Protein AF-A0A8K0J4I1-F1 (afdb_monomer_lite)

Radius of gyration: 27.42 Å; chains: 1; bounding box: 71×47×90 Å

Sequence (416 aa):
MRFLDAQWHQIGTKASLGRTLSRITGIPEAVLAAPQTDHLSRLPLARRISWMAARQTTRVEDRAYALLGILDIHMPMLYGEGDMAFRRLQEELMRKYNDLSVFAWNGGPRDAEYMPVLATSPSDFARHAAHDDDGDDGDDDGPLGDRLRTSFTLTNQGVFFPRARIYCQNGDEHHRHHYLLMLNYRDASFNGITPGHWSIALQKIGPSLFVRLNLTPSRRRSFRSRPVLDPLYETVCILDRLPDLLTRRLPLWERHAVRLRWKPWPKAGRQYWNIRAAEPRDNWDLIGGQFLVEMASDRYMHVVFVPGNYRSNPRFDYFVLVMQVGGAAAGHARDSSRLSVRIVPSHLWPGVNDTPFQFASKEALALSSLGEAPAADPGPERISLVGYDMCVSVRLVVQNNGVPYHFVFLDWKEPV

Foldseek 3Di:
DFDADPVRHTPGDLVVCLVVLCVVQVQHSCNSPDPDDPVLVPAAPLSLLQSLQPDDDPAQLVSLVVSCVSLVHDDDDDGPPHLVNNVVSLLRSLVVDQALCQQLFAQDDQPDFFAFSGDSGSNRSHADPDDPPPPDPPPPVVPVCVSVQWGWDADPFAIKTQKFWKWKWAFDPVGGIWIWGFRVHQDNRRCELEGRTRTWTWDQQFQLEITTGRCHPVNSVRGHPIDIDHIDIDTHGYGRDDDPVNSVCSVVQVLLKEAEDEDADPDPDKKDKDFPDKPVNRQDPPSRNIGRDDLPDKDKMKTWIAIIDCPQPVPQGIKIKIKIAQDDDPPDGTDRLWMFIFIGGPVQDPDPPPDPDDPPDPLSPGDDRDDDDDPDDPPFDWDDDVQKIKTWDWDFDQPPVRGTYIYIYIYIDGDD

Organism: NCBI:txid83212

Secondary structure (DSSP, 8-state):
-EEE-TT--EEEETTTTHHHHHHHH---HHHHH--STHHHHHS-HHHHHHTTTT---SSSTHHHHTTHHHHT------TT-TTHHHHHHHHHHHHH---GGGG------TT-SEE-SS-SSGGGGPPPSS-------------HHHHHS---EE-SSEEEEEEEEEEEEE--SSS-EEEEEE-----TTS--SSTT--EEEEEEEETTEEEEEP--HHHHHHHTTSPBPPPEEEEEEEES---HHHHHHHHHHTTS-EEEEE----SSSS-EEEEEEEESGGGEETTTTEE---TTS-EEEEEEEEEE-TTS-TT---EEEEEEES---TTS---TT-EEEEEEEGGG---SSS-S----STTS-------S--SS--PPEEEEETTEEEEEEEEEEEETTTEEEEEEEEEEE---

Structure (mmCIF, N/CA/C/O backbone):
data_AF-A0A8K0J4I1-F1
#
_entry.id   AF-A0A8K0J4I1-F1
#
loop_
_atom_site.group_PDB
_atom_site.id
_atom_site.type_symbol
_atom_site.label_atom_id
_atom_site.label_alt_id
_atom_site.label_comp_id
_atom_site.label_asym_id
_atom_site.label_entity_id
_atom_site.label_seq_id
_atom_site.pdbx_PDB_ins_code
_atom_site.Cartn_x
_atom_site.Cartn_y
_atom_site.Cartn_z
_atom_site.occupancy
_atom_site.B_iso_or_equiv
_atom_site.auth_seq_id
_atom_site.auth_comp_id
_atom_site.auth_asym_id
_atom_site.auth_atom_id
_atom_site.pdbx_PDB_model_num
ATOM 1 N N . MET A 1 1 ? -24.149 -10.209 32.036 1.00 78.38 1 MET A N 1
ATOM 2 C CA . MET A 1 1 ? -23.628 -8.844 32.282 1.00 78.38 1 MET A CA 1
ATOM 3 C C . MET A 1 1 ? -24.790 -7.904 32.580 1.00 78.38 1 MET A C 1
ATOM 5 O O . MET A 1 1 ? -25.775 -7.933 31.841 1.00 78.38 1 MET A O 1
ATOM 9 N N . ARG A 1 2 ? -24.689 -7.122 33.660 1.00 89.50 2 ARG A N 1
ATOM 10 C CA . ARG A 1 2 ? -25.640 -6.065 34.044 1.00 89.50 2 ARG A CA 1
ATOM 11 C C . ARG A 1 2 ? -24.938 -4.713 33.907 1.00 89.50 2 ARG A C 1
ATOM 13 O O . ARG A 1 2 ? -23.749 -4.635 34.201 1.00 89.50 2 ARG A O 1
ATOM 20 N N . PHE A 1 3 ? -25.658 -3.699 33.444 1.00 90.75 3 PHE A N 1
ATOM 21 C CA . PHE A 1 3 ? -25.178 -2.322 33.342 1.00 90.75 3 PHE A CA 1
ATOM 22 C C . PHE A 1 3 ? -25.794 -1.505 34.465 1.00 90.75 3 PHE A C 1
ATOM 24 O O . PHE A 1 3 ? -27.001 -1.603 34.696 1.00 90.75 3 PHE A O 1
ATOM 31 N N . LEU A 1 4 ? -24.959 -0.733 35.151 1.00 94.12 4 LEU A N 1
ATOM 32 C CA . LEU A 1 4 ? -25.332 0.057 36.315 1.00 94.12 4 LEU A CA 1
ATOM 33 C C . LEU A 1 4 ? -24.946 1.525 36.084 1.00 94.12 4 LEU A C 1
ATOM 35 O O . LEU A 1 4 ? -24.000 1.791 35.339 1.00 94.12 4 LEU A O 1
ATOM 39 N N . ASP A 1 5 ? -25.676 2.457 36.692 1.00 93.38 5 ASP A N 1
ATOM 40 C CA . ASP A 1 5 ? -25.322 3.881 36.708 1.00 93.38 5 ASP A CA 1
ATOM 41 C C . ASP A 1 5 ? -24.278 4.205 37.799 1.00 93.38 5 ASP A C 1
ATOM 43 O O . ASP A 1 5 ? -23.778 3.318 38.496 1.00 93.38 5 ASP A O 1
ATOM 47 N N . ALA A 1 6 ? -23.928 5.488 37.950 1.00 93.81 6 ALA A N 1
ATOM 48 C CA . ALA A 1 6 ? -22.952 5.943 38.946 1.00 93.81 6 ALA A CA 1
ATOM 49 C C . ALA A 1 6 ? -23.411 5.724 40.403 1.00 93.81 6 ALA A C 1
ATOM 51 O O . ALA A 1 6 ? -22.589 5.745 41.317 1.00 93.81 6 ALA A O 1
ATOM 52 N N . GLN A 1 7 ? -24.708 5.507 40.620 1.00 96.69 7 GLN A N 1
ATOM 53 C CA . GLN A 1 7 ? -25.322 5.199 41.908 1.00 96.69 7 GLN A CA 1
ATOM 54 C C . GLN A 1 7 ? -25.576 3.690 42.074 1.00 96.69 7 GLN A C 1
ATOM 56 O O . GLN A 1 7 ? -26.231 3.283 43.031 1.00 96.69 7 GLN A O 1
ATOM 61 N N . TRP A 1 8 ? -25.024 2.856 41.183 1.00 93.69 8 TRP A N 1
ATOM 62 C CA . TRP A 1 8 ? -25.177 1.399 41.153 1.00 93.69 8 TRP A CA 1
ATOM 63 C C . TRP A 1 8 ? -26.602 0.903 40.858 1.00 93.69 8 TRP A C 1
ATOM 65 O O . TRP A 1 8 ? -26.883 -0.287 41.031 1.00 93.69 8 TRP A O 1
ATOM 75 N N . HIS A 1 9 ? -27.499 1.756 40.357 1.00 95.44 9 HIS A N 1
ATOM 76 C CA . HIS A 1 9 ? -28.823 1.315 39.925 1.00 95.44 9 HIS A CA 1
ATOM 77 C C . HIS A 1 9 ? -28.754 0.622 38.573 1.00 95.44 9 HIS A C 1
ATOM 79 O O . HIS A 1 9 ? -28.021 1.029 37.671 1.00 95.44 9 HIS A O 1
ATOM 85 N N . GLN A 1 10 ? -29.551 -0.433 38.411 1.00 95.56 10 GLN A N 1
ATOM 86 C CA . GLN A 1 10 ? -29.560 -1.206 37.180 1.00 95.56 10 GLN A CA 1
ATOM 87 C C . GLN A 1 10 ? -30.215 -0.436 36.029 1.00 95.56 10 GLN A C 1
ATOM 89 O O . GLN A 1 10 ? -31.415 -0.184 36.043 1.00 95.56 10 GLN A O 1
ATOM 94 N N . ILE A 1 11 ? -29.430 -0.173 34.984 1.00 94.75 11 ILE A N 1
ATOM 95 C CA . ILE A 1 11 ? -29.885 0.395 33.708 1.00 94.75 11 ILE A CA 1
ATOM 96 C C . ILE A 1 11 ? -30.485 -0.709 32.825 1.00 94.75 11 ILE A C 1
ATOM 98 O O . ILE A 1 11 ? -31.474 -0.507 32.128 1.00 94.75 11 ILE A O 1
ATOM 102 N N . GLY A 1 12 ? -29.884 -1.904 32.842 1.00 93.12 12 GLY A N 1
ATOM 103 C CA . GLY A 1 12 ? -30.350 -3.042 32.052 1.00 93.12 12 GLY A CA 1
ATOM 104 C C . GLY A 1 12 ? -29.349 -4.193 31.983 1.00 93.12 12 GLY A C 1
ATOM 105 O O . GLY A 1 12 ? -28.352 -4.238 32.704 1.00 93.12 12 GLY A O 1
ATOM 106 N N . THR A 1 13 ? -29.611 -5.148 31.097 1.00 90.81 13 THR A N 1
ATOM 107 C CA . THR A 1 13 ? -28.734 -6.291 30.812 1.00 90.81 13 THR A CA 1
ATOM 108 C C . THR A 1 13 ? -28.205 -6.215 29.381 1.00 90.81 13 THR A C 1
ATOM 110 O O . THR A 1 13 ? -28.773 -5.519 28.543 1.00 90.81 13 THR A O 1
ATOM 113 N N . LYS A 1 14 ? -27.138 -6.962 29.067 1.00 86.06 14 LYS A N 1
ATOM 114 C CA . LYS A 1 14 ? -26.636 -7.084 27.680 1.00 86.06 14 LYS A CA 1
ATOM 115 C C . LYS A 1 14 ? -27.734 -7.517 26.702 1.00 86.06 14 LYS A C 1
ATOM 117 O O . LYS A 1 14 ? -27.808 -6.969 25.612 1.00 86.06 14 LYS A O 1
ATOM 122 N N . ALA A 1 15 ? -28.599 -8.440 27.123 1.00 85.69 15 ALA A N 1
ATOM 123 C CA . ALA A 1 15 ? -29.719 -8.911 26.315 1.00 85.69 15 ALA A CA 1
ATOM 124 C C . ALA A 1 15 ? -30.770 -7.812 26.089 1.00 85.69 15 ALA A C 1
ATOM 126 O O . ALA A 1 15 ? -31.200 -7.598 24.962 1.00 85.69 15 ALA A O 1
ATOM 127 N N . SER A 1 16 ? -31.146 -7.067 27.134 1.00 90.38 16 SER A N 1
ATOM 128 C CA . SER A 1 16 ? -32.179 -6.026 27.018 1.00 90.38 16 SER A CA 1
ATOM 129 C C . SER A 1 16 ? -31.701 -4.757 26.305 1.00 90.38 16 SER A C 1
ATOM 131 O O . SER A 1 16 ? -32.521 -3.985 25.824 1.00 90.38 16 SER A O 1
ATOM 133 N N . LEU A 1 17 ? -30.387 -4.514 26.261 1.00 91.81 17 LEU A N 1
ATOM 134 C CA . LEU A 1 17 ? -29.788 -3.311 25.677 1.00 91.81 17 LEU A CA 1
ATOM 135 C C . LEU A 1 17 ? -29.084 -3.568 24.336 1.00 91.81 17 LEU A C 1
ATOM 137 O O . LEU A 1 17 ? -28.383 -2.678 23.864 1.00 91.81 17 LEU A O 1
ATOM 141 N N . GLY A 1 18 ? -29.261 -4.741 23.714 1.00 89.69 18 GLY A N 1
ATOM 142 C CA . GLY A 1 18 ? -28.542 -5.155 22.498 1.00 89.69 18 GLY A CA 1
ATOM 143 C C . GLY A 1 18 ? -28.521 -4.090 21.396 1.00 89.69 18 GLY A C 1
ATOM 144 O O . GLY A 1 18 ? -27.447 -3.636 21.006 1.00 89.69 18 GLY A O 1
ATOM 145 N N . ARG A 1 19 ? -29.695 -3.598 20.983 1.00 89.81 19 ARG A N 1
ATOM 146 C CA . ARG A 1 19 ? -29.831 -2.527 19.979 1.00 89.81 19 ARG A CA 1
ATOM 147 C C . ARG A 1 19 ? -29.140 -1.224 20.372 1.00 89.81 19 ARG A C 1
ATOM 149 O O . ARG A 1 19 ? -28.457 -0.603 19.562 1.00 89.81 19 ARG A O 1
ATOM 156 N N . THR A 1 20 ? -29.294 -0.802 21.625 1.00 91.50 20 THR A N 1
ATOM 157 C CA . THR A 1 20 ? -28.662 0.423 22.137 1.00 91.50 20 THR A CA 1
ATOM 158 C C . THR A 1 20 ? -27.142 0.295 22.145 1.00 91.50 20 THR A C 1
ATOM 160 O O . THR A 1 20 ? -26.449 1.219 21.726 1.00 91.50 20 THR A O 1
ATOM 163 N N . LEU A 1 21 ? -26.626 -0.855 22.580 1.00 89.44 21 LEU A N 1
ATOM 164 C CA . LEU A 1 21 ? -25.198 -1.160 22.576 1.00 89.44 21 LEU A CA 1
ATOM 165 C C . LEU A 1 21 ? -24.649 -1.211 21.151 1.00 89.44 21 LEU A C 1
ATOM 167 O O . LEU A 1 21 ? -23.613 -0.605 20.897 1.00 89.44 21 LEU A O 1
ATOM 171 N N . SER A 1 22 ? -25.357 -1.862 20.227 1.00 88.44 22 SER A N 1
ATOM 172 C CA . SER A 1 22 ? -24.985 -1.922 18.811 1.00 88.44 22 SER A CA 1
ATOM 173 C C . SER A 1 22 ? -24.867 -0.522 18.214 1.00 88.44 22 SER A C 1
ATOM 175 O O . SER A 1 22 ? -23.813 -0.151 17.705 1.00 88.44 22 SER A O 1
ATOM 177 N N . ARG A 1 23 ? -25.883 0.324 18.419 1.00 87.50 23 ARG A N 1
ATOM 178 C CA . ARG A 1 23 ? -25.886 1.715 17.943 1.00 87.50 23 ARG A CA 1
ATOM 179 C C . ARG A 1 23 ? -24.733 2.559 18.498 1.00 87.50 23 ARG A C 1
ATOM 181 O O . ARG A 1 23 ? -24.212 3.408 17.788 1.00 87.50 23 ARG A O 1
ATOM 188 N N . ILE A 1 24 ? -24.361 2.375 19.767 1.00 86.25 24 ILE A N 1
ATOM 189 C CA . ILE A 1 24 ? -23.303 3.173 20.414 1.00 86.25 24 ILE A CA 1
ATOM 190 C C . ILE A 1 24 ? -21.903 2.666 20.042 1.00 86.25 24 ILE A C 1
ATOM 192 O O . ILE A 1 24 ? -20.987 3.464 19.872 1.00 86.25 24 ILE A O 1
ATOM 196 N N . THR A 1 25 ? -21.722 1.347 19.954 1.00 84.62 25 THR A N 1
ATOM 197 C CA . THR A 1 25 ? -20.399 0.714 19.791 1.00 84.62 25 THR A CA 1
ATOM 198 C C . THR A 1 25 ? -20.061 0.357 18.345 1.00 84.62 25 THR A C 1
ATOM 200 O O . THR A 1 25 ? -18.900 0.112 18.032 1.00 84.62 25 THR A O 1
ATOM 203 N N . GLY A 1 26 ? -21.060 0.284 17.463 1.00 82.81 26 GLY A N 1
ATOM 204 C CA . GLY A 1 26 ? -20.916 -0.252 16.109 1.00 82.81 26 GLY A CA 1
ATOM 205 C C . GLY A 1 26 ? -20.754 -1.778 16.051 1.00 82.81 26 GLY A C 1
ATOM 206 O O . GLY A 1 26 ? -20.481 -2.314 14.975 1.00 82.81 26 GLY A O 1
ATOM 207 N N . ILE A 1 27 ? -20.893 -2.484 17.182 1.00 85.94 27 ILE A N 1
ATOM 208 C CA . ILE A 1 27 ? -20.836 -3.950 17.248 1.00 85.94 27 ILE A CA 1
ATOM 209 C C . ILE A 1 27 ? -22.212 -4.513 16.864 1.00 85.94 27 ILE A C 1
ATOM 211 O O . ILE A 1 27 ? -23.172 -4.239 17.582 1.00 85.94 27 ILE A O 1
ATOM 215 N N . PRO A 1 28 ? -22.331 -5.341 15.808 1.00 84.38 28 PRO A N 1
ATOM 216 C CA . PRO A 1 28 ? -23.620 -5.885 15.386 1.00 84.38 28 PRO A CA 1
ATOM 217 C C . PRO A 1 28 ? -24.354 -6.631 16.508 1.00 84.38 28 PRO A C 1
ATOM 219 O O . PRO A 1 28 ? -23.731 -7.341 17.305 1.00 84.38 28 PRO A O 1
ATOM 222 N N . GLU A 1 29 ? -25.688 -6.538 16.538 1.00 84.38 29 GLU A N 1
ATOM 223 C CA . GLU A 1 29 ? -26.510 -7.206 17.560 1.00 84.38 29 GLU A CA 1
ATOM 224 C C . GLU A 1 29 ? -26.264 -8.720 17.590 1.00 84.38 29 GLU A C 1
ATOM 226 O O . GLU A 1 29 ? -26.168 -9.298 18.669 1.00 84.38 29 GLU A O 1
ATOM 231 N N . ALA A 1 30 ? -26.056 -9.344 16.426 1.00 80.81 30 ALA A N 1
ATOM 232 C CA . ALA A 1 30 ? -25.710 -10.759 16.314 1.00 80.81 30 ALA A CA 1
ATOM 233 C C . ALA A 1 30 ? -24.409 -11.109 17.061 1.00 80.81 30 ALA A C 1
ATOM 235 O O . ALA A 1 30 ? -24.354 -12.105 17.778 1.00 80.81 30 ALA A O 1
ATOM 236 N N . VAL A 1 31 ? -23.383 -10.255 16.974 1.00 81.81 31 VAL A N 1
ATOM 237 C CA . VAL A 1 31 ? -22.110 -10.434 17.695 1.00 81.81 31 VAL A CA 1
ATOM 238 C C . VAL A 1 31 ? -22.295 -10.196 19.198 1.00 81.81 31 VAL A C 1
ATOM 240 O O . VAL A 1 31 ? -21.689 -10.877 20.024 1.00 81.81 31 VAL A O 1
ATOM 243 N N . LEU A 1 32 ? -23.164 -9.257 19.587 1.00 83.75 32 LEU A N 1
ATOM 244 C CA . LEU A 1 32 ? -23.503 -9.017 20.993 1.00 83.75 32 LEU A CA 1
ATOM 245 C C . LEU A 1 32 ? -24.329 -10.163 21.601 1.00 83.75 32 LEU A C 1
ATOM 247 O O . LEU A 1 32 ? -24.168 -10.454 22.790 1.00 83.75 32 LEU A O 1
ATOM 251 N N . ALA A 1 33 ? -25.191 -10.805 20.817 1.00 79.94 33 ALA A N 1
ATOM 252 C CA . ALA A 1 33 ? -26.053 -11.901 21.245 1.00 79.94 33 ALA A CA 1
ATOM 253 C C . ALA A 1 33 ? -25.357 -13.275 21.213 1.00 79.94 33 ALA A C 1
ATOM 255 O O . ALA A 1 33 ? -25.765 -14.168 21.955 1.00 79.94 33 ALA A O 1
ATOM 256 N N . ALA A 1 34 ? -24.310 -13.443 20.395 1.00 68.62 34 ALA A N 1
ATOM 257 C CA . ALA A 1 34 ? -23.639 -14.725 20.194 1.00 68.62 34 ALA A CA 1
ATOM 258 C C . ALA A 1 34 ? -23.017 -15.296 21.494 1.00 68.62 34 ALA A C 1
ATOM 260 O O . ALA A 1 34 ? -22.291 -14.582 22.198 1.00 68.62 34 ALA A O 1
ATOM 261 N N . PRO A 1 35 ? -23.256 -16.587 21.808 1.00 57.41 35 PRO A N 1
ATOM 262 C CA . PRO A 1 35 ? -22.738 -17.238 23.013 1.00 57.41 35 PRO A CA 1
ATOM 263 C C . PRO A 1 35 ? -21.280 -17.744 22.922 1.00 57.41 35 PRO A C 1
ATOM 265 O O . PRO A 1 35 ? -20.747 -18.159 23.949 1.00 57.41 35 PRO A O 1
ATOM 268 N N . GLN A 1 36 ? -20.597 -17.690 21.766 1.00 59.38 36 GLN A N 1
ATOM 269 C CA . GLN A 1 36 ? -19.228 -18.222 21.614 1.00 59.38 36 GLN A CA 1
ATOM 270 C C . GLN A 1 36 ? -18.282 -17.408 20.712 1.00 59.38 36 GLN A C 1
ATOM 272 O O . GLN A 1 36 ? -18.680 -16.702 19.787 1.00 59.38 36 GLN A O 1
ATOM 277 N N . THR A 1 37 ? -16.991 -17.593 20.997 1.00 56.78 37 THR A N 1
ATOM 278 C CA . THR A 1 37 ? -15.779 -17.026 20.382 1.00 56.78 37 THR A CA 1
ATOM 279 C C . THR A 1 37 ? -15.566 -17.358 18.900 1.00 56.78 37 THR A C 1
ATOM 281 O O . THR A 1 37 ? -14.865 -16.608 18.223 1.00 56.78 37 THR A O 1
ATOM 284 N N . ASP A 1 38 ? -16.184 -18.419 18.371 1.00 58.66 38 ASP A N 1
ATOM 285 C CA . ASP A 1 38 ? -15.991 -18.860 16.976 1.00 58.66 38 ASP A CA 1
ATOM 286 C C . ASP A 1 38 ? -16.497 -17.858 15.932 1.00 58.66 38 ASP A C 1
ATOM 288 O O . ASP A 1 38 ? -15.990 -17.815 14.814 1.00 58.66 38 ASP A O 1
ATOM 292 N N . HIS A 1 39 ? -17.457 -17.001 16.288 1.00 65.50 39 HIS A N 1
ATOM 293 C CA . HIS A 1 39 ? -17.889 -15.926 15.394 1.00 65.50 39 HIS A CA 1
ATOM 294 C C . HIS A 1 39 ? -16.889 -14.772 15.351 1.00 65.50 39 HIS A C 1
ATOM 296 O O . HIS A 1 39 ? -16.718 -14.151 14.307 1.00 65.50 39 HIS A O 1
ATOM 302 N N . LEU A 1 40 ? -16.203 -14.490 16.464 1.00 76.19 40 LEU A N 1
ATOM 303 C CA . LEU A 1 40 ? -15.228 -13.406 16.520 1.00 76.19 40 LEU A CA 1
ATOM 304 C C . LEU A 1 40 ? -14.030 -13.724 15.636 1.00 76.19 40 LEU A C 1
ATOM 306 O O . LEU A 1 40 ? -13.668 -12.870 14.841 1.00 76.19 40 LEU A O 1
ATOM 310 N N . SER A 1 41 ? -13.470 -14.938 15.716 1.00 75.56 41 SER A N 1
ATOM 311 C CA . SER A 1 41 ? -12.287 -15.353 14.942 1.00 75.56 41 SER A CA 1
ATOM 312 C C . SER A 1 41 ? -12.471 -15.240 13.421 1.00 75.56 41 SER A C 1
ATOM 314 O O . SER A 1 41 ? -11.497 -14.960 12.723 1.00 75.56 41 SER A O 1
ATOM 316 N N . ARG A 1 42 ? -13.707 -15.379 12.922 1.00 75.50 42 ARG A N 1
ATOM 317 C CA . ARG A 1 42 ? -14.068 -15.227 11.501 1.00 75.50 42 ARG A CA 1
ATOM 318 C C . ARG A 1 42 ? -14.139 -13.775 11.036 1.00 75.50 42 ARG A C 1
ATOM 320 O O . ARG A 1 42 ? -13.944 -13.502 9.854 1.00 75.50 42 ARG A O 1
ATOM 327 N N . LEU A 1 43 ? -14.402 -12.841 11.951 1.00 80.88 43 LEU A N 1
ATOM 328 C CA . LEU A 1 43 ? -14.464 -11.423 11.613 1.00 80.88 43 LEU A CA 1
ATOM 329 C C . LEU A 1 43 ? -13.056 -10.883 11.352 1.00 80.88 43 LEU A C 1
ATOM 331 O O . LEU A 1 43 ? -12.164 -11.133 12.172 1.00 80.88 43 LEU A O 1
ATOM 335 N N . PRO A 1 44 ? -12.849 -10.092 10.290 1.00 85.12 44 PRO A N 1
ATOM 336 C CA . PRO A 1 44 ? -11.537 -9.528 10.009 1.00 85.12 44 PRO A CA 1
ATOM 337 C C . PRO A 1 44 ? -11.071 -8.581 11.118 1.00 85.12 44 PRO A C 1
ATOM 339 O O . PRO A 1 44 ? -11.884 -7.936 11.793 1.00 85.12 44 PRO A O 1
ATOM 342 N N . LEU A 1 45 ? -9.756 -8.465 11.289 1.00 89.06 45 LEU A N 1
ATOM 343 C CA . LEU A 1 45 ? -9.162 -7.657 12.354 1.00 89.06 45 LEU A CA 1
ATOM 344 C C . LEU A 1 45 ? -9.572 -6.179 12.278 1.00 89.06 45 LEU A C 1
ATOM 346 O O . LEU A 1 45 ? -9.912 -5.612 13.317 1.00 89.06 45 LEU A O 1
ATOM 350 N N . ALA A 1 46 ? -9.634 -5.567 11.088 1.00 88.88 46 ALA A N 1
ATOM 351 C CA . ALA A 1 46 ? -10.090 -4.173 10.958 1.00 88.88 46 ALA A CA 1
ATOM 352 C C . ALA A 1 46 ? -11.495 -3.946 11.519 1.00 88.88 46 ALA A C 1
ATOM 354 O O . ALA A 1 46 ? -11.708 -2.965 12.232 1.00 88.88 46 ALA A O 1
ATOM 355 N N . ARG A 1 47 ? -12.439 -4.863 11.262 1.00 86.50 47 ARG A N 1
ATOM 356 C CA . ARG A 1 47 ? -13.807 -4.766 11.791 1.00 86.50 47 ARG A CA 1
ATOM 357 C C . ARG A 1 47 ? -13.779 -4.751 13.319 1.00 86.50 47 ARG A C 1
ATOM 359 O O . ARG A 1 47 ? -14.435 -3.913 13.931 1.00 86.50 47 ARG A O 1
ATOM 366 N N . ARG A 1 48 ? -12.953 -5.598 13.941 1.00 89.06 48 ARG A N 1
ATOM 367 C CA . ARG A 1 48 ? -12.810 -5.638 15.406 1.00 89.06 48 ARG A CA 1
ATOM 368 C C . ARG A 1 48 ? -12.146 -4.382 15.974 1.00 89.06 48 ARG A C 1
ATOM 370 O O . ARG A 1 48 ? -12.575 -3.890 17.014 1.00 89.06 48 ARG A O 1
ATOM 377 N N . ILE A 1 49 ? -11.137 -3.841 15.288 1.00 91.56 49 ILE A N 1
ATOM 378 C CA . ILE A 1 49 ? -10.474 -2.584 15.674 1.00 91.56 49 ILE A CA 1
ATOM 379 C C . ILE A 1 49 ? -11.449 -1.400 15.554 1.00 91.56 49 ILE A C 1
ATOM 381 O O . ILE A 1 49 ? -11.476 -0.538 16.433 1.00 91.56 49 ILE A O 1
ATOM 385 N N . SER A 1 50 ? -12.306 -1.390 14.525 1.00 89.06 50 SER A N 1
ATOM 386 C CA . SER A 1 50 ? -13.278 -0.314 14.276 1.00 89.06 50 SER A CA 1
ATOM 387 C C . SER A 1 50 ? -14.262 -0.091 15.431 1.00 89.06 50 SER A C 1
ATOM 389 O O . SER A 1 50 ? -14.698 1.035 15.662 1.00 89.06 50 SER A O 1
ATOM 391 N N . TRP A 1 51 ? -14.556 -1.124 16.228 1.00 89.06 51 TRP A N 1
ATOM 392 C CA . TRP A 1 51 ? -15.431 -1.025 17.405 1.00 89.06 51 TRP A CA 1
ATOM 393 C C . TRP A 1 51 ? -14.859 -0.148 18.524 1.00 89.06 51 TRP A C 1
ATOM 395 O O . TRP A 1 51 ? -15.581 0.287 19.420 1.00 89.06 51 TRP A O 1
ATOM 405 N N . MET A 1 52 ? -13.557 0.135 18.474 1.00 89.88 52 MET A N 1
ATOM 406 C CA . MET A 1 52 ? -12.878 1.047 19.390 1.00 89.88 52 MET A CA 1
ATOM 407 C C . MET A 1 52 ? -12.698 2.452 18.814 1.00 89.88 52 MET A C 1
ATOM 409 O O . MET A 1 52 ? -12.238 3.338 19.532 1.00 89.88 52 MET A O 1
ATOM 413 N N . ALA A 1 53 ? -13.093 2.689 17.560 1.00 87.44 53 ALA A N 1
ATOM 414 C CA . ALA A 1 53 ? -12.776 3.920 16.847 1.00 87.44 53 ALA A CA 1
ATOM 415 C C . ALA A 1 53 ? -13.370 5.185 17.490 1.00 87.44 53 ALA A C 1
ATOM 417 O O . ALA A 1 53 ? -12.734 6.236 17.488 1.00 87.44 53 ALA A O 1
ATOM 418 N N . ALA A 1 54 ? -14.570 5.081 18.070 1.00 87.00 54 ALA A N 1
ATOM 419 C CA . ALA A 1 54 ? -15.249 6.190 18.744 1.00 87.00 54 ALA A CA 1
ATOM 420 C C . ALA A 1 54 ? -14.991 6.241 20.262 1.00 87.00 54 ALA A C 1
ATOM 422 O O . ALA A 1 54 ? -15.478 7.147 20.943 1.00 87.00 54 ALA A O 1
ATOM 423 N N . ARG A 1 55 ? -14.263 5.267 20.828 1.00 88.19 55 ARG A N 1
ATOM 424 C CA . ARG A 1 55 ? -14.111 5.157 22.280 1.00 88.19 55 ARG A CA 1
ATOM 425 C C . ARG A 1 55 ? -13.100 6.172 22.804 1.00 88.19 55 ARG A C 1
ATOM 427 O O . ARG A 1 55 ? -11.961 6.238 22.351 1.00 88.19 55 ARG A O 1
ATOM 434 N N . GLN A 1 56 ? -13.508 6.908 23.832 1.00 89.00 56 GLN A N 1
ATOM 435 C CA . GLN A 1 56 ? -12.625 7.779 24.598 1.00 89.00 56 GLN A CA 1
ATOM 436 C C . GLN A 1 56 ? -12.103 7.038 25.828 1.00 89.00 56 GLN A C 1
ATOM 438 O O . GLN A 1 56 ? -12.835 6.300 26.489 1.00 89.00 56 GLN A O 1
ATOM 443 N N . THR A 1 57 ? -10.824 7.225 26.115 1.00 90.75 57 THR A N 1
ATOM 444 C CA . THR A 1 57 ? -10.121 6.592 27.228 1.00 90.75 57 THR A CA 1
ATOM 445 C C . THR A 1 57 ? -9.389 7.656 28.031 1.00 90.75 57 THR A C 1
ATOM 447 O O . THR A 1 57 ? -8.975 8.677 27.481 1.00 90.75 57 THR A O 1
ATOM 450 N N . THR A 1 58 ? -9.231 7.422 29.334 1.00 91.62 58 THR A N 1
ATOM 451 C CA . THR A 1 58 ? -8.510 8.342 30.224 1.00 91.62 58 THR A CA 1
ATOM 452 C C . THR A 1 58 ? -7.020 8.370 29.900 1.00 91.62 58 THR A C 1
ATOM 454 O O . THR A 1 58 ? -6.410 9.436 29.898 1.00 91.62 58 THR A O 1
ATOM 457 N N . ARG A 1 59 ? -6.434 7.202 29.612 1.00 93.06 59 ARG A N 1
ATOM 458 C CA . ARG A 1 59 ? -5.059 7.071 29.122 1.00 93.06 59 ARG A CA 1
ATOM 459 C C . ARG A 1 59 ? -5.070 6.722 27.643 1.00 93.06 59 ARG A C 1
ATOM 461 O O . ARG A 1 59 ? -5.973 6.030 27.173 1.00 93.06 59 ARG A O 1
ATOM 468 N N . VAL A 1 60 ? -4.082 7.203 26.902 1.00 93.25 60 VAL A N 1
ATOM 469 C CA . VAL A 1 60 ? -4.023 7.015 25.445 1.00 93.25 60 VAL A CA 1
ATOM 470 C C . VAL A 1 60 ? -3.810 5.537 25.105 1.00 93.25 60 VAL A C 1
ATOM 472 O O . VAL A 1 60 ? -4.505 4.990 24.250 1.00 93.25 60 VAL A O 1
ATOM 475 N N . GLU A 1 61 ? -2.937 4.862 25.851 1.00 95.25 61 GLU A N 1
ATOM 476 C CA . GLU A 1 61 ? -2.600 3.446 25.693 1.00 95.25 61 GLU A CA 1
ATOM 477 C C . GLU A 1 61 ? -3.782 2.491 25.949 1.00 95.25 61 GLU A C 1
ATOM 479 O O . GLU A 1 61 ? -3.854 1.414 25.353 1.00 95.25 61 GLU A O 1
ATOM 484 N N . ASP A 1 62 ? -4.778 2.904 26.743 1.00 95.12 62 ASP A N 1
ATOM 485 C CA . ASP A 1 62 ? -5.977 2.096 27.012 1.00 95.12 62 ASP A CA 1
ATOM 486 C C . ASP A 1 62 ? -6.804 1.838 25.741 1.00 95.12 62 ASP A C 1
ATOM 488 O O . ASP A 1 62 ? -7.571 0.872 25.686 1.00 95.12 62 ASP A O 1
ATOM 492 N N . ARG A 1 63 ? -6.634 2.657 24.689 1.00 93.44 63 ARG A N 1
ATOM 493 C CA . ARG A 1 63 ? -7.233 2.405 23.367 1.00 93.44 63 ARG A CA 1
ATOM 494 C C . ARG A 1 63 ? -6.721 1.104 22.754 1.00 93.44 63 ARG A C 1
ATOM 496 O O . ARG A 1 63 ? -7.487 0.403 22.100 1.00 93.44 63 ARG A O 1
ATOM 503 N N . ALA A 1 64 ? -5.449 0.778 22.979 1.00 94.56 64 ALA A N 1
ATOM 504 C CA . ALA A 1 64 ? -4.848 -0.474 22.541 1.00 94.56 64 ALA A CA 1
ATOM 505 C C . ALA A 1 64 ? -5.184 -1.614 23.510 1.00 94.56 64 ALA A C 1
ATOM 507 O O . ALA A 1 64 ? -5.605 -2.686 23.082 1.00 94.56 64 ALA A O 1
ATOM 508 N N . TYR A 1 65 ? -5.074 -1.390 24.822 1.00 95.12 65 TYR A N 1
ATOM 509 C CA . TYR A 1 65 ? -5.271 -2.470 25.796 1.00 95.12 65 TYR A CA 1
ATOM 510 C C . TYR A 1 65 ? -6.697 -3.005 25.856 1.00 95.12 65 TYR A C 1
ATOM 512 O O . TYR A 1 65 ? -6.903 -4.205 26.039 1.00 95.12 65 TYR A O 1
ATOM 520 N N . ALA A 1 66 ? -7.690 -2.154 25.606 1.00 93.50 66 ALA A N 1
ATOM 521 C CA . ALA A 1 66 ? -9.076 -2.590 25.495 1.00 93.50 66 ALA A CA 1
ATOM 522 C C . ALA A 1 66 ? -9.330 -3.547 24.308 1.00 93.50 66 ALA A C 1
ATOM 524 O O . ALA A 1 66 ? -10.344 -4.245 24.311 1.00 93.50 66 ALA A O 1
ATOM 525 N N . LEU A 1 67 ? -8.429 -3.607 23.317 1.00 94.06 67 LEU A N 1
ATOM 526 C CA . LEU A 1 67 ? -8.530 -4.502 22.161 1.00 94.06 67 LEU A CA 1
ATOM 527 C C . LEU A 1 67 ? -7.899 -5.885 22.388 1.00 94.06 67 LEU A C 1
ATOM 529 O O . LEU A 1 67 ? -8.180 -6.800 21.615 1.00 94.06 67 LEU A O 1
ATOM 533 N N . LEU A 1 68 ? -7.084 -6.078 23.432 1.00 94.56 68 LEU A N 1
ATOM 534 C CA . LEU A 1 68 ? -6.327 -7.325 23.625 1.00 94.56 68 LEU A CA 1
ATOM 535 C C . LEU A 1 68 ? -7.224 -8.563 23.655 1.00 94.56 68 LEU A C 1
ATOM 537 O O . LEU A 1 68 ? -6.962 -9.531 22.948 1.00 94.56 68 LEU A O 1
ATOM 541 N N . GLY A 1 69 ? -8.321 -8.509 24.414 1.00 90.56 69 GLY A N 1
ATOM 542 C CA . GLY A 1 69 ? -9.238 -9.643 24.534 1.00 90.56 69 GLY A CA 1
ATOM 543 C C . GLY A 1 69 ? -9.973 -9.972 23.232 1.00 90.56 69 GLY A C 1
ATOM 544 O O . GLY A 1 69 ? -10.111 -11.138 22.884 1.00 90.56 69 GLY A O 1
ATOM 545 N N . ILE A 1 70 ? -10.425 -8.959 22.484 1.00 88.69 70 ILE A N 1
ATOM 546 C CA . ILE A 1 70 ? -11.237 -9.172 21.270 1.00 88.69 70 ILE A CA 1
ATOM 547 C C . ILE A 1 70 ? -10.400 -9.569 20.046 1.00 88.69 70 ILE A C 1
ATOM 549 O O . ILE A 1 70 ? -10.903 -10.178 19.095 1.00 88.69 70 ILE A O 1
ATOM 553 N N . LEU A 1 71 ? -9.112 -9.230 20.081 1.00 91.88 71 LEU A N 1
ATOM 554 C CA . LEU A 1 71 ? -8.120 -9.620 19.086 1.00 91.88 71 LEU A CA 1
ATOM 555 C C . LEU A 1 71 ? -7.320 -10.863 19.500 1.00 91.88 71 LEU A C 1
ATOM 557 O O . LEU A 1 71 ? -6.507 -11.346 18.712 1.00 91.88 71 LEU A O 1
ATOM 561 N N . ASP A 1 72 ? -7.565 -11.391 20.703 1.00 91.88 72 ASP A N 1
ATOM 562 C CA . ASP A 1 72 ? -6.861 -12.540 21.274 1.00 91.88 72 ASP A CA 1
ATOM 563 C C . ASP A 1 72 ? -5.329 -12.333 21.269 1.00 91.88 72 ASP A C 1
ATOM 565 O O . ASP A 1 72 ? -4.556 -13.158 20.787 1.00 91.88 72 ASP A O 1
ATOM 569 N N . ILE A 1 73 ? -4.872 -11.169 21.736 1.00 95.19 73 ILE A N 1
ATOM 570 C CA . ILE A 1 73 ? -3.448 -10.822 21.833 1.00 95.19 73 ILE A CA 1
ATOM 571 C C . ILE A 1 73 ? -3.016 -10.795 23.294 1.00 95.19 73 ILE A C 1
ATOM 573 O O . ILE A 1 73 ? -3.656 -10.184 24.148 1.00 95.19 73 ILE A O 1
ATOM 577 N N . HIS A 1 74 ? -1.865 -11.409 23.559 1.00 93.56 74 HIS A N 1
ATOM 578 C CA . HIS A 1 74 ? -1.197 -11.361 24.851 1.00 93.56 74 HIS A CA 1
ATOM 579 C C . HIS A 1 74 ? 0.093 -10.553 24.725 1.00 93.56 74 HIS A C 1
ATOM 581 O O . HIS A 1 74 ? 1.053 -11.000 24.104 1.00 93.56 74 HIS A O 1
ATOM 587 N N . MET A 1 75 ? 0.119 -9.368 25.332 1.00 94.50 75 MET A N 1
ATOM 588 C CA . MET A 1 75 ? 1.305 -8.514 25.415 1.00 94.50 75 MET A CA 1
ATOM 589 C C . MET A 1 75 ? 1.316 -7.743 26.748 1.00 94.50 75 MET A C 1
ATOM 591 O O . MET A 1 75 ? 0.245 -7.479 27.298 1.00 94.50 75 MET A O 1
ATOM 595 N N . PRO A 1 76 ? 2.490 -7.364 27.288 1.00 94.00 76 PRO A N 1
ATOM 596 C CA . PRO A 1 76 ? 2.568 -6.599 28.532 1.00 94.00 76 PRO A CA 1
ATOM 597 C C . PRO A 1 76 ? 1.938 -5.207 28.412 1.00 94.00 76 PRO A C 1
ATOM 599 O O . PRO A 1 76 ? 2.244 -4.473 27.466 1.00 94.00 76 PRO A O 1
ATOM 602 N N . MET A 1 77 ? 1.133 -4.836 29.414 1.00 94.00 77 MET A N 1
ATOM 603 C CA . MET A 1 77 ? 0.599 -3.483 29.580 1.00 94.00 77 MET A CA 1
ATOM 604 C C . MET A 1 77 ? 1.659 -2.582 30.226 1.00 94.00 77 MET A C 1
ATOM 606 O O . MET A 1 77 ? 1.935 -2.684 31.420 1.00 94.00 77 MET A O 1
ATOM 610 N N . LEU A 1 78 ? 2.264 -1.713 29.425 1.00 94.56 78 LEU A N 1
ATOM 611 C CA . LEU A 1 78 ? 3.205 -0.678 29.833 1.00 94.56 78 LEU A CA 1
ATOM 612 C C . LEU A 1 78 ? 2.488 0.678 29.855 1.00 94.56 78 LEU A C 1
ATOM 614 O O . LEU A 1 78 ? 2.145 1.233 28.813 1.00 94.56 78 LEU A O 1
ATOM 618 N N . TYR A 1 79 ? 2.239 1.215 31.046 1.00 93.31 79 TYR A N 1
ATOM 619 C CA . TYR A 1 79 ? 1.662 2.554 31.177 1.00 93.31 79 TYR A CA 1
ATOM 620 C C . TYR A 1 79 ? 2.729 3.631 30.974 1.00 93.31 79 TYR A C 1
ATOM 622 O O . TYR A 1 79 ? 3.844 3.504 31.479 1.00 93.31 79 TYR A O 1
ATOM 630 N N . GLY A 1 80 ? 2.369 4.696 30.255 1.00 92.44 80 GLY A N 1
ATOM 631 C CA . GLY A 1 80 ? 3.277 5.787 29.886 1.00 92.44 80 GLY A CA 1
ATOM 632 C C . GLY A 1 80 ? 3.876 5.696 28.477 1.00 92.44 80 GLY A C 1
ATOM 633 O O . GLY A 1 80 ? 4.620 6.591 28.091 1.00 92.44 80 GLY A O 1
ATOM 634 N N . GLU A 1 81 ? 3.547 4.667 27.687 1.00 93.69 81 GLU A N 1
ATOM 635 C CA . GLU A 1 81 ? 4.033 4.548 26.299 1.00 93.69 81 GLU A CA 1
ATOM 636 C C . GLU A 1 81 ? 3.181 5.310 25.260 1.00 93.69 81 GLU A C 1
ATOM 638 O O . GLU A 1 81 ? 3.602 5.481 24.114 1.00 93.69 81 GLU A O 1
ATOM 643 N N . GLY A 1 82 ? 1.991 5.788 25.643 1.00 93.75 82 GLY A N 1
ATOM 644 C CA . GLY A 1 82 ? 1.104 6.566 24.774 1.00 93.75 82 GLY A CA 1
ATOM 645 C C . GLY A 1 82 ? 0.674 5.806 23.512 1.00 93.75 82 GLY A C 1
ATOM 646 O O . GLY A 1 82 ? 0.295 4.635 23.578 1.00 93.75 82 GLY A O 1
ATOM 647 N N . ASP A 1 83 ? 0.753 6.460 22.348 1.00 90.56 83 ASP A N 1
ATOM 648 C CA . ASP A 1 83 ? 0.352 5.881 21.052 1.00 90.56 83 ASP A CA 1
ATOM 649 C C . ASP A 1 83 ? 1.201 4.661 20.634 1.00 90.56 83 ASP A C 1
ATOM 651 O O . ASP A 1 83 ? 0.781 3.857 19.795 1.00 90.56 83 ASP A O 1
ATOM 655 N N . MET A 1 84 ? 2.374 4.458 21.252 1.00 93.56 84 MET A N 1
ATOM 656 C CA . MET A 1 84 ? 3.213 3.281 20.993 1.00 93.56 84 MET A CA 1
ATOM 657 C C . MET A 1 84 ? 2.528 1.968 21.385 1.00 93.56 84 MET A C 1
ATOM 659 O O . MET A 1 84 ? 2.819 0.938 20.774 1.00 93.56 84 MET A O 1
ATOM 663 N N . ALA A 1 85 ? 1.574 1.998 22.322 1.00 96.19 85 ALA A N 1
ATOM 664 C CA . ALA A 1 85 ? 0.793 0.823 22.702 1.00 96.19 85 ALA A CA 1
ATOM 665 C C . ALA A 1 85 ? 0.024 0.243 21.508 1.00 96.19 85 ALA A C 1
ATOM 667 O O . ALA A 1 85 ? -0.003 -0.971 21.298 1.00 96.19 85 ALA A O 1
ATOM 668 N N . PHE A 1 86 ? -0.573 1.112 20.682 1.00 95.69 86 PHE A N 1
ATOM 669 C CA . PHE A 1 86 ? -1.339 0.679 19.515 1.00 95.69 86 PHE A CA 1
ATOM 670 C C . PHE A 1 86 ? -0.441 0.207 18.371 1.00 95.69 86 PHE A C 1
ATOM 672 O O . PHE A 1 86 ? -0.796 -0.727 17.650 1.00 95.69 86 PHE A O 1
ATOM 679 N N . ARG A 1 87 ? 0.751 0.798 18.232 1.00 94.44 87 ARG A N 1
ATOM 680 C CA . ARG A 1 87 ? 1.783 0.273 17.331 1.00 94.44 87 ARG A CA 1
ATOM 681 C C . ARG A 1 87 ? 2.176 -1.146 17.740 1.00 94.44 87 ARG A C 1
ATOM 683 O O . ARG A 1 87 ? 2.018 -2.046 16.928 1.00 94.44 87 ARG A O 1
ATOM 690 N N . ARG A 1 88 ? 2.583 -1.369 18.994 1.00 95.88 88 ARG A N 1
ATOM 691 C CA . ARG A 1 88 ? 2.944 -2.707 19.503 1.00 95.88 88 ARG A CA 1
ATOM 692 C C . ARG A 1 88 ? 1.812 -3.721 19.326 1.00 95.88 88 ARG A C 1
ATOM 694 O O . ARG A 1 88 ? 2.066 -4.858 18.947 1.00 95.88 88 ARG A O 1
ATOM 701 N N . LEU A 1 89 ? 0.562 -3.304 19.542 1.00 96.94 89 LEU A N 1
ATOM 702 C CA . LEU A 1 89 ? -0.595 -4.149 19.257 1.00 96.94 89 LEU A CA 1
ATOM 703 C C . LEU A 1 89 ? -0.631 -4.579 17.784 1.00 96.94 89 LEU A C 1
ATOM 705 O O . LEU A 1 89 ? -0.764 -5.767 17.515 1.00 96.94 89 LEU A O 1
ATOM 709 N N . GLN A 1 90 ? -0.488 -3.649 16.834 1.00 95.62 90 GLN A N 1
ATOM 710 C CA . 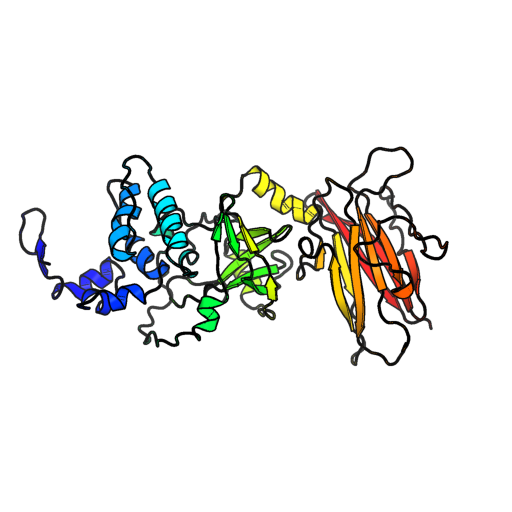GLN A 1 90 ? -0.441 -3.983 15.404 1.00 95.62 90 GLN A CA 1
ATOM 711 C C . GLN A 1 90 ? 0.723 -4.925 15.065 1.00 95.62 90 GLN A C 1
ATOM 713 O O . GLN A 1 90 ? 0.531 -5.859 14.290 1.00 95.62 90 GLN A O 1
ATOM 718 N N . GLU A 1 91 ? 1.895 -4.737 15.676 1.00 95.25 91 GLU A N 1
ATOM 719 C CA . GLU A 1 91 ? 3.049 -5.629 15.499 1.00 95.25 91 GLU A CA 1
ATOM 720 C C . GLU A 1 91 ? 2.726 -7.064 15.951 1.00 95.25 91 GLU A C 1
ATOM 722 O O . GLU A 1 91 ? 2.989 -8.022 15.221 1.00 95.25 91 GLU A O 1
ATOM 727 N N . GLU A 1 92 ? 2.074 -7.224 17.106 1.00 96.50 92 GLU A N 1
ATOM 728 C CA . GLU A 1 92 ? 1.621 -8.528 17.605 1.00 96.50 92 GLU A CA 1
ATOM 729 C C . GLU A 1 92 ? 0.523 -9.152 16.731 1.00 96.50 92 GLU A C 1
ATOM 731 O O . 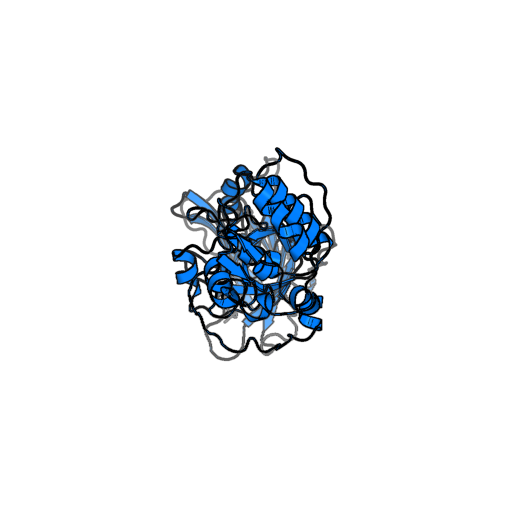GLU A 1 92 ? 0.547 -10.360 16.480 1.00 96.50 92 GLU A O 1
ATOM 736 N N . LEU A 1 93 ? -0.408 -8.347 16.205 1.00 94.69 93 LEU A N 1
ATOM 737 C CA . LEU A 1 93 ? -1.424 -8.823 15.259 1.00 94.69 93 LEU A CA 1
ATOM 738 C C . LEU A 1 93 ? -0.785 -9.367 13.988 1.00 94.69 93 LEU A C 1
ATOM 740 O O . LEU A 1 93 ? -1.126 -10.463 13.560 1.00 94.69 93 LEU A O 1
ATOM 744 N N . MET A 1 94 ? 0.153 -8.623 13.409 1.00 93.88 94 MET A N 1
ATOM 745 C CA . MET A 1 94 ? 0.862 -9.003 12.188 1.00 93.88 94 MET A CA 1
ATOM 746 C C . MET A 1 94 ? 1.772 -10.216 12.389 1.00 93.88 94 MET A C 1
ATOM 748 O O . MET A 1 94 ? 2.016 -10.968 11.450 1.00 93.88 94 MET A O 1
ATOM 752 N N . ARG A 1 95 ? 2.269 -10.422 13.612 1.00 92.88 95 ARG A N 1
ATOM 753 C CA . ARG A 1 95 ? 3.027 -11.618 13.989 1.00 92.88 95 ARG A CA 1
ATOM 754 C C . ARG A 1 95 ? 2.131 -12.848 14.124 1.00 92.88 95 ARG A C 1
ATOM 756 O O . ARG A 1 95 ? 2.564 -13.949 13.794 1.00 92.88 95 ARG A O 1
ATOM 763 N N . LYS A 1 96 ? 0.909 -12.674 14.637 1.00 92.38 96 LYS A N 1
ATOM 764 C CA . LYS A 1 96 ? -0.029 -13.772 14.913 1.00 92.38 96 LYS A CA 1
ATOM 765 C C . LYS A 1 96 ? -0.918 -14.132 13.717 1.00 92.38 96 LYS A C 1
ATOM 767 O O . LYS A 1 96 ? -1.254 -15.303 13.549 1.00 92.38 96 LYS A O 1
ATOM 772 N N . TYR A 1 97 ? -1.312 -13.156 12.903 1.00 89.94 97 TYR A N 1
ATOM 773 C CA . TYR A 1 97 ? -2.336 -13.296 11.868 1.00 89.94 97 TYR A CA 1
ATOM 774 C C . TYR A 1 97 ? -1.836 -12.832 10.495 1.00 89.94 97 TYR A C 1
ATOM 776 O O . TYR A 1 97 ? -1.296 -11.738 10.357 1.00 89.94 97 TYR A O 1
ATOM 784 N N . ASN A 1 98 ? -2.130 -13.615 9.452 1.00 88.38 98 ASN A N 1
ATOM 785 C CA . ASN A 1 98 ? -1.985 -13.193 8.055 1.00 88.38 98 ASN A CA 1
ATOM 786 C C . ASN A 1 98 ? -3.302 -12.589 7.530 1.00 88.38 98 ASN A C 1
ATOM 788 O O . ASN A 1 98 ? -3.917 -13.119 6.606 1.00 88.38 98 ASN A O 1
ATOM 792 N N . ASP A 1 99 ? -3.775 -11.519 8.170 1.00 87.62 99 ASP A N 1
ATOM 793 C CA . ASP A 1 99 ? -5.012 -10.822 7.801 1.00 87.62 99 ASP A CA 1
ATOM 794 C C . ASP A 1 99 ? -4.679 -9.436 7.238 1.00 87.62 99 ASP A C 1
ATOM 796 O O . ASP A 1 99 ? -4.261 -8.538 7.963 1.00 87.62 99 ASP A O 1
ATOM 800 N N . LEU A 1 100 ? -4.875 -9.255 5.930 1.00 88.94 100 LEU A N 1
ATOM 801 C CA . LEU A 1 100 ? -4.603 -7.997 5.227 1.00 88.94 100 LEU A CA 1
ATOM 802 C C . LEU A 1 100 ? -5.536 -6.851 5.643 1.00 88.94 100 LEU A C 1
ATOM 804 O O . LEU A 1 100 ? -5.228 -5.687 5.377 1.00 88.94 100 LEU A O 1
ATOM 808 N N . SER A 1 101 ? -6.654 -7.145 6.313 1.00 88.50 101 SER A N 1
ATOM 809 C CA . SER A 1 101 ? -7.560 -6.115 6.818 1.00 88.50 101 SER A CA 1
ATOM 810 C C . SER A 1 101 ? -6.885 -5.198 7.836 1.00 88.50 101 SER A C 1
ATOM 812 O O . SER A 1 101 ? -7.312 -4.061 7.977 1.00 88.50 101 SER A O 1
ATOM 814 N N . VAL A 1 102 ? -5.770 -5.590 8.466 1.00 90.69 102 VAL A N 1
ATOM 815 C CA . VAL A 1 102 ? -4.994 -4.690 9.346 1.00 90.69 102 VAL A CA 1
ATOM 816 C C . VAL A 1 102 ? -4.539 -3.400 8.648 1.00 90.69 102 VAL A C 1
ATOM 818 O O . VAL A 1 102 ? -4.296 -2.397 9.313 1.00 90.69 102 VAL A O 1
ATOM 821 N N . PHE A 1 103 ? -4.483 -3.379 7.311 1.00 91.00 103 PHE A N 1
ATOM 822 C CA . PHE A 1 103 ? -4.152 -2.187 6.522 1.00 91.00 103 PHE A CA 1
ATOM 823 C C . PHE A 1 103 ? -5.385 -1.365 6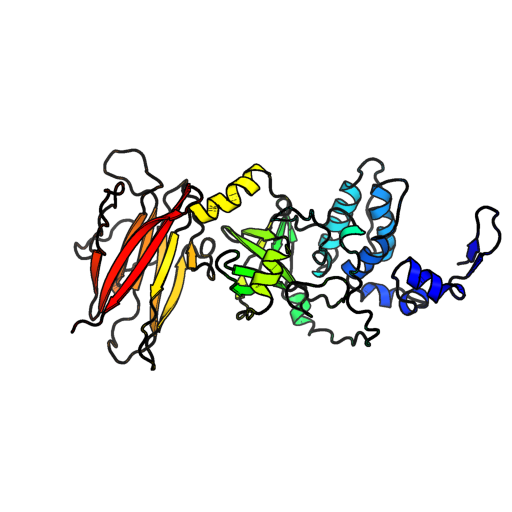.089 1.00 91.00 103 PHE A C 1
ATOM 825 O O . PHE A 1 103 ? -5.228 -0.289 5.507 1.00 91.00 103 PHE A O 1
ATOM 832 N N . ALA A 1 104 ? -6.604 -1.833 6.379 1.00 88.25 104 ALA A N 1
ATOM 833 C CA . ALA A 1 104 ? -7.883 -1.276 5.926 1.00 88.25 104 ALA A CA 1
ATOM 834 C C . ALA A 1 104 ? -8.366 -0.077 6.769 1.00 88.25 104 ALA A C 1
ATOM 836 O O . ALA A 1 104 ? -9.474 -0.064 7.300 1.00 88.25 104 ALA A O 1
ATOM 837 N N . TRP A 1 105 ? -7.528 0.948 6.885 1.00 87.56 105 TRP A N 1
ATOM 838 C CA . TRP A 1 105 ? -7.810 2.186 7.620 1.00 87.56 105 TRP A CA 1
ATOM 839 C C . TRP A 1 105 ? -7.589 3.408 6.723 1.00 87.56 105 TRP A C 1
ATOM 841 O O . TRP A 1 105 ? -6.773 3.338 5.816 1.00 87.56 105 TRP A O 1
ATOM 851 N N . ASN A 1 106 ? -8.288 4.527 6.935 1.00 78.56 106 ASN A N 1
ATOM 852 C CA . ASN A 1 106 ? -8.187 5.715 6.059 1.00 78.56 106 ASN A CA 1
ATOM 853 C C . ASN A 1 106 ? -8.095 7.058 6.824 1.00 78.56 106 ASN A C 1
ATOM 855 O O . ASN A 1 106 ? -8.130 8.118 6.201 1.00 78.56 106 ASN A O 1
ATOM 859 N N . GLY A 1 107 ? -7.951 7.036 8.155 1.00 68.44 107 GLY A N 1
ATOM 860 C CA . GLY A 1 107 ? -7.938 8.217 9.038 1.00 68.44 107 GLY A CA 1
ATOM 861 C C . GLY A 1 107 ? -6.687 9.114 9.025 1.00 68.44 107 GLY A C 1
ATOM 862 O O . GLY A 1 107 ? -6.443 9.816 10.000 1.00 68.44 107 GLY A O 1
ATOM 863 N N . GLY A 1 108 ? -5.885 9.116 7.955 1.00 65.44 108 GLY A N 1
ATOM 864 C CA . GLY A 1 108 ? -4.634 9.887 7.891 1.00 65.44 108 GLY A CA 1
ATOM 865 C C . GLY A 1 108 ? -4.816 11.417 7.780 1.00 65.44 108 GLY A C 1
ATOM 866 O O . GLY A 1 108 ? -5.909 11.896 7.460 1.00 65.44 108 GLY A O 1
ATOM 867 N N . PRO A 1 109 ? -3.745 12.214 7.995 1.00 63.25 109 PRO A N 1
ATOM 868 C CA . PRO A 1 109 ? -3.779 13.671 7.844 1.00 63.25 109 PRO A CA 1
ATOM 869 C C . PRO A 1 109 ? -4.284 14.069 6.451 1.00 63.25 109 PRO A C 1
ATOM 871 O O . PRO A 1 109 ? -3.735 13.624 5.444 1.00 63.25 109 PRO A O 1
ATOM 874 N N . ARG A 1 110 ? -5.319 14.917 6.378 1.00 63.34 110 ARG A N 1
ATOM 875 C CA . ARG A 1 110 ? -5.998 15.265 5.111 1.00 63.34 110 ARG A CA 1
ATOM 876 C C . ARG A 1 110 ? -5.082 15.916 4.070 1.00 63.34 110 ARG A C 1
ATOM 878 O O . ARG A 1 110 ? -5.355 15.787 2.880 1.00 63.34 110 ARG A O 1
ATOM 885 N N . ASP A 1 111 ? -4.006 16.551 4.525 1.00 66.19 111 ASP A N 1
ATOM 886 C CA . ASP A 1 111 ? -3.097 17.336 3.685 1.00 66.19 111 ASP A CA 1
ATOM 887 C C . ASP A 1 111 ? -1.810 16.586 3.301 1.00 66.19 111 ASP A C 1
ATOM 889 O O . ASP A 1 111 ? -0.992 17.108 2.546 1.00 66.19 111 ASP A O 1
ATOM 893 N N . ALA A 1 112 ? -1.608 15.358 3.793 1.00 76.94 112 ALA A N 1
ATOM 894 C CA . ALA A 1 112 ? -0.443 14.553 3.437 1.00 76.94 112 ALA A CA 1
ATOM 895 C C . ALA A 1 112 ? -0.703 13.757 2.149 1.00 76.94 112 ALA A C 1
ATOM 897 O O . ALA A 1 112 ? -1.728 13.091 2.036 1.00 76.94 112 ALA A O 1
ATOM 898 N N . GLU A 1 113 ? 0.230 13.780 1.193 1.00 79.12 113 GLU A N 1
ATOM 899 C CA . GLU A 1 113 ? 0.163 12.948 -0.024 1.00 79.12 113 GLU A CA 1
ATOM 900 C C . GLU A 1 113 ? 0.415 11.459 0.277 1.00 79.12 113 GLU A C 1
ATOM 902 O O . GLU A 1 113 ? -0.161 10.575 -0.361 1.00 79.12 113 GLU A O 1
ATOM 907 N N . TYR A 1 114 ? 1.235 11.187 1.291 1.00 85.75 114 TYR A N 1
ATOM 908 C CA . TYR A 1 114 ? 1.626 9.851 1.728 1.00 85.75 114 TYR A CA 1
ATOM 909 C C . TYR A 1 114 ? 1.128 9.600 3.148 1.00 85.75 114 TYR A C 1
ATOM 911 O O . TYR A 1 114 ? 1.010 10.528 3.949 1.00 85.75 114 TYR A O 1
ATOM 919 N N . MET A 1 115 ? 0.859 8.341 3.471 1.00 85.62 115 MET A N 1
ATOM 920 C CA . MET A 1 115 ? 0.425 7.921 4.803 1.00 85.62 115 MET A CA 1
ATOM 921 C C . MET A 1 115 ? 1.232 6.700 5.258 1.00 85.62 115 MET A C 1
ATOM 923 O O . MET A 1 115 ? 1.726 5.959 4.403 1.00 85.62 115 MET A O 1
ATOM 927 N N . PRO A 1 116 ? 1.393 6.480 6.575 1.00 89.00 116 PRO A N 1
ATOM 928 C CA . PRO A 1 116 ? 2.060 5.283 7.064 1.00 89.00 116 PRO A CA 1
ATOM 929 C C . PRO A 1 116 ? 1.288 4.022 6.664 1.00 89.00 116 PRO A C 1
ATOM 931 O O . PRO A 1 116 ? 0.114 4.081 6.288 1.00 89.00 116 PRO A O 1
ATOM 934 N N . VAL A 1 117 ? 1.946 2.865 6.715 1.00 90.62 117 VAL A N 1
ATOM 935 C CA . VAL A 1 117 ? 1.265 1.587 6.456 1.00 90.62 117 VAL A CA 1
ATOM 936 C C . VAL A 1 117 ? 0.478 1.139 7.689 1.00 90.62 117 VAL A C 1
ATOM 938 O O . VAL A 1 117 ? -0.650 0.660 7.545 1.00 90.62 117 VAL A O 1
ATOM 941 N N . LEU A 1 118 ? 1.027 1.373 8.886 1.00 91.81 118 LEU A N 1
ATOM 942 C CA . LEU A 1 118 ? 0.372 1.120 10.166 1.00 91.81 118 LEU A CA 1
ATOM 943 C C . LEU A 1 118 ? -0.437 2.339 10.613 1.00 91.81 118 LEU A C 1
ATOM 945 O O . LEU A 1 118 ? -0.005 3.482 10.458 1.00 91.81 118 LEU A O 1
ATOM 949 N N . ALA A 1 119 ? -1.610 2.087 11.185 1.00 91.06 119 ALA A N 1
ATOM 950 C CA . ALA A 1 119 ? -2.476 3.131 11.719 1.00 91.06 119 ALA A CA 1
ATOM 951 C C . ALA A 1 119 ? -1.868 3.757 12.979 1.00 91.06 119 ALA A C 1
ATOM 953 O O . ALA A 1 119 ? -1.130 3.096 13.717 1.00 91.06 119 ALA A O 1
ATOM 954 N N . THR A 1 120 ? -2.198 5.016 13.262 1.00 89.12 120 THR A N 1
ATOM 955 C CA . THR A 1 120 ? -1.730 5.686 14.484 1.00 89.12 120 THR A CA 1
ATOM 956 C C . THR A 1 120 ? -2.683 5.449 15.649 1.00 89.12 120 THR A C 1
ATOM 958 O O . THR A 1 120 ? -2.241 5.411 16.793 1.00 89.12 120 THR A O 1
ATOM 961 N N . SER A 1 121 ? -3.972 5.228 15.375 1.00 90.88 121 SER A N 1
ATOM 962 C CA . SER A 1 121 ? -5.000 5.021 16.398 1.00 90.88 121 SER A CA 1
ATOM 963 C C . SER A 1 121 ? -6.134 4.111 15.899 1.00 90.88 121 SER A C 1
ATOM 965 O O . SER A 1 121 ? -6.436 4.100 14.703 1.00 90.88 121 SER A O 1
ATOM 967 N N . PRO A 1 122 ? -6.855 3.395 16.790 1.00 91.50 122 PRO A N 1
ATOM 968 C CA . PRO A 1 122 ? -8.074 2.669 16.415 1.00 91.50 122 PRO A CA 1
ATOM 969 C C . PRO A 1 122 ? -9.132 3.542 15.726 1.00 91.50 122 PRO A C 1
ATOM 971 O O . PRO A 1 122 ? -9.926 3.040 14.934 1.00 91.50 122 PRO A O 1
ATOM 974 N N . SER A 1 123 ? -9.139 4.854 15.996 1.00 89.19 123 SER A N 1
ATOM 975 C CA . SER A 1 123 ? -10.022 5.826 15.333 1.00 89.19 123 SER A CA 1
ATOM 976 C C . SER A 1 123 ? -9.875 5.847 13.814 1.00 89.19 123 SER A C 1
ATOM 978 O O . SER A 1 123 ? -10.828 6.180 13.114 1.00 89.19 123 SER A O 1
ATOM 980 N N . ASP A 1 124 ? -8.714 5.451 13.291 1.00 88.06 124 ASP A N 1
ATOM 981 C CA . ASP A 1 124 ? -8.433 5.474 11.856 1.00 88.06 124 ASP A CA 1
ATOM 982 C C . ASP A 1 124 ? -9.198 4.391 11.079 1.00 88.06 124 ASP A C 1
ATOM 984 O O . ASP A 1 124 ? -9.296 4.458 9.848 1.00 88.06 124 ASP A O 1
ATOM 988 N N . PHE A 1 125 ? -9.759 3.420 11.810 1.00 87.38 125 PHE A N 1
ATOM 989 C CA . PHE A 1 125 ? -10.623 2.345 11.322 1.00 87.38 125 PHE A CA 1
ATOM 990 C C . PHE A 1 125 ? -12.119 2.680 11.442 1.00 87.38 125 PHE A C 1
ATOM 992 O O . PHE A 1 125 ? -12.956 1.801 11.247 1.00 87.38 125 PHE A O 1
ATOM 999 N N . ALA A 1 126 ? -12.487 3.917 11.800 1.00 82.94 126 ALA A N 1
ATOM 1000 C CA . ALA A 1 126 ? -13.890 4.311 11.916 1.00 82.94 126 ALA A CA 1
ATOM 1001 C C . ALA A 1 126 ? -14.670 4.023 10.621 1.00 82.94 126 ALA A C 1
ATOM 1003 O O . ALA A 1 126 ? -14.221 4.357 9.523 1.00 82.94 126 ALA A O 1
ATOM 1004 N N . ARG A 1 127 ? -15.874 3.449 10.753 1.00 70.31 127 ARG A N 1
ATOM 1005 C CA . ARG A 1 127 ? -16.766 3.212 9.610 1.00 70.31 127 ARG A CA 1
ATOM 1006 C C . ARG A 1 127 ? -17.259 4.561 9.081 1.00 70.31 127 ARG A C 1
ATOM 1008 O O . ARG A 1 127 ? -17.828 5.354 9.831 1.00 70.31 127 ARG A O 1
ATOM 1015 N N . HIS A 1 128 ? -17.063 4.832 7.794 1.00 53.69 128 HIS A N 1
ATOM 1016 C CA . HIS A 1 128 ? -17.754 5.942 7.141 1.00 53.69 128 HIS A CA 1
ATOM 1017 C C . HIS A 1 128 ? -19.191 5.510 6.826 1.00 53.69 128 HIS A C 1
ATOM 1019 O O . HIS A 1 128 ? -19.389 4.439 6.268 1.00 53.69 128 HIS A O 1
ATOM 1025 N N . ALA A 1 129 ? -20.181 6.340 7.167 1.00 40.00 129 ALA A N 1
ATOM 1026 C CA . ALA A 1 129 ? -21.624 6.054 7.083 1.00 40.00 129 ALA A CA 1
ATOM 1027 C C . ALA A 1 129 ? -22.197 5.912 5.649 1.00 40.00 129 ALA A C 1
ATOM 1029 O O . ALA A 1 129 ? -23.358 6.229 5.402 1.00 40.00 129 ALA A O 1
ATOM 1030 N N . ALA A 1 130 ? -21.389 5.504 4.671 1.00 38.25 130 ALA A N 1
ATOM 1031 C CA . ALA A 1 130 ? -21.843 5.292 3.305 1.00 38.25 130 ALA A CA 1
ATOM 1032 C C . ALA A 1 130 ? -22.186 3.809 3.117 1.00 38.25 130 ALA A C 1
ATOM 1034 O O . ALA A 1 130 ? -21.292 3.004 2.872 1.00 38.25 130 ALA A O 1
ATOM 1035 N N . HIS A 1 131 ? -23.486 3.519 3.200 1.00 41.38 131 HIS A N 1
ATOM 1036 C CA . HIS A 1 131 ? -24.149 2.214 3.088 1.00 41.38 131 HIS A CA 1
ATOM 1037 C C . HIS A 1 131 ? -24.233 1.409 4.390 1.00 41.38 131 HIS A C 1
ATOM 1039 O O . HIS A 1 131 ? -23.513 0.437 4.599 1.00 41.38 131 HIS A O 1
ATOM 1045 N N . ASP A 1 132 ? -25.208 1.796 5.217 1.00 35.91 132 ASP A N 1
ATOM 1046 C CA . ASP A 1 132 ? -26.012 0.839 5.979 1.00 35.91 132 ASP A CA 1
ATOM 1047 C C . ASP A 1 132 ? -26.806 -0.002 4.964 1.00 35.91 132 ASP A C 1
ATOM 1049 O O . ASP A 1 132 ? -27.964 0.287 4.668 1.00 35.91 132 ASP A O 1
ATOM 1053 N N . ASP A 1 133 ? -26.151 -0.971 4.330 1.00 39.91 133 ASP A N 1
ATOM 1054 C CA . ASP A 1 133 ? -26.870 -2.087 3.732 1.00 39.91 133 ASP A CA 1
ATOM 1055 C C . ASP A 1 133 ? -26.687 -3.249 4.704 1.00 39.91 133 ASP A C 1
ATOM 1057 O O . ASP A 1 133 ? -25.609 -3.839 4.790 1.00 39.91 133 ASP A O 1
ATOM 1061 N N . ASP A 1 134 ? -27.744 -3.542 5.467 1.00 40.12 134 ASP A N 1
ATOM 1062 C CA . ASP A 1 134 ? -27.958 -4.799 6.199 1.00 40.12 134 ASP A CA 1
ATOM 1063 C C . ASP A 1 134 ? -28.157 -5.958 5.193 1.00 40.12 134 ASP A C 1
ATOM 1065 O O . ASP A 1 134 ? -29.051 -6.798 5.321 1.00 40.12 134 ASP A O 1
ATOM 1069 N N . GLY A 1 135 ? -27.355 -5.972 4.128 1.00 39.41 135 GLY A N 1
ATOM 1070 C CA . GLY A 1 135 ? -27.262 -7.071 3.198 1.00 39.41 135 GLY A CA 1
ATOM 1071 C C . GLY A 1 135 ? -26.469 -8.159 3.888 1.00 39.41 135 GLY A C 1
ATOM 1072 O O . GLY A 1 135 ? -25.313 -7.937 4.238 1.00 39.41 135 GLY A O 1
ATOM 1073 N N . ASP A 1 136 ? -27.131 -9.292 4.112 1.00 41.38 136 ASP A N 1
ATOM 1074 C CA . ASP A 1 136 ? -26.548 -10.602 4.391 1.00 41.38 136 ASP A CA 1
ATOM 1075 C C . ASP A 1 136 ? -25.099 -10.654 3.875 1.00 41.38 136 ASP A C 1
ATOM 1077 O O . ASP A 1 136 ? -24.869 -10.725 2.664 1.00 41.38 136 ASP A O 1
ATOM 1081 N N . ASP A 1 137 ? -24.135 -10.502 4.800 1.00 47.16 137 ASP A N 1
ATOM 1082 C CA . ASP A 1 137 ? -22.697 -10.684 4.579 1.00 47.16 137 ASP A CA 1
ATOM 1083 C C . ASP A 1 137 ? -22.536 -12.180 4.263 1.00 47.16 137 ASP A C 1
ATOM 1085 O O . ASP A 1 137 ? -22.110 -12.972 5.104 1.00 47.16 137 ASP A O 1
ATOM 1089 N N . GLY A 1 138 ? -22.980 -12.588 3.072 1.00 40.78 138 GLY A N 1
ATOM 1090 C CA . GLY A 1 138 ? -22.808 -13.930 2.573 1.00 40.78 138 GLY A CA 1
ATOM 1091 C C . GLY A 1 138 ? -21.328 -14.236 2.684 1.00 40.78 138 GLY A C 1
ATOM 1092 O O . GLY A 1 138 ? -20.503 -13.503 2.129 1.00 40.78 138 GLY A O 1
ATOM 1093 N N . ASP A 1 139 ? -21.024 -15.290 3.440 1.00 43.12 139 ASP A N 1
ATOM 1094 C CA . ASP A 1 139 ? -19.747 -15.997 3.491 1.00 43.12 139 ASP A CA 1
ATOM 1095 C C . ASP A 1 139 ? -19.404 -16.497 2.067 1.00 43.12 139 ASP A C 1
ATOM 1097 O O . ASP A 1 139 ? -19.313 -17.692 1.799 1.00 43.12 139 ASP A O 1
ATOM 1101 N N . ASP A 1 140 ? -19.219 -15.592 1.103 1.00 42.44 140 ASP A N 1
ATOM 1102 C CA . ASP A 1 140 ? -18.454 -15.864 -0.104 1.00 42.44 140 ASP A CA 1
ATOM 1103 C C . ASP A 1 140 ? -16.995 -15.757 0.319 1.00 42.44 140 ASP A C 1
ATOM 1105 O O . ASP A 1 140 ? -16.291 -14.760 0.111 1.00 42.44 140 ASP A O 1
ATOM 1109 N N . ASP A 1 141 ? -16.606 -16.793 1.058 1.00 48.31 141 ASP A N 1
ATOM 1110 C CA . ASP A 1 141 ? -15.258 -17.117 1.458 1.00 48.31 141 ASP A CA 1
ATOM 1111 C C . ASP A 1 141 ? -14.476 -17.262 0.151 1.00 48.31 141 ASP A C 1
ATOM 1113 O O . ASP A 1 141 ? -14.408 -18.335 -0.454 1.00 48.31 141 ASP A O 1
ATOM 1117 N N . GLY A 1 142 ? -13.971 -16.129 -0.358 1.00 49.12 142 GLY A N 1
ATOM 1118 C CA . GLY A 1 142 ? -13.128 -16.105 -1.544 1.00 49.12 142 GLY A CA 1
ATOM 1119 C C . GLY A 1 142 ? -12.098 -17.215 -1.362 1.00 49.12 142 GLY A C 1
ATOM 1120 O O . GLY A 1 142 ? -11.521 -17.303 -0.271 1.00 49.12 142 GLY A O 1
ATOM 1121 N N . PRO A 1 143 ? -11.946 -18.116 -2.350 1.00 50.34 143 PRO A N 1
ATOM 1122 C CA . PRO A 1 143 ? -11.410 -19.453 -2.132 1.00 50.34 143 PRO A CA 1
ATOM 1123 C C . PRO A 1 143 ? -10.142 -19.360 -1.293 1.00 50.34 143 PRO A C 1
ATOM 1125 O O . PRO A 1 143 ? -9.297 -18.534 -1.609 1.00 50.34 143 PRO A O 1
ATOM 1128 N N . LEU A 1 144 ? -10.001 -20.174 -0.239 1.00 49.44 144 LEU A N 1
ATOM 1129 C CA . LEU A 1 144 ? -8.890 -20.158 0.736 1.00 49.44 144 LEU A CA 1
ATOM 1130 C C . LEU A 1 144 ? -7.505 -19.873 0.105 1.00 49.44 144 LEU A C 1
ATOM 1132 O O . LEU A 1 144 ? -6.659 -19.201 0.696 1.00 49.44 144 LEU A O 1
ATOM 1136 N N . GLY A 1 145 ? -7.297 -20.321 -1.138 1.00 51.19 145 GLY A N 1
ATOM 1137 C CA . GLY A 1 145 ? -6.148 -19.977 -1.973 1.00 51.19 145 GLY A CA 1
ATOM 1138 C C . GLY A 1 145 ? -5.880 -18.474 -2.164 1.00 51.19 145 GLY A C 1
ATOM 1139 O O . GLY A 1 145 ? -4.723 -18.085 -2.137 1.00 51.19 145 GLY A O 1
ATOM 1140 N N . ASP A 1 146 ? -6.880 -17.609 -2.318 1.00 52.19 146 ASP A N 1
ATOM 1141 C CA . ASP A 1 146 ? -6.717 -16.154 -2.445 1.00 52.19 146 ASP A CA 1
ATOM 1142 C C . ASP A 1 146 ? -6.333 -15.477 -1.122 1.00 52.19 146 ASP A C 1
ATOM 1144 O O . ASP A 1 146 ? -5.570 -14.508 -1.136 1.00 52.19 146 ASP A O 1
ATOM 1148 N N . ARG A 1 147 ? -6.773 -16.014 0.026 1.00 52.16 147 ARG A N 1
ATOM 1149 C CA . ARG A 1 147 ? -6.373 -15.537 1.366 1.00 52.16 147 ARG A CA 1
ATOM 1150 C C . ARG A 1 147 ? -4.945 -15.974 1.728 1.00 52.16 147 ARG A C 1
ATOM 1152 O O . ARG A 1 147 ? -4.222 -15.225 2.375 1.00 52.16 147 ARG A O 1
ATOM 1159 N N . LEU A 1 148 ? -4.512 -17.149 1.262 1.00 57.34 148 LEU A N 1
ATOM 1160 C CA . LEU A 1 148 ? -3.164 -17.691 1.499 1.00 57.34 148 LEU A CA 1
ATOM 1161 C C . LEU A 1 148 ? -2.111 -17.234 0.472 1.00 57.34 148 LEU A C 1
ATOM 1163 O O . LEU A 1 148 ? -0.916 -17.411 0.702 1.00 57.34 148 LEU A O 1
ATOM 1167 N N . ARG A 1 149 ? -2.521 -16.655 -0.665 1.00 65.50 149 ARG A N 1
ATOM 1168 C CA . ARG A 1 149 ? -1.604 -16.231 -1.742 1.00 65.50 149 ARG A CA 1
ATOM 1169 C C . ARG A 1 149 ? -0.754 -15.015 -1.390 1.00 65.50 149 ARG A C 1
ATOM 1171 O O . ARG A 1 149 ? 0.363 -14.914 -1.894 1.00 65.50 149 ARG A O 1
ATOM 1178 N N . THR A 1 150 ? -1.275 -14.104 -0.573 1.00 80.19 150 THR A N 1
ATOM 1179 C CA . THR A 1 150 ? -0.577 -12.871 -0.198 1.00 80.19 150 THR A CA 1
ATOM 1180 C C . THR A 1 150 ? -0.190 -12.959 1.270 1.00 80.19 150 THR A C 1
ATOM 1182 O O . THR A 1 150 ? -1.013 -12.730 2.155 1.00 80.19 150 THR A O 1
ATOM 1185 N N . SER A 1 151 ? 1.064 -13.325 1.523 1.00 88.12 151 SER A N 1
ATOM 1186 C CA . SER A 1 151 ? 1.670 -13.251 2.849 1.00 88.12 151 SER A CA 1
ATOM 1187 C C . SER A 1 151 ? 2.425 -11.941 3.028 1.00 88.12 151 SER A C 1
ATOM 1189 O O . SER A 1 151 ? 2.837 -11.303 2.051 1.00 88.12 151 SER A O 1
ATOM 1191 N N . PHE A 1 152 ? 2.616 -11.547 4.282 1.00 93.50 152 PHE A N 1
ATOM 1192 C CA . PHE A 1 152 ? 3.445 -10.406 4.631 1.00 93.50 152 PHE A CA 1
ATOM 1193 C C . PHE A 1 152 ? 4.254 -10.652 5.901 1.00 93.50 152 PHE A C 1
ATOM 1195 O O . PHE A 1 152 ? 3.892 -11.470 6.743 1.00 93.50 152 PHE A O 1
ATOM 1202 N N . THR A 1 153 ? 5.337 -9.895 6.041 1.00 93.75 153 THR A N 1
ATOM 1203 C CA . THR A 1 153 ? 6.206 -9.889 7.216 1.00 93.75 153 THR A CA 1
ATOM 1204 C C . THR A 1 153 ? 6.485 -8.448 7.612 1.00 93.75 153 THR A C 1
ATOM 1206 O O . THR A 1 153 ? 6.846 -7.620 6.773 1.00 93.75 153 THR A O 1
ATOM 1209 N N . LEU A 1 154 ? 6.339 -8.137 8.897 1.00 93.56 154 LEU A N 1
ATOM 1210 C CA . LEU A 1 154 ? 6.769 -6.849 9.425 1.00 93.56 154 LEU A CA 1
ATOM 1211 C C . LEU A 1 154 ? 8.303 -6.797 9.500 1.00 93.56 154 LEU A C 1
ATOM 1213 O O . LEU A 1 154 ? 8.951 -7.731 9.965 1.00 93.56 154 LEU A O 1
ATOM 1217 N N . THR A 1 155 ? 8.879 -5.682 9.070 1.00 90.75 155 THR A N 1
ATOM 1218 C CA . THR A 1 155 ? 10.314 -5.389 9.127 1.00 90.75 155 THR A CA 1
ATOM 1219 C C . THR A 1 155 ? 10.548 -4.094 9.904 1.00 90.75 155 THR A C 1
ATOM 1221 O O . THR A 1 155 ? 9.616 -3.347 10.196 1.00 90.75 155 THR A O 1
ATOM 1224 N N . ASN A 1 156 ? 11.809 -3.772 10.192 1.00 86.75 156 ASN A N 1
ATOM 1225 C CA . ASN A 1 156 ? 12.178 -2.492 10.805 1.00 86.75 156 ASN A CA 1
ATOM 1226 C C . ASN A 1 156 ? 11.952 -1.270 9.887 1.00 86.75 156 ASN A C 1
ATOM 1228 O O . ASN A 1 156 ? 12.017 -0.139 10.369 1.00 86.75 156 ASN A O 1
ATOM 1232 N N . GLN A 1 157 ? 11.704 -1.474 8.589 1.00 84.88 157 GLN A N 1
ATOM 1233 C CA . GLN A 1 157 ? 11.439 -0.404 7.616 1.00 84.88 157 GLN A CA 1
ATOM 1234 C C . GLN A 1 157 ? 9.950 -0.264 7.273 1.00 84.88 157 GLN A C 1
ATOM 1236 O O . GLN A 1 157 ? 9.487 0.823 6.920 1.00 84.88 157 GLN A O 1
ATOM 1241 N N . GLY A 1 158 ? 9.191 -1.350 7.379 1.00 92.25 158 GLY A N 1
ATOM 1242 C CA . GLY A 1 158 ? 7.799 -1.402 6.956 1.00 92.25 158 GLY A CA 1
ATOM 1243 C C . GLY A 1 158 ? 7.316 -2.830 6.746 1.00 92.25 158 GLY A C 1
ATOM 1244 O O . GLY A 1 158 ? 7.765 -3.743 7.434 1.00 92.25 158 GLY A O 1
ATOM 1245 N N . VAL A 1 159 ? 6.410 -3.045 5.799 1.00 95.69 159 VAL A N 1
ATOM 1246 C CA . VAL A 1 159 ? 5.763 -4.345 5.583 1.00 95.69 159 VAL A CA 1
ATOM 1247 C C . VAL A 1 159 ? 6.228 -4.950 4.272 1.00 95.69 159 VAL A C 1
ATOM 1249 O O . VAL A 1 159 ? 6.025 -4.372 3.206 1.00 95.69 159 VAL A O 1
ATOM 1252 N N . PHE A 1 160 ? 6.839 -6.124 4.362 1.00 94.69 160 PHE A N 1
ATOM 1253 C CA . PHE A 1 160 ? 7.366 -6.859 3.226 1.00 94.69 160 PHE A CA 1
ATOM 1254 C C . PHE A 1 160 ? 6.388 -7.937 2.765 1.00 94.69 160 PHE A C 1
ATOM 1256 O O . PHE A 1 160 ? 6.004 -8.811 3.533 1.00 94.69 160 PHE A O 1
ATOM 1263 N N . PHE A 1 161 ? 6.038 -7.898 1.489 1.00 94.00 161 PHE A N 1
ATOM 1264 C CA . PHE A 1 161 ? 5.222 -8.862 0.775 1.00 94.00 161 PHE A CA 1
ATOM 1265 C C . PHE A 1 161 ? 6.118 -9.543 -0.268 1.00 94.00 161 PHE A C 1
ATOM 1267 O O . PHE A 1 161 ? 6.419 -8.940 -1.303 1.00 94.00 161 PHE A O 1
ATOM 1274 N N . PRO A 1 162 ? 6.553 -10.795 -0.044 1.00 90.75 162 PRO A N 1
ATOM 1275 C CA . PRO A 1 162 ? 7.461 -11.483 -0.965 1.00 90.75 162 PRO A CA 1
ATOM 1276 C C . PRO A 1 162 ? 6.835 -11.740 -2.341 1.00 90.75 162 PRO A C 1
ATOM 1278 O O . PRO A 1 162 ? 7.548 -11.904 -3.326 1.00 90.75 162 PRO A O 1
ATOM 1281 N N . ARG A 1 163 ? 5.501 -11.816 -2.413 1.00 89.00 163 ARG A N 1
ATOM 1282 C CA . ARG A 1 163 ? 4.768 -12.077 -3.653 1.00 89.00 163 ARG A CA 1
ATOM 1283 C C . ARG A 1 163 ? 3.367 -11.465 -3.600 1.00 89.00 163 ARG A C 1
ATOM 1285 O O . ARG A 1 163 ? 2.369 -12.175 -3.504 1.00 89.00 163 ARG A O 1
ATOM 1292 N N . ALA A 1 164 ? 3.287 -10.141 -3.655 1.00 89.81 164 ALA A N 1
ATOM 1293 C CA . ALA A 1 164 ? 2.011 -9.440 -3.687 1.00 89.81 164 ALA A CA 1
ATOM 1294 C C . ALA A 1 164 ? 1.364 -9.534 -5.075 1.00 89.81 164 ALA A C 1
ATOM 1296 O O . ALA A 1 164 ? 2.025 -9.325 -6.092 1.00 89.81 164 ALA A O 1
ATOM 1297 N N . ARG A 1 165 ? 0.055 -9.804 -5.117 1.00 88.38 165 ARG A N 1
ATOM 1298 C CA . ARG A 1 165 ? -0.770 -9.578 -6.311 1.00 88.38 165 ARG A CA 1
ATOM 1299 C C . ARG A 1 165 ? -1.237 -8.124 -6.296 1.00 88.38 165 ARG A C 1
ATOM 1301 O O . ARG A 1 165 ? -2.137 -7.784 -5.529 1.00 88.38 165 ARG A O 1
ATOM 1308 N N . ILE A 1 166 ? -0.633 -7.283 -7.129 1.00 89.44 166 ILE A N 1
ATOM 1309 C CA . ILE A 1 166 ? -0.986 -5.865 -7.246 1.00 89.44 166 ILE A CA 1
ATOM 1310 C C . ILE A 1 166 ? -1.639 -5.581 -8.593 1.00 89.44 166 ILE A C 1
ATOM 1312 O O . ILE A 1 166 ? -1.352 -6.234 -9.594 1.00 89.44 166 ILE A O 1
ATOM 1316 N N . TYR A 1 167 ? -2.529 -4.600 -8.602 1.00 88.62 167 TYR A N 1
ATOM 1317 C CA . TYR A 1 167 ? -3.162 -4.084 -9.807 1.00 88.62 167 TYR A CA 1
ATOM 1318 C C . TYR A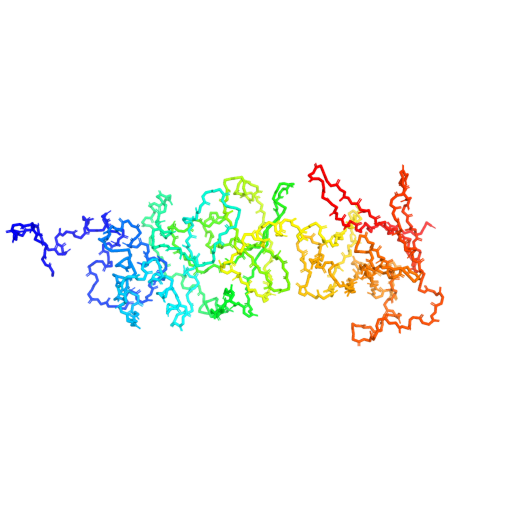 1 167 ? -2.660 -2.676 -10.074 1.00 88.62 167 TYR A C 1
ATOM 1320 O O . TYR A 1 167 ? -1.996 -2.062 -9.239 1.00 88.62 167 TYR A O 1
ATOM 1328 N N . CYS A 1 168 ? -3.004 -2.144 -11.231 1.00 86.69 168 CYS A N 1
ATOM 1329 C CA . CYS A 1 168 ? -2.561 -0.833 -11.659 1.00 86.69 168 CYS A CA 1
ATOM 1330 C C . CYS A 1 168 ? -3.708 -0.063 -12.295 1.00 86.69 168 CYS A C 1
ATOM 1332 O O . CYS A 1 168 ? -4.622 -0.633 -12.889 1.00 86.69 168 CYS A O 1
ATOM 1334 N N . GLN A 1 169 ? -3.670 1.253 -12.140 1.00 86.19 169 GLN A N 1
ATOM 1335 C CA . GLN A 1 169 ? -4.673 2.145 -12.700 1.00 86.19 169 GLN A CA 1
ATOM 1336 C C . GLN A 1 169 ? -3.970 3.381 -13.242 1.00 86.19 169 GLN A C 1
ATOM 1338 O O . GLN A 1 169 ? -3.137 3.973 -12.554 1.00 86.19 169 GLN A O 1
ATOM 1343 N N . ASN A 1 170 ? -4.325 3.769 -14.463 1.00 84.38 170 ASN A N 1
ATOM 1344 C CA . ASN A 1 170 ? -3.836 4.990 -15.096 1.00 84.38 170 ASN A CA 1
ATOM 1345 C C . ASN A 1 170 ? -4.817 6.127 -14.821 1.00 84.38 170 ASN A C 1
ATOM 1347 O O . ASN A 1 170 ? -6.024 5.929 -14.930 1.00 84.38 170 ASN A O 1
ATOM 1351 N N . GLY A 1 171 ? -4.311 7.301 -14.471 1.00 79.88 171 GLY A N 1
ATOM 1352 C CA . GLY A 1 171 ? -5.107 8.483 -14.166 1.00 79.88 171 GLY A CA 1
ATOM 1353 C C . GLY A 1 171 ? -4.982 9.546 -15.250 1.00 79.88 171 GLY A C 1
ATOM 1354 O O . GLY A 1 171 ? -5.150 9.259 -16.437 1.00 79.88 171 GLY A O 1
ATOM 1355 N N . ASP A 1 172 ? -4.751 10.786 -14.837 1.00 78.81 172 ASP A N 1
ATOM 1356 C CA . ASP A 1 172 ? -4.653 11.953 -15.713 1.00 78.81 172 ASP A CA 1
ATOM 1357 C C . ASP A 1 172 ? -3.275 12.630 -15.616 1.00 78.81 172 ASP A C 1
ATOM 1359 O O . ASP A 1 172 ? -2.303 12.054 -15.128 1.00 78.81 172 ASP A O 1
ATOM 1363 N N . GLU A 1 173 ? -3.160 13.851 -16.135 1.00 67.56 173 GLU A N 1
ATOM 1364 C CA . GLU A 1 173 ? -1.904 14.601 -16.118 1.00 67.56 173 GLU A CA 1
ATOM 1365 C C . GLU A 1 173 ? -1.420 14.982 -14.707 1.00 67.56 173 GLU A C 1
ATOM 1367 O O . GLU A 1 173 ? -0.211 15.133 -14.519 1.00 67.56 173 GLU A O 1
ATOM 1372 N N . HIS A 1 174 ? -2.331 15.083 -13.729 1.00 73.38 174 HIS A N 1
ATOM 1373 C CA . HIS A 1 174 ? -2.039 15.455 -12.343 1.00 73.38 174 HIS A CA 1
ATOM 1374 C C . HIS A 1 174 ? -1.697 14.228 -11.493 1.00 73.38 174 HIS A C 1
ATOM 1376 O O . HIS A 1 174 ? -0.783 14.284 -10.675 1.00 73.38 174 HIS A O 1
ATOM 1382 N N . HIS A 1 175 ? -2.398 13.110 -11.702 1.00 78.56 175 HIS A N 1
ATOM 1383 C CA . HIS A 1 175 ? -2.111 11.839 -11.037 1.00 78.56 175 HIS A CA 1
ATOM 1384 C C . HIS A 1 175 ? -2.003 10.723 -12.076 1.00 78.56 175 HIS A C 1
ATOM 1386 O O . HIS A 1 175 ? -2.998 10.103 -12.441 1.00 78.56 175 HIS A O 1
ATOM 1392 N N . ARG A 1 176 ? -0.786 10.465 -12.563 1.00 69.12 176 ARG A N 1
ATOM 1393 C CA . ARG A 1 176 ? -0.565 9.625 -13.753 1.00 69.12 176 ARG A CA 1
ATOM 1394 C C . ARG A 1 176 ? -0.919 8.159 -13.567 1.00 69.12 176 ARG A C 1
ATOM 1396 O O . ARG A 1 176 ? -1.535 7.576 -14.454 1.00 69.12 176 ARG A O 1
ATOM 1403 N N . HIS A 1 177 ? -0.548 7.567 -12.437 1.00 84.44 177 HIS A N 1
ATOM 1404 C CA . HIS A 1 177 ? -0.843 6.171 -12.126 1.00 84.44 177 HIS A CA 1
ATOM 1405 C C . HIS A 1 177 ? -0.721 5.881 -10.630 1.00 84.44 177 HIS A C 1
ATOM 1407 O O . HIS A 1 177 ? -0.154 6.662 -9.863 1.00 84.44 177 HIS A O 1
ATOM 1413 N N . HIS A 1 178 ? -1.261 4.738 -10.215 1.00 88.56 178 HIS A N 1
ATOM 1414 C CA . HIS A 1 178 ? -0.948 4.111 -8.932 1.00 88.56 178 HIS A CA 1
ATOM 1415 C C . HIS A 1 178 ? -1.030 2.591 -9.026 1.00 88.56 178 HIS A C 1
ATOM 1417 O O . HIS A 1 178 ? -1.591 2.029 -9.973 1.00 88.56 178 HIS A O 1
ATOM 1423 N N . TYR A 1 179 ? -0.477 1.944 -8.012 1.00 91.38 179 TYR A N 1
ATOM 1424 C CA . TYR A 1 179 ? -0.626 0.522 -7.769 1.00 91.38 179 TYR A CA 1
ATOM 1425 C C . TYR A 1 179 ? -1.703 0.299 -6.707 1.00 91.38 179 TYR A C 1
ATOM 1427 O O . TYR A 1 179 ? -1.879 1.115 -5.806 1.00 91.38 179 TYR A O 1
ATOM 1435 N N . LEU A 1 180 ? -2.434 -0.801 -6.815 1.00 91.06 180 LEU A N 1
ATOM 1436 C CA . LEU A 1 180 ? -3.510 -1.180 -5.911 1.00 91.06 180 LEU A CA 1
ATOM 1437 C C . LEU A 1 180 ? -3.163 -2.525 -5.285 1.00 91.06 180 LEU A C 1
ATOM 1439 O O . LEU A 1 180 ? -3.058 -3.528 -5.994 1.00 91.06 180 LEU A O 1
ATOM 1443 N N . LEU A 1 181 ? -3.018 -2.558 -3.963 1.00 91.12 181 LEU A N 1
ATOM 1444 C CA . LEU A 1 181 ? -2.930 -3.810 -3.217 1.00 91.12 181 LEU A CA 1
ATOM 1445 C C . LEU A 1 181 ? -4.316 -4.150 -2.671 1.00 91.12 181 LEU A C 1
ATOM 1447 O O . LEU A 1 181 ? -4.849 -3.412 -1.841 1.00 91.12 181 LEU A O 1
ATOM 1451 N N . MET A 1 182 ? -4.895 -5.252 -3.149 1.00 85.69 182 MET A N 1
ATOM 1452 C CA . MET A 1 182 ? -6.180 -5.752 -2.653 1.00 85.69 182 MET A CA 1
ATOM 1453 C C . MET A 1 182 ? -5.991 -6.365 -1.267 1.00 85.69 182 MET A C 1
ATOM 1455 O O . MET A 1 182 ? -5.112 -7.201 -1.072 1.00 85.69 182 MET A O 1
ATOM 1459 N N . LEU A 1 183 ? -6.835 -5.968 -0.319 1.00 84.06 183 LEU A N 1
ATOM 1460 C CA . LEU A 1 183 ? -6.790 -6.435 1.064 1.00 84.06 183 LEU A CA 1
ATOM 1461 C C . LEU A 1 183 ? -7.666 -7.669 1.311 1.00 84.06 183 LEU A C 1
ATOM 1463 O O . LEU A 1 183 ? -7.723 -8.144 2.438 1.00 84.06 183 LEU A O 1
ATOM 1467 N N . ASN A 1 184 ? -8.380 -8.176 0.296 1.00 74.81 184 ASN A N 1
ATOM 1468 C CA . ASN A 1 184 ? -9.301 -9.319 0.417 1.00 74.81 184 ASN A CA 1
ATOM 1469 C C . ASN A 1 184 ? -10.232 -9.220 1.649 1.00 74.81 184 ASN A C 1
ATOM 1471 O O . ASN A 1 184 ? -10.565 -10.219 2.280 1.00 74.81 184 ASN A O 1
ATOM 1475 N N . TYR A 1 185 ? -10.627 -7.995 1.998 1.00 72.31 185 TYR A N 1
ATOM 1476 C CA . TYR A 1 185 ? -11.363 -7.645 3.209 1.00 72.31 185 TYR A CA 1
ATOM 1477 C C . TYR A 1 185 ? -12.684 -7.009 2.813 1.00 72.31 185 TYR A C 1
ATOM 1479 O O . TYR A 1 185 ? -12.659 -5.870 2.383 1.00 72.31 185 TYR A O 1
ATOM 1487 N N . ARG A 1 186 ? -13.818 -7.706 2.926 1.00 63.06 186 ARG A N 1
ATOM 1488 C CA . ARG A 1 186 ? -15.119 -7.161 2.515 1.00 63.06 186 ARG A CA 1
ATOM 1489 C C . ARG A 1 186 ? -15.872 -6.551 3.693 1.00 63.06 186 ARG A C 1
ATOM 1491 O O . ARG A 1 186 ? -16.586 -7.250 4.392 1.00 63.06 186 ARG A O 1
ATOM 1498 N N . ASP A 1 187 ? -15.691 -5.254 3.932 1.00 64.12 187 ASP A N 1
ATOM 1499 C CA . ASP A 1 187 ? -16.474 -4.514 4.927 1.00 64.12 187 ASP A CA 1
ATOM 1500 C C . ASP A 1 187 ? -16.732 -3.081 4.457 1.00 64.12 187 ASP A C 1
ATOM 1502 O O . ASP A 1 187 ? -15.790 -2.331 4.197 1.00 64.12 187 ASP A O 1
ATOM 1506 N N . ALA A 1 188 ? -18.011 -2.690 4.448 1.00 54.06 188 ALA A N 1
ATOM 1507 C CA . ALA A 1 188 ? -18.510 -1.352 4.122 1.00 54.06 188 ALA A CA 1
ATOM 1508 C C . ALA A 1 188 ? -17.752 -0.192 4.801 1.00 54.06 188 ALA A C 1
ATOM 1510 O O . ALA A 1 188 ? -17.668 0.907 4.255 1.00 54.06 188 ALA A O 1
ATOM 1511 N N . SER A 1 189 ? -17.159 -0.433 5.974 1.00 56.62 189 SER A N 1
ATOM 1512 C CA . SER A 1 189 ? -16.399 0.563 6.736 1.00 56.62 189 SER A CA 1
ATOM 1513 C C . SER A 1 189 ? -15.191 1.140 6.002 1.00 56.62 189 SER A C 1
ATOM 1515 O O . SER A 1 189 ? -14.887 2.322 6.179 1.00 56.62 189 SER A O 1
ATOM 1517 N N . PHE A 1 190 ? -14.515 0.345 5.170 1.00 66.88 190 PHE A N 1
ATOM 1518 C CA . PHE A 1 190 ? -13.274 0.743 4.512 1.00 66.88 190 PHE A CA 1
ATOM 1519 C C . PHE A 1 190 ? -13.504 1.128 3.050 1.00 66.88 190 PHE A C 1
ATOM 1521 O O . PHE A 1 190 ? -13.034 0.439 2.176 1.00 66.88 190 PHE A O 1
ATOM 1528 N N . ASN A 1 191 ? -14.188 2.210 2.684 1.00 61.75 191 ASN A N 1
ATOM 1529 C CA . ASN A 1 191 ? -14.372 2.486 1.243 1.00 61.75 191 ASN A CA 1
ATOM 1530 C C . ASN A 1 191 ? -13.015 2.700 0.523 1.00 61.75 191 ASN A C 1
ATOM 1532 O O . ASN A 1 191 ? -12.347 3.714 0.752 1.00 61.75 191 ASN A O 1
ATOM 1536 N N . GLY A 1 192 ? -12.585 1.718 -0.282 1.00 62.56 192 GLY A N 1
ATOM 1537 C CA . GLY A 1 192 ? -11.326 1.756 -1.020 1.00 62.56 192 GLY A CA 1
ATOM 1538 C C . GLY A 1 192 ? -11.383 2.740 -2.188 1.00 62.56 192 GLY A C 1
ATOM 1539 O O . GLY A 1 192 ? -12.093 3.744 -2.164 1.00 62.56 192 GLY A O 1
ATOM 1540 N N . ILE A 1 193 ? -10.583 2.497 -3.223 1.00 62.12 193 ILE A N 1
ATOM 1541 C CA . ILE A 1 193 ? -10.413 3.461 -4.329 1.00 62.12 193 ILE A CA 1
ATOM 1542 C C . ILE A 1 193 ? -11.558 3.367 -5.327 1.00 62.12 193 ILE A C 1
ATOM 1544 O O . ILE A 1 193 ? -12.066 4.385 -5.801 1.00 62.12 193 ILE A O 1
ATOM 1548 N N . THR A 1 194 ? -11.960 2.141 -5.633 1.00 57.31 194 THR A N 1
ATOM 1549 C CA . THR A 1 194 ? -13.104 1.820 -6.475 1.00 57.31 194 THR A CA 1
ATOM 1550 C C . THR A 1 194 ? -14.271 1.380 -5.589 1.00 57.31 194 THR A C 1
ATOM 1552 O O . THR A 1 194 ? -14.051 0.618 -4.646 1.00 57.31 194 THR A O 1
ATOM 1555 N N . PRO A 1 195 ? -15.512 1.828 -5.868 1.00 56.28 195 PRO A N 1
ATOM 1556 C CA . PRO A 1 195 ? -16.689 1.368 -5.133 1.00 56.28 195 PRO A CA 1
ATOM 1557 C C . PRO A 1 195 ? -16.743 -0.166 -5.094 1.00 56.28 195 PRO A C 1
ATOM 1559 O O . PRO A 1 195 ? -16.638 -0.805 -6.139 1.00 56.28 195 PRO A O 1
ATOM 1562 N N . GLY A 1 196 ? -16.855 -0.748 -3.896 1.00 60.41 196 GLY A N 1
ATOM 1563 C CA . GLY A 1 196 ? -16.896 -2.203 -3.696 1.00 60.41 196 GLY A CA 1
ATOM 1564 C C . GLY A 1 196 ? -15.537 -2.918 -3.700 1.00 60.41 196 GLY A C 1
ATOM 1565 O O . GLY A 1 196 ? -15.495 -4.128 -3.487 1.00 60.41 196 GLY A O 1
ATOM 1566 N N . HIS A 1 197 ? -14.424 -2.202 -3.903 1.00 65.94 197 HIS A N 1
ATOM 1567 C CA . HIS A 1 197 ? -13.079 -2.774 -3.845 1.00 65.94 197 HIS A CA 1
ATOM 1568 C C . HIS A 1 197 ? -12.307 -2.285 -2.626 1.00 65.94 197 HIS A C 1
ATOM 1570 O O . HIS A 1 197 ? -12.156 -1.090 -2.375 1.00 65.94 197 HIS A O 1
ATOM 1576 N N . TRP A 1 198 ? -11.733 -3.244 -1.915 1.00 77.12 198 TRP A N 1
ATOM 1577 C CA . TRP A 1 198 ? -11.043 -3.034 -0.655 1.00 77.12 198 TRP A CA 1
ATOM 1578 C C . TRP A 1 198 ? -9.539 -3.080 -0.902 1.00 77.12 198 TRP A C 1
ATOM 1580 O O . TRP A 1 198 ? -8.897 -4.118 -0.752 1.00 77.12 198 TRP A O 1
ATOM 1590 N N . SER A 1 199 ? -8.987 -1.958 -1.364 1.00 85.81 199 SER A N 1
ATOM 1591 C CA . SER A 1 199 ? -7.574 -1.831 -1.730 1.00 85.81 199 SER A CA 1
ATOM 1592 C C . SER A 1 199 ? -6.916 -0.590 -1.143 1.00 85.81 199 SER A C 1
ATOM 1594 O O . SER A 1 199 ? -7.559 0.455 -1.034 1.00 85.81 199 SER A O 1
ATOM 1596 N N . ILE A 1 200 ? -5.608 -0.662 -0.902 1.00 89.19 200 ILE A N 1
ATOM 1597 C CA . ILE A 1 200 ? -4.772 0.517 -0.635 1.00 89.19 200 ILE A CA 1
ATOM 1598 C C . ILE A 1 200 ? -4.048 0.967 -1.909 1.00 89.19 200 ILE A C 1
ATOM 1600 O O . ILE A 1 200 ? -3.635 0.131 -2.716 1.00 89.19 200 ILE A O 1
ATOM 1604 N N . ALA A 1 201 ? -3.890 2.284 -2.083 1.00 91.00 201 ALA A N 1
ATOM 1605 C CA . ALA A 1 201 ? -3.071 2.846 -3.157 1.00 91.00 201 ALA A CA 1
ATOM 1606 C C . ALA A 1 201 ? -1.607 2.870 -2.743 1.00 91.00 201 ALA A C 1
ATOM 1608 O O . ALA A 1 201 ? -1.267 3.328 -1.651 1.00 91.00 201 ALA A O 1
ATOM 1609 N N . LEU A 1 202 ? -0.751 2.450 -3.662 1.00 92.31 202 LEU A N 1
ATOM 1610 C CA . LEU A 1 202 ? 0.689 2.437 -3.518 1.00 92.31 202 LEU A CA 1
ATOM 1611 C C . LEU A 1 202 ? 1.344 3.183 -4.679 1.00 92.31 202 LEU A C 1
ATOM 1613 O O . LEU A 1 202 ? 0.854 3.171 -5.811 1.00 92.31 202 LEU A O 1
ATOM 1617 N N . GLN A 1 203 ? 2.489 3.791 -4.406 1.00 88.56 203 GLN A N 1
ATOM 1618 C CA . GLN A 1 203 ? 3.398 4.295 -5.428 1.00 88.56 203 GLN A CA 1
ATOM 1619 C C . GLN A 1 203 ? 4.715 3.545 -5.309 1.00 88.56 203 GLN A C 1
ATOM 1621 O O . GLN A 1 203 ? 5.262 3.426 -4.211 1.00 88.56 203 GLN A O 1
ATOM 1626 N N . LYS A 1 204 ? 5.209 3.030 -6.438 1.00 86.19 204 LYS A N 1
ATOM 1627 C CA . LYS A 1 204 ? 6.547 2.451 -6.509 1.00 86.19 204 LYS A CA 1
ATOM 1628 C C . LYS A 1 204 ? 7.557 3.586 -6.473 1.00 86.19 204 LYS A C 1
ATOM 1630 O O . LYS A 1 204 ? 7.456 4.535 -7.247 1.00 86.19 204 LYS A O 1
ATOM 1635 N N . ILE A 1 205 ? 8.506 3.484 -5.560 1.00 81.69 205 ILE A N 1
ATOM 1636 C CA . ILE A 1 205 ? 9.520 4.512 -5.317 1.00 81.69 205 ILE A CA 1
ATOM 1637 C C . ILE A 1 205 ? 10.931 3.957 -5.548 1.00 81.69 205 ILE A C 1
ATOM 1639 O O . ILE A 1 205 ? 11.870 4.711 -5.753 1.00 81.69 205 ILE A O 1
ATOM 1643 N N . GLY A 1 206 ? 11.091 2.638 -5.614 1.00 77.62 206 GLY A N 1
ATOM 1644 C CA . GLY A 1 206 ? 12.368 2.023 -5.938 1.00 77.62 206 GLY A CA 1
ATOM 1645 C C . GLY A 1 206 ? 12.281 0.502 -6.046 1.00 77.62 206 GLY A C 1
ATOM 1646 O O . GLY A 1 206 ? 11.179 -0.041 -6.168 1.00 77.62 206 GLY A O 1
ATOM 1647 N N . PRO A 1 207 ? 13.434 -0.184 -5.974 1.00 77.31 207 PRO A N 1
ATOM 1648 C CA . PRO A 1 207 ? 13.547 -1.639 -6.053 1.00 77.31 207 PRO A CA 1
ATOM 1649 C C . PRO A 1 207 ? 12.690 -2.358 -5.023 1.00 77.31 207 PRO A C 1
ATOM 1651 O O . PRO A 1 207 ? 13.033 -2.371 -3.847 1.00 77.31 207 PRO A O 1
ATOM 1654 N N . SER A 1 208 ? 11.562 -2.932 -5.444 1.00 83.88 208 SER A N 1
ATOM 1655 C CA . SER A 1 208 ? 10.569 -3.517 -4.529 1.00 83.88 208 SER A CA 1
ATOM 1656 C C . SER A 1 208 ? 10.070 -2.554 -3.435 1.00 83.88 208 SER A C 1
ATOM 1658 O O . SER A 1 208 ? 9.433 -2.996 -2.487 1.00 83.88 208 SER A O 1
ATOM 1660 N N . LEU A 1 209 ? 10.346 -1.248 -3.520 1.00 87.81 209 LEU A N 1
ATOM 1661 C CA . LEU A 1 209 ? 10.021 -0.265 -2.486 1.00 87.81 209 LEU A CA 1
ATOM 1662 C C . LEU A 1 209 ? 8.787 0.527 -2.891 1.00 87.81 209 LEU A C 1
ATOM 1664 O O . LEU A 1 209 ? 8.730 1.111 -3.978 1.00 87.81 209 LEU A O 1
ATOM 1668 N N . PHE A 1 210 ? 7.823 0.578 -1.982 1.00 91.31 210 PHE A N 1
ATOM 1669 C CA . PHE A 1 210 ? 6.539 1.224 -2.169 1.00 91.31 210 PHE A CA 1
ATOM 1670 C C . PHE A 1 210 ? 6.202 2.114 -0.979 1.00 91.31 210 PHE A C 1
ATOM 1672 O O . PHE A 1 210 ? 6.630 1.891 0.154 1.00 91.31 210 PHE A O 1
ATOM 1679 N N . VAL A 1 211 ? 5.387 3.123 -1.246 1.00 91.50 211 VAL A N 1
ATOM 1680 C CA . VAL A 1 211 ? 4.784 3.978 -0.223 1.00 91.50 211 VAL A CA 1
ATOM 1681 C C . VAL A 1 211 ? 3.287 3.946 -0.367 1.00 91.50 211 VAL A C 1
ATOM 1683 O O . VAL A 1 211 ? 2.765 3.863 -1.481 1.00 91.50 211 VAL A O 1
ATOM 1686 N N . ARG A 1 212 ? 2.596 4.027 0.764 1.00 91.56 212 ARG A N 1
ATOM 1687 C CA . ARG A 1 212 ? 1.149 4.120 0.777 1.00 91.56 212 ARG A CA 1
ATOM 1688 C C . ARG A 1 212 ? 0.716 5.556 0.503 1.00 91.56 212 ARG A C 1
ATOM 1690 O O . ARG A 1 212 ? 1.185 6.501 1.136 1.00 91.56 212 ARG A O 1
ATOM 1697 N N . LEU A 1 213 ? -0.185 5.703 -0.458 1.00 88.50 213 LEU A N 1
ATOM 1698 C CA . LEU A 1 213 ? -0.731 6.987 -0.871 1.00 88.50 213 LEU A CA 1
ATOM 1699 C C . LEU A 1 213 ? -1.984 7.313 -0.074 1.00 88.50 213 LEU A C 1
ATOM 1701 O O . LEU A 1 213 ? -2.844 6.455 0.138 1.00 88.50 213 LEU A O 1
ATOM 1705 N N . ASN A 1 214 ? -2.114 8.582 0.291 1.00 85.12 214 ASN A N 1
ATOM 1706 C CA . ASN A 1 214 ? -3.361 9.118 0.797 1.00 85.12 214 ASN A CA 1
ATOM 1707 C C . ASN A 1 214 ? -4.314 9.415 -0.369 1.00 85.12 214 ASN A C 1
ATOM 1709 O O . ASN A 1 214 ? -3.955 10.039 -1.373 1.00 85.12 214 ASN A O 1
ATOM 1713 N N . LEU A 1 215 ? -5.563 8.981 -0.241 1.00 79.69 215 LEU A N 1
ATOM 1714 C CA . LEU A 1 215 ? -6.581 9.132 -1.276 1.00 79.69 215 LEU A CA 1
ATOM 1715 C C . LEU A 1 215 ? -7.280 10.480 -1.163 1.00 79.69 215 LEU A C 1
ATOM 1717 O O . LEU A 1 215 ? -8.464 10.548 -0.818 1.00 79.69 215 LEU A O 1
ATOM 1721 N N . THR A 1 216 ? -6.550 11.543 -1.493 1.00 80.19 216 THR A N 1
ATOM 1722 C CA . THR A 1 216 ? -7.084 12.906 -1.536 1.00 80.19 216 THR A CA 1
ATOM 1723 C C . THR A 1 216 ? -8.299 13.000 -2.475 1.00 80.19 216 THR A C 1
ATOM 1725 O O . THR A 1 216 ? -8.416 12.233 -3.442 1.00 80.19 216 THR A O 1
ATOM 1728 N N . PRO A 1 217 ? -9.227 13.951 -2.253 1.00 80.94 217 PRO A N 1
ATOM 1729 C CA . PRO A 1 217 ? -10.390 14.121 -3.126 1.00 80.94 217 PRO A CA 1
ATOM 1730 C C . PRO A 1 217 ? -10.027 14.342 -4.604 1.00 80.94 217 PRO A C 1
ATOM 1732 O O . PRO A 1 217 ? -10.734 13.865 -5.492 1.00 80.94 217 PRO A O 1
ATOM 1735 N N . SER A 1 218 ? -8.919 15.035 -4.890 1.00 82.94 218 SER A N 1
ATOM 1736 C CA . SER A 1 218 ? -8.407 15.226 -6.254 1.00 82.94 218 SER A CA 1
ATOM 1737 C C . SER A 1 218 ? -7.948 13.908 -6.878 1.00 82.94 218 SER A C 1
ATOM 1739 O O . SER A 1 218 ? -8.374 13.587 -7.990 1.00 82.94 218 SER A O 1
ATOM 1741 N N . ARG A 1 219 ? -7.163 13.105 -6.147 1.00 83.94 219 ARG A N 1
ATOM 1742 C CA . ARG A 1 219 ? -6.711 11.785 -6.599 1.00 83.94 219 ARG A CA 1
ATOM 1743 C C . ARG A 1 219 ? -7.903 10.865 -6.859 1.00 83.94 219 ARG A C 1
ATOM 1745 O O . ARG A 1 219 ? -8.022 10.321 -7.952 1.00 83.94 219 ARG A O 1
ATOM 1752 N N . ARG A 1 220 ? -8.859 10.773 -5.926 1.00 82.12 220 ARG A N 1
ATOM 1753 C CA . ARG A 1 220 ? -10.089 9.976 -6.114 1.00 82.12 220 ARG A CA 1
ATOM 1754 C C . ARG A 1 220 ? -10.828 10.356 -7.398 1.00 82.12 220 ARG A C 1
ATOM 1756 O O . ARG A 1 220 ? -11.214 9.474 -8.156 1.00 82.12 220 ARG A O 1
ATOM 1763 N N . ARG A 1 221 ? -10.984 11.655 -7.683 1.00 83.62 221 ARG A N 1
ATOM 1764 C CA . ARG A 1 221 ? -11.609 12.126 -8.934 1.00 83.62 221 ARG A CA 1
ATOM 1765 C C . ARG A 1 221 ? -10.824 11.719 -10.185 1.00 83.62 221 ARG A C 1
ATOM 1767 O O . ARG A 1 221 ? -11.451 11.314 -11.156 1.00 83.62 221 ARG A O 1
ATOM 1774 N N . SER A 1 222 ? -9.493 11.769 -10.134 1.00 84.94 222 SER A N 1
ATOM 1775 C CA . SER A 1 222 ? -8.608 11.444 -11.269 1.00 84.94 222 SER A CA 1
ATOM 1776 C C . SER A 1 222 ? -8.726 9.972 -11.705 1.00 84.94 222 SER A C 1
ATOM 1778 O O . SER A 1 222 ? -8.588 9.653 -12.888 1.00 84.94 222 SER A O 1
ATOM 1780 N N . PHE A 1 223 ? -9.022 9.077 -10.754 1.00 85.81 223 PHE A N 1
ATOM 1781 C CA . PHE A 1 223 ? -9.057 7.625 -10.966 1.00 85.81 223 PHE A CA 1
ATOM 1782 C C . PHE A 1 223 ? -10.462 6.998 -10.989 1.00 85.81 223 PHE A C 1
ATOM 1784 O O . PHE A 1 223 ? -10.604 5.877 -11.467 1.00 85.81 223 PHE A O 1
ATOM 1791 N N . ARG A 1 224 ? -11.517 7.686 -10.524 1.00 81.50 224 ARG A N 1
ATOM 1792 C CA . ARG A 1 224 ? -12.862 7.098 -10.315 1.00 81.50 224 ARG A CA 1
ATOM 1793 C C . ARG A 1 224 ? -13.446 6.360 -11.528 1.00 81.50 224 ARG A C 1
ATOM 1795 O O . ARG A 1 224 ? -14.154 5.379 -11.344 1.00 81.50 224 ARG A O 1
ATOM 1802 N N . SER A 1 225 ? -13.188 6.837 -12.743 1.00 81.69 225 SER A N 1
ATOM 1803 C CA . SER A 1 225 ? -13.718 6.270 -13.995 1.00 81.69 225 SER A CA 1
ATOM 1804 C C . SER A 1 225 ? -12.679 5.493 -14.807 1.00 81.69 225 SER A C 1
ATOM 1806 O O . SER A 1 225 ? -12.927 5.138 -15.958 1.00 81.69 225 SER A O 1
ATOM 1808 N N . ARG A 1 226 ? -11.489 5.263 -14.245 1.00 84.00 226 ARG A N 1
ATOM 1809 C CA . ARG A 1 226 ? -10.373 4.650 -14.964 1.00 84.00 226 ARG A CA 1
ATOM 1810 C C . ARG A 1 226 ? -10.406 3.129 -14.798 1.00 84.00 226 ARG A C 1
ATOM 1812 O O . ARG A 1 226 ? -10.638 2.662 -13.684 1.00 84.00 226 ARG A O 1
ATOM 1819 N N . PRO A 1 227 ? -10.160 2.339 -15.855 1.00 83.94 227 PRO A N 1
ATOM 1820 C CA . PRO A 1 227 ? -10.127 0.888 -15.730 1.00 83.94 227 PRO A CA 1
ATOM 1821 C C . PRO A 1 227 ? -8.931 0.446 -14.881 1.00 83.94 227 PRO A C 1
ATOM 1823 O O . PRO A 1 227 ? -7.837 1.005 -14.992 1.00 83.94 227 PRO A O 1
ATOM 1826 N N . VAL A 1 228 ? -9.151 -0.572 -14.050 1.00 84.44 228 VAL A N 1
ATOM 1827 C CA . VAL A 1 228 ? -8.074 -1.309 -13.385 1.00 84.44 228 VAL A CA 1
ATOM 1828 C C . VAL A 1 228 ? -7.502 -2.307 -14.390 1.00 84.44 228 VAL A C 1
ATOM 1830 O O . VAL A 1 228 ? -8.251 -3.048 -15.021 1.00 84.44 228 VAL A O 1
ATOM 1833 N N . LEU A 1 229 ? -6.186 -2.277 -14.572 1.00 83.88 229 LEU A N 1
ATOM 1834 C CA . LEU A 1 229 ? -5.451 -3.155 -15.478 1.00 83.88 229 LEU A CA 1
ATOM 1835 C C . LEU A 1 229 ? -5.230 -4.541 -14.855 1.00 83.88 229 LEU A C 1
ATOM 1837 O O . LEU A 1 229 ? -5.401 -4.726 -13.646 1.00 83.88 229 LEU A O 1
ATOM 1841 N N . ASP A 1 230 ? -4.815 -5.496 -15.688 1.00 78.12 230 ASP A N 1
ATOM 1842 C CA . ASP A 1 230 ? -4.552 -6.871 -15.267 1.00 78.12 230 ASP A CA 1
ATOM 1843 C C . ASP A 1 230 ? -3.542 -6.948 -14.107 1.00 78.12 230 ASP A C 1
ATOM 1845 O O . ASP A 1 230 ? -2.571 -6.184 -14.064 1.00 78.12 230 ASP A O 1
ATOM 1849 N N . PRO A 1 231 ? -3.752 -7.874 -13.153 1.00 84.00 231 PRO A N 1
ATOM 1850 C CA . PRO A 1 231 ? -2.879 -8.010 -12.001 1.00 84.00 231 PRO A CA 1
ATOM 1851 C C . PRO A 1 231 ? -1.494 -8.509 -12.400 1.00 84.00 231 PRO A C 1
ATOM 1853 O O . PRO A 1 231 ? -1.338 -9.356 -13.280 1.00 84.00 231 PRO A O 1
ATOM 1856 N N . LEU A 1 232 ? -0.498 -8.078 -11.637 1.00 83.25 232 LEU A N 1
ATOM 1857 C CA . LEU A 1 232 ? 0.863 -8.585 -11.705 1.00 83.25 232 LEU A CA 1
ATOM 1858 C C . LEU A 1 232 ? 1.333 -9.052 -10.327 1.00 83.25 232 LEU A C 1
ATOM 1860 O O . LEU A 1 232 ? 0.801 -8.647 -9.290 1.00 83.25 232 LEU A O 1
ATOM 1864 N N . TYR A 1 233 ? 2.323 -9.940 -10.330 1.00 86.00 233 TYR A N 1
ATOM 1865 C CA . TYR A 1 233 ? 2.984 -10.397 -9.114 1.00 86.00 233 TYR A CA 1
ATOM 1866 C C . TYR A 1 233 ? 4.304 -9.659 -8.948 1.00 86.00 233 TYR A C 1
ATOM 1868 O O . TYR A 1 233 ? 5.145 -9.696 -9.846 1.00 86.00 233 TYR A O 1
ATOM 1876 N N . GLU A 1 234 ? 4.484 -9.017 -7.800 1.00 85.38 234 GLU A N 1
ATOM 1877 C CA . GLU A 1 234 ? 5.690 -8.254 -7.491 1.00 85.38 234 GLU A CA 1
ATOM 1878 C C . GLU A 1 234 ? 6.063 -8.395 -6.015 1.00 85.38 234 GLU A C 1
ATOM 1880 O O . GLU A 1 234 ? 5.211 -8.602 -5.145 1.00 85.38 234 GLU A O 1
ATOM 1885 N N . THR A 1 235 ? 7.359 -8.296 -5.744 1.00 89.88 235 THR A N 1
ATOM 1886 C CA . THR A 1 235 ? 7.876 -8.132 -4.390 1.00 89.88 235 THR A CA 1
ATOM 1887 C C . THR A 1 235 ? 7.610 -6.697 -3.948 1.00 89.88 235 THR A C 1
ATOM 1889 O O . THR A 1 235 ? 8.039 -5.748 -4.602 1.00 89.88 235 THR A O 1
ATOM 1892 N N . VAL A 1 236 ? 6.895 -6.518 -2.841 1.00 92.25 236 VAL A N 1
ATOM 1893 C CA . VAL A 1 236 ? 6.453 -5.197 -2.378 1.00 92.25 236 VAL A CA 1
ATOM 1894 C C . VAL A 1 236 ? 6.904 -4.992 -0.941 1.00 92.25 236 VAL A C 1
ATOM 1896 O O . VAL A 1 236 ? 6.530 -5.743 -0.058 1.00 92.25 236 VAL A O 1
ATOM 1899 N N . CYS A 1 237 ? 7.674 -3.949 -0.678 1.00 93.44 237 CYS A N 1
ATOM 1900 C CA . CYS A 1 237 ? 8.022 -3.480 0.653 1.00 93.44 237 CYS A CA 1
ATOM 1901 C C . CYS A 1 237 ? 7.399 -2.100 0.841 1.00 93.44 237 CYS A C 1
ATOM 1903 O O . CYS A 1 237 ? 7.847 -1.127 0.235 1.00 93.44 237 CYS A O 1
ATOM 1905 N N . ILE A 1 238 ? 6.335 -2.023 1.637 1.00 94.75 238 ILE A N 1
ATOM 1906 C CA . ILE A 1 238 ? 5.649 -0.765 1.930 1.00 94.75 238 ILE A CA 1
ATOM 1907 C C . ILE A 1 238 ? 6.324 -0.126 3.135 1.00 94.75 238 ILE A C 1
ATOM 1909 O O . ILE A 1 238 ? 6.259 -0.680 4.230 1.00 94.75 238 ILE A O 1
ATOM 1913 N N . LEU A 1 239 ? 6.940 1.039 2.951 1.00 92.06 239 LEU A N 1
ATOM 1914 C CA . LEU A 1 239 ? 7.567 1.778 4.046 1.00 92.06 239 LEU A CA 1
ATOM 1915 C C . LEU A 1 239 ? 6.512 2.260 5.052 1.00 92.06 239 LEU A C 1
ATOM 1917 O O . LEU A 1 239 ? 5.513 2.862 4.661 1.00 92.06 239 LEU A O 1
ATOM 1921 N N . ASP A 1 240 ? 6.746 2.018 6.347 1.00 89.00 240 ASP A N 1
ATOM 1922 C CA . ASP A 1 240 ? 5.832 2.477 7.403 1.00 89.00 240 ASP A CA 1
ATOM 1923 C C . ASP A 1 240 ? 6.037 3.954 7.728 1.00 89.00 240 ASP A C 1
ATOM 1925 O O . ASP A 1 240 ? 5.089 4.728 7.772 1.00 89.00 240 ASP A O 1
ATOM 1929 N N . ARG A 1 241 ? 7.289 4.368 7.933 1.00 79.94 241 ARG A N 1
ATOM 1930 C CA . ARG A 1 241 ? 7.627 5.765 8.202 1.00 79.94 241 ARG A CA 1
ATOM 1931 C C . ARG A 1 241 ? 8.434 6.318 7.049 1.00 79.94 241 ARG A C 1
ATOM 1933 O O . ARG A 1 241 ? 9.487 5.785 6.711 1.00 79.94 241 ARG A O 1
ATOM 1940 N N . LEU A 1 242 ? 7.948 7.419 6.494 1.00 75.81 242 LEU A N 1
ATOM 1941 C CA . LEU A 1 242 ? 8.687 8.251 5.562 1.00 75.81 242 LEU A CA 1
ATOM 1942 C C . LEU A 1 242 ? 9.315 9.406 6.345 1.00 75.81 242 LEU A C 1
ATOM 1944 O O . LEU A 1 242 ? 8.590 10.303 6.771 1.00 75.81 242 LEU A O 1
ATOM 1948 N N . PRO A 1 243 ? 10.642 9.403 6.569 1.00 71.62 243 PRO A N 1
ATOM 1949 C CA . PRO A 1 243 ? 11.341 10.580 7.064 1.00 71.62 243 PRO A CA 1
ATOM 1950 C C . PRO A 1 243 ? 11.018 11.793 6.189 1.00 71.62 243 PRO A C 1
ATOM 1952 O O . PRO A 1 243 ? 10.999 11.666 4.966 1.00 71.62 243 PRO A O 1
ATOM 1955 N N . ASP A 1 244 ? 10.864 12.979 6.779 1.00 70.69 244 ASP A N 1
ATOM 1956 C CA . ASP A 1 244 ? 10.559 14.213 6.035 1.00 70.69 244 ASP A CA 1
ATOM 1957 C C . ASP A 1 244 ? 11.531 14.466 4.876 1.00 70.69 244 ASP A C 1
ATOM 1959 O O . ASP A 1 244 ? 11.147 14.953 3.811 1.00 70.69 244 ASP A O 1
ATOM 1963 N N . LEU A 1 245 ? 12.801 14.094 5.064 1.00 65.62 245 LEU A N 1
ATOM 1964 C CA . LEU A 1 245 ? 13.819 14.165 4.022 1.00 65.62 245 LEU A CA 1
ATOM 1965 C C . LEU A 1 245 ? 13.469 13.276 2.820 1.00 65.62 245 LEU A C 1
ATOM 1967 O O . LEU A 1 245 ? 13.624 13.711 1.681 1.00 65.62 245 LEU A O 1
ATOM 1971 N N . LEU A 1 246 ? 12.995 12.051 3.066 1.00 69.50 246 LEU A N 1
ATOM 1972 C CA . LEU A 1 246 ? 12.538 11.145 2.017 1.00 69.50 246 LEU A CA 1
ATOM 1973 C C . LEU A 1 246 ? 11.248 11.658 1.387 1.00 69.50 246 LEU A C 1
ATOM 1975 O O . LEU A 1 246 ? 11.194 11.714 0.170 1.00 69.50 246 LEU A O 1
ATOM 1979 N N . THR A 1 247 ? 10.279 12.153 2.157 1.00 72.06 247 THR A N 1
ATOM 1980 C CA . THR A 1 247 ? 9.050 12.764 1.615 1.00 72.06 247 THR A CA 1
ATOM 1981 C C . THR A 1 247 ? 9.356 13.920 0.660 1.00 72.06 247 THR A C 1
ATOM 1983 O O . THR A 1 247 ? 8.796 13.990 -0.430 1.00 72.06 247 THR A O 1
ATOM 1986 N N . ARG A 1 248 ? 10.317 14.791 1.001 1.00 68.44 248 ARG A N 1
ATOM 1987 C CA . ARG A 1 248 ? 10.796 15.857 0.098 1.00 68.44 248 ARG A CA 1
ATOM 1988 C C . ARG A 1 248 ? 11.533 15.308 -1.128 1.00 68.44 248 ARG A C 1
ATOM 1990 O O . ARG A 1 248 ? 11.553 15.966 -2.169 1.00 68.44 248 ARG A O 1
ATOM 1997 N N . ARG A 1 249 ? 12.144 14.123 -1.009 1.00 66.69 249 ARG A N 1
ATOM 1998 C CA . ARG A 1 249 ? 12.875 13.423 -2.076 1.00 66.69 249 ARG A CA 1
ATOM 1999 C C . ARG A 1 249 ? 12.024 12.493 -2.939 1.00 66.69 249 ARG A C 1
ATOM 2001 O O . ARG A 1 249 ? 12.444 12.195 -4.048 1.00 66.69 249 ARG A O 1
ATOM 2008 N N . LEU A 1 250 ? 10.836 12.073 -2.521 1.00 69.38 250 LEU A N 1
ATOM 2009 C CA . LEU A 1 250 ? 9.980 11.213 -3.344 1.00 69.38 250 LEU A CA 1
ATOM 2010 C C . LEU A 1 250 ? 9.584 11.902 -4.655 1.00 69.38 250 LEU A C 1
ATOM 2012 O O . LEU A 1 250 ? 9.836 11.333 -5.719 1.00 69.38 250 LEU A O 1
ATOM 2016 N N . PRO A 1 251 ? 9.144 13.178 -4.636 1.00 61.81 251 PRO A N 1
ATOM 2017 C CA . PRO A 1 251 ? 8.991 13.924 -5.869 1.00 61.81 251 PRO A CA 1
ATOM 2018 C C . PRO A 1 251 ? 10.315 14.147 -6.598 1.00 61.81 251 PRO A C 1
ATOM 2020 O O . PRO A 1 251 ? 10.238 14.471 -7.772 1.00 61.81 251 PRO A O 1
ATOM 2023 N N . LEU A 1 252 ? 11.489 14.053 -5.929 1.00 56.28 252 LEU A N 1
ATOM 2024 C CA . LEU A 1 252 ? 12.844 14.075 -6.526 1.00 56.28 252 LEU A CA 1
ATOM 2025 C C . LEU A 1 252 ? 13.157 12.793 -7.312 1.00 56.28 252 LEU A C 1
ATOM 2027 O O . LEU A 1 252 ? 13.852 12.866 -8.319 1.00 56.28 252 LEU A O 1
ATOM 2031 N N . TRP A 1 253 ? 12.654 11.631 -6.910 1.00 58.25 253 TRP A N 1
ATOM 2032 C CA . TRP A 1 253 ? 12.920 10.373 -7.614 1.00 58.25 253 TRP A CA 1
ATOM 2033 C C . TRP A 1 253 ? 12.221 10.294 -8.967 1.00 58.25 253 TRP A C 1
ATOM 2035 O O . TRP A 1 253 ? 12.820 9.833 -9.934 1.00 58.25 253 TRP A O 1
ATOM 2045 N N . GLU A 1 254 ? 11.027 10.876 -9.092 1.00 54.34 254 GLU A N 1
ATOM 2046 C CA . GLU A 1 254 ? 10.414 11.086 -10.409 1.00 54.34 254 GLU A CA 1
ATOM 2047 C C . GLU A 1 254 ? 11.204 12.064 -11.302 1.00 54.34 254 GLU A C 1
ATOM 2049 O O . GLU A 1 254 ? 11.055 12.026 -12.524 1.00 54.34 254 GLU A O 1
ATOM 2054 N N . ARG A 1 255 ? 12.048 12.927 -10.711 1.00 53.66 255 ARG A N 1
ATOM 2055 C CA . ARG A 1 255 ? 12.924 13.893 -11.417 1.00 53.66 255 ARG A CA 1
ATOM 2056 C C . ARG A 1 255 ? 14.127 13.190 -12.033 1.00 53.66 255 ARG A C 1
ATOM 2058 O O . ARG A 1 255 ? 14.566 13.507 -13.121 1.00 53.66 255 ARG A O 1
ATOM 2065 N N . HIS A 1 256 ? 14.630 12.163 -11.373 1.00 55.94 256 HIS A N 1
ATOM 2066 C CA . HIS A 1 256 ? 15.836 11.457 -11.795 1.00 55.94 256 HIS A CA 1
ATOM 2067 C C . HIS A 1 256 ? 15.522 10.184 -12.609 1.00 55.94 256 HIS A C 1
ATOM 2069 O O . HIS A 1 256 ? 16.385 9.339 -12.838 1.00 55.94 256 HIS A O 1
ATOM 2075 N N . ALA A 1 257 ? 14.272 10.038 -13.061 1.00 66.38 257 ALA A N 1
ATOM 2076 C CA . ALA A 1 257 ? 13.815 8.882 -13.816 1.00 66.38 257 ALA A CA 1
ATOM 2077 C C . ALA A 1 257 ? 14.201 8.959 -15.303 1.00 66.38 257 ALA A C 1
ATOM 2079 O O . ALA A 1 257 ? 14.151 10.022 -15.931 1.00 66.38 257 ALA A O 1
ATOM 2080 N N . VAL A 1 258 ? 14.503 7.799 -15.891 1.00 70.56 258 VAL A N 1
ATOM 2081 C CA . VAL A 1 258 ? 14.623 7.642 -17.348 1.00 70.56 258 VAL A CA 1
ATOM 2082 C C . VAL A 1 258 ? 13.299 7.119 -17.876 1.00 70.56 258 VAL A C 1
ATOM 2084 O O . VAL A 1 258 ? 12.915 5.984 -17.594 1.00 70.56 258 VAL A O 1
ATOM 2087 N N . ARG A 1 259 ? 12.580 7.959 -18.621 1.00 72.06 259 ARG A N 1
ATOM 2088 C CA . ARG A 1 259 ? 11.250 7.644 -19.148 1.00 72.06 259 ARG A CA 1
ATOM 2089 C C . ARG A 1 259 ? 11.337 7.215 -20.597 1.00 72.06 259 ARG A C 1
ATOM 2091 O O . ARG A 1 259 ? 11.835 7.966 -21.434 1.00 72.06 259 ARG A O 1
ATOM 2098 N N . LEU A 1 260 ? 10.773 6.055 -20.901 1.00 70.62 260 LEU A N 1
ATOM 2099 C CA . LEU A 1 260 ? 10.651 5.566 -22.263 1.00 70.62 260 LEU A CA 1
ATOM 2100 C C . LEU A 1 260 ? 9.307 5.979 -22.846 1.00 70.62 260 LEU A C 1
ATOM 2102 O O . LEU A 1 260 ? 8.250 5.739 -22.263 1.00 70.62 260 LEU A O 1
ATOM 2106 N N . ARG A 1 261 ? 9.344 6.591 -24.026 1.00 70.62 261 ARG A N 1
ATOM 2107 C CA . ARG A 1 261 ? 8.152 6.861 -24.826 1.00 70.62 261 ARG A CA 1
ATOM 2108 C C . ARG A 1 261 ? 8.345 6.315 -26.222 1.00 70.62 261 ARG A C 1
ATOM 2110 O O . ARG A 1 261 ? 9.335 6.618 -26.877 1.00 70.62 261 ARG A O 1
ATOM 2117 N N . TRP A 1 262 ? 7.361 5.563 -26.688 1.00 67.50 262 TRP A N 1
ATOM 2118 C CA . TRP A 1 262 ? 7.328 5.048 -28.047 1.00 67.50 262 TRP A CA 1
ATOM 2119 C C . TRP A 1 262 ? 5.952 5.300 -28.655 1.00 67.50 262 TRP A C 1
ATOM 2121 O O . TRP A 1 262 ? 4.940 5.276 -27.949 1.00 67.50 262 TRP A O 1
ATOM 2131 N N . LYS A 1 263 ? 5.903 5.590 -29.956 1.00 57.38 263 LYS A N 1
ATOM 2132 C CA . LYS A 1 263 ? 4.634 5.755 -30.672 1.00 57.38 263 LYS A CA 1
ATOM 2133 C C . LYS A 1 263 ? 4.212 4.419 -31.281 1.00 57.38 263 LYS A C 1
ATOM 2135 O O . LYS A 1 263 ? 4.894 3.946 -32.183 1.00 57.38 263 LYS A O 1
ATOM 2140 N N . PRO A 1 264 ? 3.102 3.800 -30.848 1.00 51.62 264 PRO A N 1
ATOM 2141 C CA . PRO A 1 264 ? 2.546 2.671 -31.582 1.00 51.62 264 PRO A CA 1
ATOM 2142 C C . PRO A 1 264 ? 2.090 3.125 -32.980 1.00 51.62 264 PRO A C 1
ATOM 2144 O O . PRO A 1 264 ? 1.591 4.239 -33.153 1.00 51.62 264 PRO A O 1
ATOM 2147 N N . TRP A 1 265 ? 2.281 2.270 -33.987 1.00 46.06 265 TRP A N 1
ATOM 2148 C CA . TRP A 1 265 ? 1.971 2.586 -35.382 1.00 46.06 265 TRP A CA 1
ATOM 2149 C C . TRP A 1 265 ? 0.452 2.776 -35.583 1.00 46.06 265 TRP A C 1
ATOM 2151 O O . TRP A 1 265 ? -0.322 1.912 -35.168 1.00 46.06 265 TRP A O 1
ATOM 2161 N N . PRO A 1 266 ? -0.014 3.866 -36.228 1.00 46.59 266 PRO A N 1
ATOM 2162 C CA . PRO A 1 266 ? -1.442 4.190 -36.310 1.00 46.59 266 PRO A CA 1
ATOM 2163 C C . PRO A 1 266 ? -2.232 3.416 -37.381 1.00 46.59 266 PRO A C 1
ATOM 2165 O O . PRO A 1 266 ? -3.442 3.608 -37.488 1.00 46.59 266 PRO A O 1
ATOM 2168 N N . LYS A 1 267 ? -1.611 2.539 -38.187 1.00 44.78 267 LYS A N 1
ATOM 2169 C CA . LYS A 1 267 ? -2.373 1.726 -39.154 1.00 44.78 267 LYS A CA 1
ATOM 2170 C C . LYS A 1 267 ? -3.013 0.521 -38.460 1.00 44.78 267 LYS A C 1
ATOM 2172 O O . LYS A 1 267 ? -2.323 -0.351 -37.936 1.00 44.78 267 LYS A O 1
ATOM 2177 N N . ALA A 1 268 ? -4.343 0.476 -38.491 1.00 37.62 268 ALA A N 1
ATOM 2178 C CA . ALA A 1 268 ? -5.141 -0.639 -38.004 1.00 37.62 268 ALA A CA 1
ATOM 2179 C C . ALA A 1 268 ? -4.722 -1.949 -38.697 1.00 37.62 268 ALA A C 1
ATOM 2181 O O . ALA A 1 268 ? -4.802 -2.051 -39.920 1.00 37.62 268 ALA A O 1
ATOM 2182 N N . GLY A 1 269 ? -4.294 -2.947 -37.913 1.00 46.22 269 GLY A N 1
ATOM 2183 C CA . GLY A 1 269 ? -4.161 -4.322 -38.410 1.00 46.22 269 GLY A CA 1
ATOM 2184 C C . GLY A 1 269 ? -2.835 -5.062 -38.209 1.00 46.22 269 GLY A C 1
ATOM 2185 O O . GLY A 1 269 ? -2.528 -5.889 -39.058 1.00 46.22 269 GLY A O 1
ATOM 2186 N N . ARG A 1 270 ? -2.147 -4.899 -37.063 1.00 48.38 270 ARG A N 1
ATOM 2187 C CA . ARG A 1 270 ? -1.010 -5.722 -36.555 1.00 48.38 270 ARG A CA 1
ATOM 2188 C C . ARG A 1 270 ? 0.384 -5.144 -36.836 1.00 48.38 270 ARG A C 1
ATOM 2190 O O . ARG A 1 270 ? 0.980 -5.481 -37.852 1.00 48.38 270 ARG A O 1
ATOM 2197 N N . GLN A 1 271 ? 0.916 -4.376 -35.886 1.00 50.25 271 GLN A N 1
ATOM 2198 C CA . GLN A 1 271 ? 2.353 -4.227 -35.595 1.00 50.25 271 GLN A CA 1
ATOM 2199 C C . GLN A 1 271 ? 2.495 -3.400 -34.303 1.00 50.25 271 GLN A C 1
ATOM 2201 O O . GLN A 1 271 ? 2.359 -2.178 -34.320 1.00 50.25 271 GLN A O 1
ATOM 2206 N N . TYR A 1 272 ? 2.712 -4.059 -33.164 1.00 54.31 272 TYR A N 1
ATOM 2207 C CA . TYR A 1 272 ? 2.993 -3.401 -31.878 1.00 54.31 272 TYR A CA 1
ATOM 2208 C C . TYR A 1 272 ? 4.231 -4.025 -31.243 1.00 54.31 272 TYR A C 1
ATOM 2210 O O . TYR A 1 272 ? 4.373 -5.241 -31.229 1.00 54.31 272 TYR A O 1
ATOM 2218 N N . TRP A 1 273 ? 5.148 -3.201 -30.743 1.00 57.72 273 TRP A N 1
ATOM 2219 C CA . TRP A 1 273 ? 6.322 -3.683 -30.019 1.00 57.72 273 TRP A CA 1
ATOM 2220 C C . TRP A 1 273 ? 5.983 -3.832 -28.541 1.00 57.72 273 TRP A C 1
ATOM 2222 O O . TRP A 1 273 ? 5.400 -2.924 -27.948 1.00 57.72 273 TRP A O 1
ATOM 2232 N N . ASN A 1 274 ? 6.377 -4.961 -27.956 1.00 62.53 274 ASN A N 1
ATOM 2233 C CA . ASN A 1 274 ? 6.219 -5.218 -26.529 1.00 62.53 274 ASN A CA 1
ATOM 2234 C C . ASN A 1 274 ? 7.580 -5.143 -25.837 1.00 62.53 274 ASN A C 1
ATOM 2236 O O . ASN A 1 274 ? 8.574 -5.675 -26.342 1.00 62.53 274 ASN A O 1
ATOM 2240 N N . ILE A 1 275 ? 7.610 -4.523 -24.657 1.00 69.25 275 ILE A N 1
ATOM 2241 C CA . ILE A 1 275 ? 8.740 -4.654 -23.737 1.00 69.25 275 ILE A CA 1
ATOM 2242 C C . ILE A 1 275 ? 8.695 -6.078 -23.184 1.00 69.25 275 ILE A C 1
ATOM 2244 O O . ILE A 1 275 ? 7.804 -6.422 -22.410 1.00 69.25 275 ILE A O 1
ATOM 2248 N N . ARG A 1 276 ? 9.644 -6.916 -23.603 1.00 70.31 276 ARG A N 1
ATOM 2249 C CA . ARG A 1 276 ? 9.789 -8.291 -23.106 1.00 70.31 276 ARG A CA 1
ATOM 2250 C C . ARG A 1 276 ? 10.430 -8.312 -21.727 1.00 70.31 276 ARG A C 1
ATOM 2252 O O . ARG A 1 276 ? 10.021 -9.090 -20.873 1.00 70.31 276 ARG A O 1
ATOM 2259 N N . ALA A 1 277 ? 11.444 -7.478 -21.532 1.00 68.38 277 ALA A N 1
ATOM 2260 C CA . ALA A 1 277 ? 12.183 -7.374 -20.285 1.00 68.38 277 ALA A CA 1
ATOM 2261 C C . ALA A 1 277 ? 12.742 -5.960 -20.126 1.00 68.38 277 ALA A C 1
ATOM 2263 O O . ALA A 1 277 ? 13.037 -5.286 -21.114 1.00 68.38 277 ALA A O 1
ATOM 2264 N N . ALA A 1 278 ? 12.887 -5.537 -18.877 1.00 75.00 278 ALA A N 1
ATOM 2265 C CA . ALA A 1 278 ? 13.547 -4.304 -18.491 1.00 75.00 278 ALA A CA 1
ATOM 2266 C C . ALA A 1 278 ? 14.437 -4.627 -17.291 1.00 75.00 278 ALA A C 1
ATOM 2268 O O . ALA A 1 278 ? 13.929 -5.187 -16.322 1.00 75.00 278 ALA A O 1
ATOM 2269 N N . GLU A 1 279 ? 15.727 -4.313 -17.370 1.00 74.88 279 GLU A N 1
ATOM 2270 C CA . GLU A 1 279 ? 16.721 -4.626 -16.339 1.00 74.88 279 GLU A CA 1
ATOM 2271 C C . GLU A 1 279 ? 17.465 -3.365 -15.879 1.00 74.88 279 GLU A C 1
ATOM 2273 O O . GLU A 1 279 ? 17.787 -2.543 -16.738 1.00 74.88 279 GLU A O 1
ATOM 2278 N N . PRO A 1 280 ? 17.750 -3.189 -14.570 1.00 75.38 280 PRO A N 1
ATOM 2279 C CA . PRO A 1 280 ? 17.340 -4.059 -13.465 1.00 75.38 280 PRO A CA 1
ATOM 2280 C C . PRO A 1 280 ? 15.823 -4.030 -13.264 1.00 75.38 280 PRO A C 1
ATOM 2282 O O . PRO A 1 280 ? 15.236 -2.948 -13.140 1.00 75.38 280 PRO A O 1
ATOM 2285 N N . ARG A 1 281 ? 15.188 -5.208 -13.225 1.00 72.75 281 ARG A N 1
ATOM 2286 C CA . ARG A 1 281 ? 13.724 -5.328 -13.144 1.00 72.75 281 ARG A CA 1
ATOM 2287 C C . ARG A 1 281 ? 13.137 -4.574 -11.959 1.00 72.75 281 ARG A C 1
ATOM 2289 O O . ARG A 1 281 ? 12.083 -3.950 -12.084 1.00 72.75 281 ARG A O 1
ATOM 2296 N N . ASP A 1 282 ? 13.844 -4.570 -10.840 1.00 72.25 282 ASP A N 1
ATOM 2297 C CA . ASP A 1 282 ? 13.382 -3.924 -9.619 1.00 72.25 282 ASP A CA 1
ATOM 2298 C C . ASP A 1 282 ? 13.252 -2.399 -9.776 1.00 72.25 282 ASP A C 1
ATOM 2300 O O . ASP A 1 282 ? 12.342 -1.800 -9.202 1.00 72.25 282 ASP A O 1
ATOM 2304 N N . ASN A 1 283 ? 14.080 -1.772 -10.620 1.00 76.06 283 ASN A N 1
ATOM 2305 C CA . ASN A 1 283 ? 14.027 -0.333 -10.898 1.00 76.06 283 ASN A CA 1
ATOM 2306 C C . ASN A 1 283 ? 12.945 0.036 -11.921 1.00 76.06 283 ASN A C 1
ATOM 2308 O O . ASN A 1 283 ? 12.645 1.217 -12.090 1.00 76.06 283 ASN A O 1
ATOM 2312 N N . TRP A 1 284 ? 12.394 -0.939 -12.645 1.00 81.12 284 TRP A N 1
ATOM 2313 C CA . TRP A 1 284 ? 11.427 -0.684 -13.702 1.00 81.12 284 TRP A CA 1
ATOM 2314 C C . TRP A 1 284 ? 10.028 -0.466 -13.118 1.00 81.12 284 TRP A C 1
ATOM 2316 O O . TRP A 1 284 ? 9.431 -1.359 -12.510 1.00 81.12 284 TRP A O 1
ATOM 2326 N N . ASP A 1 285 ? 9.494 0.734 -13.314 1.00 79.38 285 ASP A N 1
ATOM 2327 C CA . ASP A 1 285 ? 8.087 1.057 -13.112 1.00 79.38 285 ASP A CA 1
ATOM 2328 C C . ASP A 1 285 ? 7.349 0.789 -14.427 1.00 79.38 285 ASP A C 1
ATOM 2330 O O . ASP A 1 285 ? 7.377 1.593 -15.364 1.00 79.38 285 ASP A O 1
ATOM 2334 N N . LEU A 1 286 ? 6.709 -0.384 -14.490 1.00 75.12 286 LEU A N 1
ATOM 2335 C CA . LEU A 1 286 ? 6.041 -0.898 -15.686 1.00 75.12 286 LEU A CA 1
ATOM 2336 C C . LEU A 1 286 ? 4.992 0.066 -16.233 1.00 75.12 286 LEU A C 1
ATOM 2338 O O . LEU A 1 286 ? 4.866 0.212 -17.446 1.00 75.12 286 LEU A O 1
ATOM 2342 N N . ILE A 1 287 ? 4.254 0.715 -15.337 1.00 73.12 287 ILE A N 1
ATOM 2343 C CA . ILE A 1 287 ? 3.122 1.569 -15.687 1.00 73.12 287 ILE A CA 1
ATOM 2344 C C . ILE A 1 287 ? 3.587 2.973 -16.042 1.00 73.12 287 ILE A C 1
ATOM 2346 O O . ILE A 1 287 ? 3.140 3.537 -17.039 1.00 73.12 287 ILE A O 1
ATOM 2350 N N . GLY A 1 288 ? 4.547 3.505 -15.282 1.00 70.38 288 GLY A N 1
ATOM 2351 C CA . GLY A 1 288 ? 5.202 4.760 -15.635 1.00 70.38 288 GLY A CA 1
ATOM 2352 C C . GLY A 1 288 ? 6.039 4.668 -16.916 1.00 70.38 288 GLY A C 1
ATOM 2353 O O . GLY A 1 288 ? 6.411 5.707 -17.463 1.00 70.38 288 GLY A O 1
ATOM 2354 N N . GLY A 1 289 ? 6.346 3.451 -17.390 1.00 74.94 289 GLY A N 1
ATOM 2355 C CA . GLY A 1 289 ? 7.252 3.218 -18.513 1.00 74.94 289 GLY A CA 1
ATOM 2356 C C . GLY A 1 289 ? 8.634 3.808 -18.236 1.00 74.94 289 GLY A C 1
ATOM 2357 O O . GLY A 1 289 ? 9.236 4.426 -19.116 1.00 74.94 289 GLY A O 1
ATOM 2358 N N . GLN A 1 290 ? 9.094 3.715 -16.987 1.00 76.12 290 GLN A N 1
ATOM 2359 C CA . GLN A 1 290 ? 10.241 4.474 -16.505 1.00 76.12 290 GLN A CA 1
ATOM 2360 C C . GLN A 1 290 ? 11.140 3.645 -15.596 1.00 76.12 290 GLN A C 1
ATOM 2362 O O . GLN A 1 290 ? 10.672 2.813 -14.822 1.00 76.12 290 GLN A O 1
ATOM 2367 N N . PHE A 1 291 ? 12.439 3.917 -15.645 1.00 77.19 291 PHE A N 1
ATOM 2368 C CA . PHE A 1 291 ? 13.360 3.459 -14.616 1.00 77.19 291 PHE A CA 1
ATOM 2369 C C . PHE A 1 291 ? 13.409 4.476 -13.482 1.00 77.19 291 PHE A C 1
ATOM 2371 O O . PHE A 1 291 ? 13.685 5.656 -13.708 1.00 77.19 291 PHE A O 1
ATOM 2378 N N . LEU A 1 292 ? 13.180 4.001 -12.261 1.00 74.56 292 LEU A N 1
ATOM 2379 C CA . LEU A 1 292 ? 13.397 4.747 -11.029 1.00 74.56 292 LEU A CA 1
ATOM 2380 C C . LEU A 1 292 ? 14.887 4.653 -10.685 1.00 74.56 292 LEU A C 1
ATOM 2382 O O . LEU A 1 292 ? 15.352 3.654 -10.133 1.00 74.56 292 LEU A O 1
ATOM 2386 N N . VAL A 1 293 ? 15.656 5.665 -11.088 1.00 67.38 293 VAL A N 1
ATOM 2387 C CA . VAL A 1 293 ? 17.114 5.680 -10.934 1.00 67.38 293 VAL A CA 1
ATOM 2388 C C . VAL A 1 293 ? 17.509 6.690 -9.869 1.00 67.38 293 VAL A C 1
ATOM 2390 O O . VAL A 1 293 ? 17.227 7.880 -9.966 1.00 67.38 293 VAL A O 1
ATOM 2393 N N . GLU A 1 294 ? 18.233 6.217 -8.860 1.00 60.31 294 GLU A N 1
ATOM 2394 C CA . GLU A 1 294 ? 19.036 7.102 -8.022 1.00 60.31 294 GLU A CA 1
ATOM 2395 C C . GLU A 1 294 ? 20.327 7.448 -8.774 1.00 60.31 294 GLU A C 1
ATOM 2397 O O . GLU A 1 294 ? 21.154 6.573 -9.033 1.00 60.31 294 GLU A O 1
ATOM 2402 N N . MET A 1 295 ? 20.492 8.718 -9.148 1.00 50.88 295 MET A N 1
ATOM 2403 C CA . MET A 1 295 ? 21.561 9.190 -10.044 1.00 50.88 295 MET A CA 1
ATOM 2404 C C . MET A 1 295 ? 22.924 9.374 -9.352 1.00 50.88 295 MET A C 1
ATOM 2406 O O . MET A 1 295 ? 23.798 10.072 -9.856 1.00 50.88 295 MET A O 1
ATOM 2410 N N . ALA A 1 296 ? 23.109 8.736 -8.195 1.00 45.34 296 ALA A N 1
ATOM 2411 C CA . ALA A 1 296 ? 24.348 8.763 -7.421 1.00 45.34 296 ALA A CA 1
ATOM 2412 C C . ALA A 1 296 ? 25.415 7.769 -7.932 1.00 45.34 296 ALA A C 1
ATOM 2414 O O . ALA A 1 296 ? 26.548 7.797 -7.459 1.00 45.34 296 ALA A O 1
ATOM 2415 N N . SER A 1 297 ? 25.077 6.879 -8.877 1.00 47.50 297 SER A N 1
ATOM 2416 C CA . SER A 1 297 ? 25.999 5.868 -9.418 1.00 47.50 297 SER A CA 1
ATOM 2417 C C . SER A 1 297 ? 25.694 5.513 -10.875 1.00 47.50 297 SER A C 1
ATOM 2419 O O . SER A 1 297 ? 24.550 5.635 -11.319 1.00 47.50 297 SER A O 1
ATOM 2421 N N . ASP A 1 298 ? 26.722 5.056 -11.601 1.00 50.97 298 ASP A N 1
ATOM 2422 C CA . ASP A 1 298 ? 26.586 4.530 -12.962 1.00 50.97 298 ASP A CA 1
ATOM 2423 C C . ASP A 1 298 ? 25.619 3.347 -12.946 1.00 50.97 298 ASP A C 1
ATOM 2425 O O . ASP A 1 298 ? 25.854 2.329 -12.289 1.00 50.97 298 ASP A O 1
ATOM 2429 N N . ARG A 1 299 ? 24.514 3.484 -13.675 1.00 63.88 299 ARG A N 1
ATOM 2430 C CA . ARG A 1 299 ? 23.500 2.439 -13.801 1.00 63.88 299 ARG A CA 1
ATOM 2431 C C . ARG A 1 299 ? 23.277 2.163 -15.272 1.00 63.88 299 ARG A C 1
ATOM 2433 O O . ARG A 1 299 ? 22.905 3.062 -16.027 1.00 63.88 299 ARG A O 1
ATOM 2440 N N . TYR A 1 300 ? 23.495 0.911 -15.647 1.00 66.62 300 TYR A N 1
ATOM 2441 C CA . TYR A 1 300 ? 23.070 0.395 -16.935 1.00 66.62 300 TYR A CA 1
ATOM 2442 C C . TYR A 1 300 ? 21.621 -0.043 -16.820 1.00 66.62 300 TYR A C 1
ATOM 2444 O O . TYR A 1 300 ? 21.236 -0.699 -15.853 1.00 66.62 300 TYR A O 1
ATOM 2452 N N . MET A 1 301 ? 20.821 0.362 -17.795 1.00 73.44 301 MET A N 1
ATOM 2453 C CA . MET A 1 301 ? 19.449 -0.083 -17.944 1.00 73.44 301 MET A CA 1
ATOM 2454 C C . MET A 1 301 ? 19.281 -0.694 -19.324 1.00 73.44 301 MET A C 1
ATOM 2456 O O . MET A 1 301 ? 19.748 -0.134 -20.316 1.00 73.44 301 MET A O 1
ATOM 2460 N N . HIS A 1 302 ? 18.593 -1.823 -19.388 1.00 77.94 302 HIS A N 1
ATOM 2461 C CA . HIS A 1 302 ? 18.385 -2.567 -20.622 1.00 77.94 302 HIS A CA 1
ATOM 2462 C C . HIS A 1 302 ? 16.898 -2.757 -20.840 1.00 77.94 302 HIS A C 1
ATOM 2464 O O . HIS A 1 302 ? 16.211 -3.205 -19.929 1.00 77.94 302 HIS A O 1
ATOM 2470 N N . VAL A 1 303 ? 16.391 -2.452 -22.032 1.00 74.94 303 VAL A N 1
ATOM 2471 C CA . VAL A 1 303 ? 15.004 -2.763 -22.399 1.00 74.94 303 VAL A CA 1
ATOM 2472 C C . VAL A 1 303 ? 14.986 -3.585 -23.667 1.00 74.94 303 VAL A C 1
ATOM 2474 O O . VAL A 1 303 ? 15.454 -3.145 -24.713 1.00 74.94 303 VAL A O 1
ATOM 2477 N N . VAL A 1 304 ? 14.453 -4.796 -23.553 1.00 71.88 304 VAL A N 1
ATOM 2478 C CA . VAL A 1 304 ? 14.344 -5.750 -24.652 1.00 71.88 304 VAL A CA 1
ATOM 2479 C C . VAL A 1 304 ? 13.011 -5.531 -25.352 1.00 71.88 304 VAL A C 1
ATOM 2481 O O . VAL A 1 304 ? 11.953 -5.763 -24.763 1.00 71.88 304 VAL A O 1
ATOM 2484 N N . PHE A 1 305 ? 13.059 -5.116 -26.613 1.00 73.12 305 PHE A N 1
ATOM 2485 C CA . PHE A 1 305 ? 11.881 -4.902 -27.448 1.00 73.12 305 PHE A CA 1
ATOM 2486 C C . PHE A 1 305 ? 11.691 -6.061 -28.421 1.00 73.12 305 PHE A C 1
ATOM 2488 O O . PHE A 1 305 ? 12.620 -6.435 -29.137 1.00 73.12 305 PHE A O 1
ATOM 2495 N N . VAL A 1 306 ? 10.472 -6.602 -28.475 1.00 65.06 306 VAL A N 1
ATOM 2496 C CA . VAL A 1 306 ? 10.092 -7.683 -29.400 1.00 65.06 306 VAL A CA 1
ATOM 2497 C C . VAL A 1 306 ? 9.037 -7.175 -30.387 1.00 65.06 306 VAL A C 1
ATOM 2499 O O . VAL A 1 306 ? 8.051 -6.574 -29.941 1.00 65.06 306 VAL A O 1
ATOM 2502 N N . PRO A 1 307 ? 9.202 -7.408 -31.703 1.00 61.62 307 PRO A N 1
ATOM 2503 C CA . PRO A 1 307 ? 8.232 -6.985 -32.706 1.00 61.62 307 PRO A CA 1
ATOM 2504 C C . PRO A 1 307 ? 6.973 -7.851 -32.670 1.00 61.62 307 PRO A C 1
ATOM 2506 O O . PRO A 1 307 ? 7.034 -9.075 -32.754 1.00 61.62 307 PRO A O 1
ATOM 2509 N N . GLY A 1 308 ? 5.804 -7.219 -32.626 1.00 53.22 308 GLY A N 1
ATOM 2510 C CA . GLY A 1 308 ? 4.508 -7.890 -32.710 1.00 53.22 308 GLY A CA 1
ATOM 2511 C C . GLY A 1 308 ? 3.873 -7.787 -34.093 1.00 53.22 308 GLY A C 1
ATOM 2512 O O . GLY A 1 308 ? 2.845 -7.132 -34.221 1.00 53.22 308 GLY A O 1
ATOM 2513 N N . ASN A 1 309 ? 4.490 -8.397 -35.114 1.00 52.84 309 ASN A N 1
ATOM 2514 C CA . ASN A 1 309 ? 3.865 -9.110 -36.250 1.00 52.84 309 ASN A CA 1
ATOM 2515 C C . ASN A 1 309 ? 4.928 -9.440 -37.320 1.00 52.84 309 ASN A C 1
ATOM 2517 O O . ASN A 1 309 ? 5.582 -8.569 -37.883 1.00 52.84 309 ASN A O 1
ATOM 2521 N N . TYR A 1 310 ? 5.025 -10.736 -37.602 1.00 48.22 310 TYR A N 1
ATOM 2522 C CA . TYR A 1 310 ? 6.106 -11.489 -38.240 1.00 48.22 310 TYR A CA 1
ATOM 2523 C C . TYR A 1 310 ? 6.233 -11.342 -39.772 1.00 48.22 310 TYR A C 1
ATOM 2525 O O . TYR A 1 310 ? 7.153 -11.892 -40.369 1.00 48.22 310 TYR A O 1
ATOM 2533 N N . ARG A 1 311 ? 5.313 -10.640 -40.451 1.00 44.00 311 ARG A N 1
ATOM 2534 C CA . ARG A 1 311 ? 5.229 -10.699 -41.927 1.00 44.00 311 ARG A CA 1
ATOM 2535 C C . ARG A 1 311 ? 6.334 -9.958 -42.693 1.00 44.00 311 ARG A C 1
ATOM 2537 O O . ARG A 1 311 ? 6.528 -10.283 -43.857 1.00 44.00 311 ARG A O 1
ATOM 2544 N N . SER A 1 312 ? 7.050 -9.014 -42.083 1.00 47.53 312 SER A N 1
ATOM 2545 C CA . SER A 1 312 ? 8.050 -8.184 -42.778 1.00 47.53 312 SER A CA 1
ATOM 2546 C C . SER A 1 312 ? 9.511 -8.515 -42.450 1.00 47.53 312 SER A C 1
ATOM 2548 O O . SER A 1 312 ? 10.393 -8.026 -43.150 1.00 47.53 312 SER A O 1
ATOM 2550 N N . ASN A 1 313 ? 9.811 -9.347 -41.439 1.00 47.31 313 ASN A N 1
ATOM 2551 C CA . ASN A 1 313 ? 11.201 -9.724 -41.141 1.00 47.31 313 ASN A CA 1
ATOM 2552 C C . ASN A 1 313 ? 11.319 -11.029 -40.312 1.00 47.31 313 ASN A C 1
ATOM 2554 O O . ASN A 1 313 ? 11.358 -10.974 -39.083 1.00 47.31 313 ASN A O 1
ATOM 2558 N N . PRO A 1 314 ? 11.396 -12.216 -40.944 1.00 51.25 314 PRO A N 1
ATOM 2559 C CA . PRO A 1 314 ? 11.395 -13.505 -40.239 1.00 51.25 314 PRO A CA 1
ATOM 2560 C C . PRO A 1 314 ? 12.695 -13.823 -39.476 1.00 51.25 314 PRO A C 1
ATOM 2562 O O . PRO A 1 314 ? 12.754 -14.851 -38.808 1.00 51.25 314 PRO A O 1
ATOM 2565 N N . ARG A 1 315 ? 13.737 -12.982 -39.587 1.00 52.22 315 ARG A N 1
ATOM 2566 C CA . ARG A 1 315 ? 15.059 -13.175 -38.954 1.00 52.22 315 ARG A CA 1
ATOM 2567 C C . ARG A 1 315 ? 15.372 -12.169 -37.838 1.00 52.22 315 ARG A C 1
ATOM 2569 O O . ARG A 1 315 ? 16.475 -12.193 -37.302 1.00 52.22 315 ARG A O 1
ATOM 2576 N N . PHE A 1 316 ? 14.457 -11.251 -37.522 1.00 57.19 316 PHE A N 1
ATOM 2577 C CA . PHE A 1 316 ? 14.691 -10.213 -36.517 1.00 57.19 316 PHE A CA 1
ATOM 2578 C C . PHE A 1 316 ? 14.008 -10.582 -35.193 1.00 57.19 316 PHE A C 1
ATOM 2580 O O . PHE A 1 316 ? 12.818 -10.331 -35.013 1.00 57.19 316 PHE A O 1
ATOM 2587 N N . ASP A 1 317 ? 14.768 -11.191 -34.277 1.00 62.78 317 ASP A N 1
ATOM 2588 C CA . ASP A 1 317 ? 14.239 -11.754 -33.026 1.00 62.78 317 ASP A CA 1
ATOM 2589 C C . ASP A 1 317 ? 13.847 -10.674 -31.995 1.00 62.78 317 ASP A C 1
ATOM 2591 O O . ASP A 1 317 ? 12.754 -10.715 -31.427 1.00 62.78 317 ASP A O 1
ATOM 2595 N N . TYR A 1 318 ? 14.745 -9.714 -31.728 1.00 68.25 318 TYR A N 1
ATOM 2596 C CA . TYR A 1 318 ? 14.562 -8.561 -30.823 1.00 68.25 318 TYR A CA 1
ATOM 2597 C C . TYR A 1 318 ? 15.744 -7.575 -30.922 1.00 68.25 318 TYR A C 1
ATOM 2599 O O . TYR A 1 318 ? 16.775 -7.875 -31.533 1.00 68.25 318 TYR A O 1
ATOM 2607 N N . PHE A 1 319 ? 15.620 -6.410 -30.283 1.00 70.06 319 PHE A N 1
ATOM 2608 C CA . PHE A 1 319 ? 16.743 -5.508 -30.001 1.00 70.06 319 PHE A CA 1
ATOM 2609 C C . PHE A 1 319 ? 16.738 -5.077 -28.533 1.00 70.06 319 PHE A C 1
ATOM 2611 O O . PHE A 1 319 ? 15.719 -5.174 -27.843 1.00 70.06 319 PHE A O 1
ATOM 2618 N N . VAL A 1 320 ? 17.886 -4.603 -28.056 1.00 71.50 320 VAL A N 1
ATOM 2619 C CA . VAL A 1 320 ? 18.071 -4.131 -26.685 1.00 71.50 320 VAL A CA 1
ATOM 2620 C C . VAL A 1 320 ? 18.419 -2.652 -26.701 1.00 71.50 320 VAL A C 1
ATOM 2622 O O . VAL A 1 320 ? 19.397 -2.238 -27.317 1.00 71.50 320 VAL A O 1
ATOM 2625 N N . LEU A 1 321 ? 17.618 -1.851 -26.007 1.00 75.38 321 LEU A N 1
ATOM 2626 C CA . LEU A 1 321 ? 17.952 -0.472 -25.693 1.00 75.38 321 LEU A CA 1
ATOM 2627 C C . LEU A 1 321 ? 18.833 -0.461 -24.444 1.00 75.38 321 LEU A C 1
ATOM 2629 O O . LEU A 1 321 ? 18.359 -0.812 -23.367 1.00 75.38 321 LEU A O 1
ATOM 2633 N N . VAL A 1 322 ? 20.095 -0.071 -24.585 1.00 72.88 322 VAL A N 1
ATOM 2634 C CA . VAL A 1 322 ? 21.051 0.074 -23.484 1.00 72.88 322 VAL A CA 1
ATOM 2635 C C . VAL A 1 322 ? 21.154 1.547 -23.124 1.00 72.88 322 VAL A C 1
ATOM 2637 O O . VAL A 1 322 ? 21.499 2.370 -23.966 1.00 72.88 322 VAL A O 1
ATOM 2640 N N . MET A 1 323 ? 20.864 1.885 -21.877 1.00 74.44 323 MET A N 1
ATOM 2641 C CA . MET A 1 323 ? 20.910 3.249 -21.368 1.00 74.44 323 MET A CA 1
ATOM 2642 C C . MET A 1 323 ? 21.908 3.335 -20.221 1.00 74.44 323 MET A C 1
ATOM 2644 O O . MET A 1 323 ? 21.905 2.481 -19.338 1.00 74.44 323 MET A O 1
ATOM 2648 N N . GLN A 1 324 ? 22.742 4.369 -20.221 1.00 71.25 324 GLN A N 1
ATOM 2649 C CA . GLN A 1 324 ? 23.719 4.624 -19.168 1.00 71.25 324 GLN A CA 1
ATOM 2650 C C . GLN A 1 324 ? 23.641 6.088 -18.738 1.00 71.25 324 GLN A C 1
ATOM 2652 O O . GLN A 1 324 ? 23.832 6.996 -19.552 1.00 71.25 324 GLN A O 1
ATOM 2657 N N . VAL A 1 325 ? 23.385 6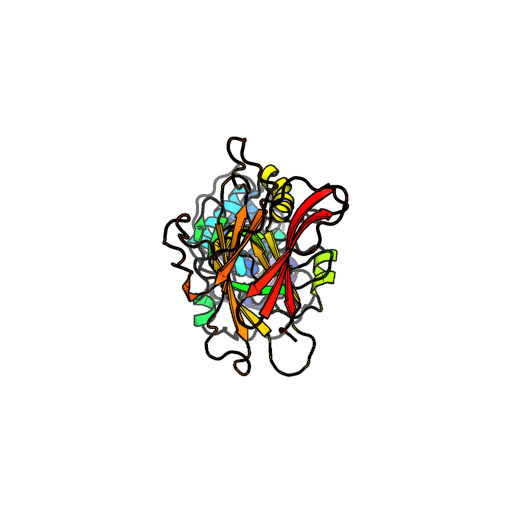.293 -17.448 1.00 69.88 325 VAL A N 1
ATOM 2658 C CA . VAL A 1 325 ? 23.433 7.598 -16.771 1.00 69.88 325 VAL A CA 1
ATOM 2659 C C . VAL A 1 325 ? 24.849 7.843 -16.247 1.00 69.88 325 VAL A C 1
ATOM 2661 O O . VAL A 1 325 ? 25.462 6.905 -15.741 1.00 69.88 325 VAL A O 1
ATOM 2664 N N . GLY A 1 326 ? 25.356 9.078 -16.331 1.00 62.06 326 GLY A N 1
ATOM 2665 C CA . GLY A 1 326 ? 26.618 9.461 -15.674 1.00 62.06 326 GLY A CA 1
ATOM 2666 C C . GLY A 1 326 ? 27.905 9.172 -16.456 1.00 62.06 326 GLY A C 1
ATOM 2667 O O . GLY A 1 326 ? 28.994 9.248 -15.889 1.00 62.06 326 GLY A O 1
ATOM 2668 N N . GLY A 1 327 ? 27.801 8.845 -17.751 1.00 55.81 327 GLY A N 1
ATOM 2669 C CA . GLY A 1 327 ? 28.934 8.420 -18.581 1.00 55.81 327 GLY A CA 1
ATOM 2670 C C . GLY A 1 327 ? 30.135 9.377 -18.538 1.00 55.81 327 GLY A C 1
ATOM 2671 O O . GLY A 1 327 ? 29.992 10.588 -18.706 1.00 55.81 327 GLY A O 1
ATOM 2672 N N . ALA A 1 328 ? 31.333 8.819 -18.331 1.00 47.06 328 ALA A N 1
ATOM 2673 C CA . ALA A 1 328 ? 32.575 9.579 -18.254 1.00 47.06 328 ALA A CA 1
ATOM 2674 C C . ALA A 1 328 ? 32.890 10.270 -19.593 1.00 47.06 328 ALA A C 1
ATOM 2676 O O . ALA A 1 328 ? 33.199 9.612 -20.587 1.00 47.06 328 ALA A O 1
ATOM 2677 N N . ALA A 1 329 ? 32.878 11.604 -19.608 1.00 45.06 329 ALA A N 1
ATOM 2678 C CA . ALA A 1 329 ? 33.678 12.345 -20.574 1.00 45.06 329 ALA A CA 1
ATOM 2679 C C . ALA A 1 329 ? 35.146 12.173 -20.166 1.00 45.06 329 ALA A C 1
ATOM 2681 O O . ALA A 1 329 ? 35.468 12.323 -18.987 1.00 45.06 329 ALA A O 1
ATOM 2682 N N . ALA A 1 330 ? 36.010 11.812 -21.116 1.00 46.38 330 ALA A N 1
ATOM 2683 C CA . ALA A 1 330 ? 37.428 11.544 -20.887 1.00 46.38 330 ALA A CA 1
ATOM 2684 C C . ALA A 1 330 ? 38.056 12.554 -19.897 1.00 46.38 330 ALA A C 1
ATOM 2686 O O . ALA A 1 330 ? 38.249 13.726 -20.215 1.00 46.38 330 ALA A O 1
ATOM 2687 N N . GLY A 1 331 ? 38.328 12.095 -18.671 1.00 49.88 331 GLY A N 1
ATOM 2688 C CA . GLY A 1 331 ? 39.066 12.843 -17.650 1.00 49.88 331 GLY A CA 1
ATOM 2689 C C . GLY A 1 331 ? 38.310 13.875 -16.794 1.00 49.88 331 GLY A C 1
ATOM 2690 O O . GLY A 1 331 ? 38.982 14.553 -16.026 1.00 49.88 331 GLY A O 1
ATOM 2691 N N . HIS A 1 332 ? 36.979 14.016 -16.863 1.00 50.91 332 HIS A N 1
ATOM 2692 C CA . HIS A 1 332 ? 36.223 14.957 -16.003 1.00 50.91 332 HIS A CA 1
ATOM 2693 C C . HIS A 1 332 ? 35.283 14.260 -15.004 1.00 50.91 332 HIS A C 1
ATOM 2695 O O . HIS A 1 332 ? 34.892 13.106 -15.193 1.00 50.91 332 HIS A O 1
ATOM 2701 N N . ALA A 1 333 ? 34.934 14.973 -13.923 1.00 52.12 333 ALA A N 1
ATOM 2702 C CA . ALA A 1 333 ? 33.990 14.523 -12.899 1.00 52.12 333 ALA A CA 1
ATOM 2703 C C . ALA A 1 333 ? 32.645 14.101 -13.520 1.00 52.12 333 ALA A C 1
ATOM 2705 O O . ALA A 1 333 ? 32.162 14.720 -14.468 1.00 52.12 333 ALA A O 1
ATOM 2706 N N . ARG A 1 334 ? 32.067 13.016 -12.991 1.00 57.09 334 ARG A N 1
ATOM 2707 C CA . ARG A 1 334 ? 30.852 12.379 -13.519 1.00 57.09 334 ARG A CA 1
ATOM 2708 C C . ARG A 1 334 ? 29.659 13.328 -13.433 1.00 57.09 334 ARG A C 1
ATOM 2710 O O . ARG A 1 334 ? 29.373 13.859 -12.363 1.00 57.09 334 ARG A O 1
ATOM 2717 N N . ASP A 1 335 ? 28.955 13.486 -14.548 1.00 59.72 335 ASP A N 1
ATOM 2718 C CA . ASP A 1 335 ? 27.782 14.350 -14.655 1.00 59.72 335 ASP A CA 1
ATOM 2719 C C . ASP A 1 335 ? 26.515 13.498 -14.701 1.00 59.72 335 ASP A C 1
ATOM 2721 O O . ASP A 1 335 ? 26.214 12.845 -15.703 1.00 59.72 335 ASP A O 1
ATOM 2725 N N . SER A 1 336 ? 25.775 13.499 -13.594 1.00 55.47 336 SER A N 1
ATOM 2726 C CA . SER A 1 336 ? 24.514 12.777 -13.489 1.00 55.47 336 SER A CA 1
ATOM 2727 C C . SER A 1 336 ? 23.505 13.259 -14.529 1.00 55.47 336 SER A C 1
ATOM 2729 O O . SER A 1 336 ? 22.757 12.439 -15.035 1.00 55.47 336 SER A O 1
ATOM 2731 N N . SER A 1 337 ? 23.524 14.520 -14.960 1.00 57.53 337 SER A N 1
ATOM 2732 C CA . SER A 1 337 ? 22.565 15.059 -15.935 1.00 57.53 337 SER A CA 1
ATOM 2733 C C . SER A 1 337 ? 22.726 14.526 -17.368 1.00 57.53 337 SER A C 1
ATOM 2735 O O . SER A 1 337 ? 21.978 14.929 -18.261 1.00 57.53 337 SER A O 1
ATOM 2737 N N . ARG A 1 338 ? 23.677 13.614 -17.616 1.00 63.25 338 ARG A N 1
ATOM 2738 C CA . ARG A 1 338 ? 23.925 13.019 -18.935 1.00 63.25 338 ARG A CA 1
ATOM 2739 C C . ARG A 1 338 ? 23.376 11.600 -19.014 1.00 63.25 338 ARG A C 1
ATOM 2741 O O . ARG A 1 338 ? 23.676 10.742 -18.182 1.00 63.25 338 ARG A O 1
ATOM 2748 N N . LEU A 1 339 ? 22.632 11.345 -20.087 1.00 68.81 339 LEU A N 1
ATOM 2749 C CA . LEU A 1 339 ? 22.115 10.033 -20.456 1.00 68.81 339 LEU A CA 1
ATOM 2750 C C . LEU A 1 339 ? 22.663 9.651 -21.831 1.00 68.81 339 LEU A C 1
ATOM 2752 O O . LEU A 1 339 ? 22.487 10.388 -22.798 1.00 68.81 339 LEU A O 1
ATOM 2756 N N . SER A 1 340 ? 23.289 8.482 -21.920 1.00 67.56 340 SER A N 1
ATOM 2757 C CA . SER A 1 340 ? 23.654 7.857 -23.193 1.00 67.56 340 SER A CA 1
ATOM 2758 C C . SER A 1 340 ? 22.715 6.693 -23.483 1.00 67.56 340 SER A C 1
ATOM 2760 O O . SER A 1 340 ? 22.331 5.958 -22.572 1.00 67.56 340 SER A O 1
ATOM 2762 N N . VAL A 1 341 ? 22.323 6.543 -24.746 1.00 68.00 341 VAL A N 1
ATOM 2763 C CA . VAL A 1 341 ? 21.384 5.516 -25.203 1.00 68.00 341 VAL A CA 1
ATOM 2764 C C . VAL A 1 341 ? 21.971 4.835 -26.432 1.00 68.00 341 VAL A C 1
ATOM 2766 O O . VAL A 1 341 ? 22.447 5.503 -27.344 1.00 68.00 341 VAL A O 1
ATOM 2769 N N . ARG A 1 342 ? 21.954 3.503 -26.461 1.00 71.00 342 ARG A N 1
ATOM 2770 C CA . ARG A 1 342 ? 22.434 2.684 -27.578 1.00 71.00 342 ARG A CA 1
ATOM 2771 C C . ARG A 1 342 ? 21.380 1.651 -27.934 1.00 71.00 342 ARG A C 1
ATOM 2773 O O . ARG A 1 342 ? 20.768 1.072 -27.039 1.00 71.00 342 ARG A O 1
ATOM 2780 N N . ILE A 1 343 ? 21.195 1.390 -29.223 1.00 70.94 343 ILE A N 1
ATOM 2781 C CA . ILE A 1 343 ? 20.410 0.240 -29.670 1.00 70.94 343 ILE A CA 1
ATOM 2782 C C . ILE A 1 343 ? 21.373 -0.872 -30.073 1.00 70.94 343 ILE A C 1
ATOM 2784 O O . ILE A 1 343 ? 22.253 -0.665 -30.903 1.00 70.94 343 ILE A O 1
ATOM 2788 N N . VAL A 1 344 ? 21.200 -2.050 -29.480 1.00 71.12 344 VAL A N 1
ATOM 2789 C CA . VAL A 1 344 ? 22.022 -3.233 -29.735 1.00 71.12 344 VAL A CA 1
ATOM 2790 C C . VAL A 1 344 ? 21.149 -4.320 -30.371 1.00 71.12 344 VAL A C 1
ATOM 2792 O O . VAL A 1 344 ? 20.140 -4.716 -29.776 1.00 71.12 344 VAL A O 1
ATOM 2795 N N . PRO A 1 345 ? 21.495 -4.820 -31.570 1.00 69.12 345 PRO A N 1
ATOM 2796 C CA . PRO A 1 345 ? 20.849 -5.994 -32.152 1.00 69.12 345 PRO A CA 1
ATOM 2797 C C . PRO A 1 345 ? 20.951 -7.222 -31.236 1.00 69.12 345 PRO A C 1
ATOM 2799 O O . PRO A 1 345 ? 21.987 -7.447 -30.615 1.00 69.12 345 PRO A O 1
ATOM 2802 N N . SER A 1 346 ? 19.908 -8.057 -31.196 1.00 68.69 346 SER A N 1
ATOM 2803 C CA . SER A 1 346 ? 19.859 -9.290 -30.380 1.00 68.69 346 SER A CA 1
ATOM 2804 C C . SER A 1 346 ? 21.082 -10.198 -30.515 1.00 68.69 346 SER A C 1
ATOM 2806 O O . SER A 1 346 ? 21.585 -10.675 -29.506 1.00 68.69 346 SER A O 1
ATOM 2808 N N . HIS A 1 347 ? 21.585 -10.413 -31.732 1.00 67.38 347 HIS A N 1
ATOM 2809 C CA . HIS A 1 347 ? 22.736 -11.287 -31.994 1.00 67.38 347 HIS A CA 1
ATOM 2810 C C . HIS A 1 347 ? 24.076 -10.735 -31.479 1.00 67.38 347 HIS A C 1
ATOM 2812 O O . HIS A 1 347 ? 25.037 -11.489 -31.362 1.00 67.38 347 HIS A O 1
ATOM 2818 N N . LEU A 1 348 ? 24.147 -9.434 -31.179 1.00 67.88 348 LEU A N 1
ATOM 2819 C CA . LEU A 1 348 ? 25.318 -8.792 -30.575 1.00 67.88 348 LEU A CA 1
ATOM 2820 C C . LEU A 1 348 ? 25.161 -8.618 -29.062 1.00 67.88 348 LEU A C 1
ATOM 2822 O O . LEU A 1 348 ? 26.090 -8.144 -28.418 1.00 67.88 348 LEU A O 1
ATOM 2826 N N . TRP A 1 349 ? 23.997 -8.945 -28.493 1.00 68.50 349 TRP A N 1
ATOM 2827 C CA . TRP A 1 349 ? 23.713 -8.755 -27.076 1.00 68.50 349 TRP A CA 1
ATOM 2828 C C . TRP A 1 349 ? 24.185 -9.973 -26.262 1.00 68.50 349 TRP A C 1
ATOM 2830 O O . TRP A 1 349 ? 23.557 -11.029 -26.358 1.00 68.50 349 TRP A O 1
ATOM 2840 N N . PRO A 1 350 ? 25.246 -9.848 -25.439 1.00 64.81 350 PRO A N 1
ATOM 2841 C CA . PRO A 1 350 ? 25.828 -10.989 -24.727 1.00 64.81 350 PRO A CA 1
ATOM 2842 C C . PRO A 1 350 ? 24.977 -11.452 -23.527 1.00 64.81 350 PRO A C 1
ATOM 2844 O O . PRO A 1 350 ? 25.095 -12.583 -23.072 1.00 64.81 350 PRO A O 1
ATOM 2847 N N . GLY A 1 351 ? 24.048 -10.616 -23.049 1.00 62.66 351 GLY A N 1
ATOM 2848 C CA . GLY A 1 351 ? 23.234 -10.891 -21.864 1.00 62.66 351 GLY A CA 1
ATOM 2849 C C . GLY A 1 351 ? 23.520 -9.909 -20.728 1.00 62.66 351 GLY A C 1
ATOM 2850 O O . GLY A 1 351 ? 24.400 -9.064 -20.822 1.00 62.66 351 GLY A O 1
ATOM 2851 N N . VAL A 1 352 ? 22.734 -9.998 -19.653 1.00 56.88 352 VAL A N 1
ATOM 2852 C CA . VAL A 1 352 ? 22.783 -9.055 -18.512 1.00 56.88 352 VAL A CA 1
ATOM 2853 C C . VAL A 1 352 ? 23.995 -9.306 -17.598 1.00 56.88 352 VAL A C 1
ATOM 2855 O O . VAL A 1 352 ? 24.423 -8.402 -16.890 1.00 56.88 352 VAL A O 1
ATOM 2858 N N . ASN A 1 353 ? 24.556 -10.521 -17.626 1.00 50.50 353 ASN A N 1
ATOM 2859 C CA . ASN A 1 353 ? 25.623 -10.960 -16.717 1.00 50.50 353 ASN A CA 1
ATOM 2860 C C . ASN A 1 353 ? 27.041 -10.827 -17.294 1.00 50.50 353 ASN A C 1
ATOM 2862 O O . ASN A 1 353 ? 28.002 -11.029 -16.553 1.00 50.50 353 ASN A O 1
ATOM 2866 N N . ASP A 1 354 ? 27.180 -10.484 -18.575 1.00 48.28 354 ASP A N 1
ATOM 2867 C CA . ASP A 1 354 ? 28.486 -10.234 -19.182 1.00 48.28 354 ASP A CA 1
ATOM 2868 C C . ASP A 1 354 ? 28.878 -8.766 -18.969 1.00 48.28 354 ASP A C 1
ATOM 2870 O O . ASP A 1 354 ? 28.073 -7.848 -19.130 1.00 48.28 354 ASP A O 1
ATOM 2874 N N . THR A 1 355 ? 30.120 -8.550 -18.533 1.00 41.62 355 THR A N 1
ATOM 2875 C CA . THR A 1 355 ? 30.693 -7.253 -18.143 1.00 41.62 355 THR A CA 1
ATOM 2876 C C . THR A 1 355 ? 30.350 -6.121 -19.128 1.00 41.62 355 THR A C 1
ATOM 2878 O O . THR A 1 355 ? 30.413 -6.323 -20.340 1.00 41.62 355 THR A O 1
ATOM 2881 N N . PRO A 1 356 ? 30.087 -4.880 -18.659 1.00 43.50 356 PRO A N 1
ATOM 2882 C CA . PRO A 1 356 ? 29.543 -3.801 -19.495 1.00 43.50 356 PRO A CA 1
ATOM 2883 C C . PRO A 1 356 ? 30.526 -3.201 -20.521 1.00 43.50 356 PRO A C 1
ATOM 2885 O O . PRO A 1 356 ? 30.256 -2.148 -21.094 1.00 43.50 356 PRO A O 1
ATOM 2888 N N . PHE A 1 357 ? 31.663 -3.844 -20.791 1.00 41.47 357 PHE A N 1
ATOM 2889 C CA . PHE A 1 357 ? 32.667 -3.343 -21.724 1.00 41.47 357 PHE A CA 1
ATOM 2890 C C . PHE A 1 357 ? 33.384 -4.486 -22.436 1.00 41.47 357 PHE A C 1
ATOM 2892 O O . PHE A 1 357 ? 34.326 -5.043 -21.885 1.00 41.47 357 PHE A O 1
ATOM 2899 N N . GLN A 1 358 ? 32.948 -4.782 -23.666 1.00 39.12 358 GLN A N 1
ATOM 2900 C CA . GLN A 1 358 ? 33.785 -5.119 -24.832 1.00 39.12 358 GLN A CA 1
ATOM 2901 C C . GLN A 1 358 ? 32.892 -5.407 -26.058 1.00 39.12 358 GLN A C 1
ATOM 2903 O O . GLN A 1 358 ? 32.857 -6.509 -26.593 1.00 39.12 358 GLN A O 1
ATOM 2908 N N . PHE A 1 359 ? 32.157 -4.399 -26.546 1.00 40.69 359 PHE A N 1
ATOM 2909 C CA . PHE A 1 359 ? 31.647 -4.470 -27.921 1.00 40.69 359 PHE A CA 1
ATOM 2910 C C . PHE A 1 359 ? 32.833 -4.201 -28.854 1.00 40.69 359 PHE A C 1
ATOM 2912 O O . PHE A 1 359 ? 33.262 -3.060 -29.006 1.00 40.69 359 PHE A O 1
ATOM 2919 N N . ALA A 1 360 ? 33.422 -5.264 -29.406 1.00 35.75 360 ALA A N 1
ATOM 2920 C CA . ALA A 1 360 ? 34.635 -5.188 -30.223 1.00 35.75 360 ALA A CA 1
ATOM 2921 C C . ALA A 1 360 ? 34.400 -4.660 -31.655 1.00 35.75 360 ALA A C 1
ATOM 2923 O O . ALA A 1 360 ? 35.368 -4.430 -32.379 1.00 35.75 360 ALA A O 1
ATOM 2924 N N . SER A 1 361 ? 33.149 -4.453 -32.087 1.00 37.22 361 SER A N 1
ATOM 2925 C CA . SER A 1 361 ? 32.846 -4.002 -33.450 1.00 37.22 361 SER A CA 1
ATOM 2926 C C . SER A 1 361 ? 32.489 -2.512 -33.516 1.00 37.22 361 SER A C 1
ATOM 2928 O O . SER A 1 361 ? 31.713 -1.986 -32.718 1.00 37.22 361 SER A O 1
ATOM 2930 N N . LYS A 1 362 ? 33.015 -1.835 -34.547 1.00 35.81 362 LYS A N 1
ATOM 2931 C CA . LYS A 1 362 ? 32.644 -0.465 -34.965 1.00 35.81 362 LYS A CA 1
ATOM 2932 C C . LYS A 1 362 ? 31.154 -0.312 -35.340 1.00 35.81 362 LYS A C 1
ATOM 2934 O O . LYS A 1 362 ? 30.718 0.794 -35.636 1.00 35.81 362 LYS A O 1
ATOM 2939 N N . GLU A 1 363 ? 30.392 -1.405 -35.346 1.00 36.25 363 GLU A N 1
ATOM 2940 C CA . GLU A 1 363 ? 28.985 -1.492 -35.763 1.00 36.25 363 GLU A CA 1
ATOM 2941 C C . GLU A 1 363 ? 27.998 -1.249 -34.614 1.00 36.25 363 GLU A C 1
ATOM 2943 O O . GLU A 1 363 ? 26.825 -0.977 -34.864 1.00 36.25 363 GLU A O 1
ATOM 2948 N N . ALA A 1 364 ? 28.458 -1.283 -33.356 1.00 34.34 364 ALA A N 1
ATOM 2949 C CA . ALA A 1 364 ? 27.704 -0.768 -32.216 1.00 34.34 364 ALA A CA 1
ATOM 2950 C C . ALA A 1 364 ? 27.702 0.768 -32.289 1.00 34.34 364 ALA A C 1
ATOM 2952 O O . ALA A 1 364 ? 28.454 1.436 -31.579 1.00 34.34 364 ALA A O 1
ATOM 2953 N N . LEU A 1 365 ? 26.926 1.310 -33.234 1.00 38.53 365 LEU A N 1
ATOM 2954 C CA . LEU A 1 365 ? 26.920 2.724 -33.586 1.00 38.53 365 LEU A CA 1
ATOM 2955 C C . LEU A 1 365 ? 26.705 3.569 -32.326 1.00 38.53 365 LEU A C 1
ATOM 2957 O O . LEU A 1 365 ? 25.656 3.536 -31.678 1.00 38.53 365 LEU A O 1
ATOM 2961 N N . ALA A 1 366 ? 27.762 4.290 -31.971 1.00 36.00 366 ALA A N 1
ATOM 2962 C CA . ALA A 1 366 ? 27.795 5.247 -30.893 1.00 36.00 366 ALA A CA 1
ATOM 2963 C C . ALA A 1 366 ? 26.834 6.392 -31.218 1.00 36.00 366 ALA A C 1
ATOM 2965 O O . ALA A 1 366 ? 27.057 7.121 -32.182 1.00 36.00 366 ALA A O 1
ATOM 2966 N N . LEU A 1 367 ? 25.800 6.571 -30.399 1.00 33.28 367 LEU A N 1
ATOM 2967 C CA . LEU A 1 367 ? 25.190 7.884 -30.272 1.00 33.28 367 LEU A CA 1
ATOM 2968 C C . LEU A 1 367 ? 25.926 8.654 -29.183 1.00 33.28 367 LEU A C 1
ATOM 2970 O O . LEU A 1 367 ? 26.171 8.166 -28.074 1.00 33.28 367 LEU A O 1
ATOM 2974 N N . SER A 1 368 ? 26.361 9.826 -29.619 1.00 36.69 368 SER A N 1
ATOM 2975 C CA . SER A 1 368 ? 27.118 10.872 -28.962 1.00 36.69 368 SER A CA 1
ATOM 2976 C C . SER A 1 368 ? 26.794 10.996 -27.478 1.00 36.69 368 SER A C 1
ATOM 2978 O O . SER A 1 368 ? 25.634 11.005 -27.072 1.00 36.69 368 SER A O 1
ATOM 2980 N N . SER A 1 369 ? 27.817 11.197 -26.649 1.00 35.09 369 SER A N 1
ATOM 2981 C CA . SER A 1 369 ? 27.633 11.758 -25.312 1.00 35.09 369 SER A CA 1
ATOM 2982 C C . SER A 1 369 ? 26.936 13.119 -25.438 1.00 35.09 369 SER A C 1
ATOM 2984 O O . SER A 1 369 ? 27.601 14.119 -25.717 1.00 35.09 369 SER A O 1
ATOM 2986 N N . LEU A 1 370 ? 25.617 13.175 -25.255 1.00 38.59 370 LEU A N 1
ATOM 2987 C CA . LEU A 1 370 ? 24.876 14.434 -25.249 1.00 38.59 370 LEU A CA 1
ATOM 2988 C C . LEU A 1 370 ? 25.370 15.252 -24.046 1.00 38.59 370 LEU A C 1
ATOM 2990 O O . LEU A 1 370 ? 25.162 14.904 -22.884 1.00 38.59 370 LEU A O 1
ATOM 2994 N N . GLY A 1 371 ? 26.207 16.247 -24.342 1.00 38.09 371 GLY A N 1
ATOM 2995 C CA . GLY A 1 371 ? 26.598 17.306 -23.418 1.00 38.09 371 GLY A CA 1
ATOM 2996 C C . GLY A 1 371 ? 25.563 18.408 -23.405 1.00 38.09 371 GLY A C 1
ATOM 2997 O O . GLY A 1 371 ? 24.682 18.419 -24.261 1.00 38.09 371 GLY A O 1
ATOM 2998 N N . GLU A 1 372 ? 25.687 19.267 -22.397 1.00 33.84 372 GLU A N 1
ATOM 2999 C CA . GLU A 1 372 ? 24.844 20.422 -22.089 1.00 33.84 372 GLU A CA 1
ATOM 3000 C C . GLU A 1 372 ? 24.060 20.966 -23.286 1.00 33.84 372 GLU A C 1
ATOM 3002 O O . GLU A 1 372 ? 24.616 21.257 -24.345 1.00 33.84 372 GLU A O 1
ATOM 3007 N N . ALA A 1 373 ? 22.748 21.100 -23.082 1.00 33.03 373 ALA A N 1
ATOM 3008 C CA . ALA A 1 373 ? 21.814 21.645 -24.050 1.00 33.03 373 ALA A CA 1
ATOM 3009 C C . ALA A 1 373 ? 22.374 22.913 -24.725 1.00 33.03 373 ALA A C 1
ATOM 3011 O O . ALA A 1 373 ? 22.537 23.930 -24.046 1.00 33.03 373 ALA A O 1
ATOM 3012 N N . PRO A 1 374 ? 22.602 22.923 -26.052 1.00 35.12 374 PRO A N 1
ATOM 3013 C CA . PRO A 1 374 ? 22.638 24.181 -26.760 1.00 35.12 374 PRO A CA 1
ATOM 3014 C C . PRO A 1 374 ? 21.198 24.681 -26.909 1.00 35.12 374 PRO A C 1
ATOM 3016 O O . PRO A 1 374 ? 20.246 23.904 -26.984 1.00 35.12 374 PRO A O 1
ATOM 3019 N N . ALA A 1 375 ? 21.035 25.999 -26.977 1.00 38.53 375 ALA A N 1
ATOM 3020 C CA . ALA A 1 375 ? 19.768 26.709 -27.161 1.00 38.53 375 ALA A CA 1
ATOM 3021 C C . ALA A 1 375 ? 19.064 26.438 -28.519 1.00 38.53 375 ALA A C 1
ATOM 3023 O O . ALA A 1 375 ? 18.263 27.249 -28.978 1.00 38.53 375 ALA A O 1
ATOM 3024 N N . ALA A 1 376 ? 19.344 25.308 -29.167 1.00 37.72 376 ALA A N 1
ATOM 3025 C CA . ALA A 1 376 ? 18.737 24.856 -30.406 1.00 37.72 376 ALA A CA 1
ATOM 3026 C C . ALA A 1 376 ? 18.506 23.341 -30.324 1.00 37.72 376 ALA A C 1
ATOM 3028 O O . ALA A 1 376 ? 19.422 22.589 -30.000 1.00 37.72 376 ALA A O 1
ATOM 3029 N N . ASP A 1 377 ? 17.269 22.930 -30.598 1.00 42.38 377 ASP A N 1
ATOM 3030 C CA . ASP A 1 377 ? 16.768 21.553 -30.613 1.00 42.38 377 ASP A CA 1
ATOM 3031 C C . ASP A 1 377 ? 17.736 20.619 -31.380 1.00 42.38 377 ASP A C 1
ATOM 3033 O O . ASP A 1 377 ? 17.812 20.715 -32.611 1.00 42.38 377 ASP A O 1
ATOM 3037 N N . PRO A 1 378 ? 18.521 19.746 -30.710 1.00 44.69 378 PRO A N 1
ATOM 3038 C CA . PRO A 1 378 ? 19.322 18.760 -31.417 1.00 44.69 378 PRO A CA 1
ATOM 3039 C C . PRO A 1 378 ? 18.335 17.777 -32.050 1.00 44.69 378 PRO A C 1
ATOM 3041 O O . PRO A 1 378 ? 17.618 17.060 -31.352 1.00 44.69 378 PRO A O 1
ATOM 3044 N N . GLY A 1 379 ? 18.225 17.810 -33.379 1.00 45.47 379 GLY A N 1
ATOM 3045 C CA . GLY A 1 379 ? 17.292 16.962 -34.119 1.00 45.47 379 GLY A CA 1
ATOM 3046 C C . GLY A 1 379 ? 17.455 15.470 -33.777 1.00 45.47 379 GLY A C 1
ATOM 3047 O O . GLY A 1 379 ? 18.510 15.055 -33.300 1.00 45.47 379 GLY A O 1
ATOM 3048 N N . PRO A 1 380 ? 16.422 14.640 -34.013 1.00 51.47 380 PRO A N 1
ATOM 3049 C CA . PRO A 1 380 ? 16.456 13.223 -33.659 1.00 51.47 380 PRO A CA 1
ATOM 3050 C C . PRO A 1 380 ? 17.621 12.500 -34.349 1.00 51.47 380 PRO A C 1
ATOM 3052 O O . PRO A 1 380 ? 17.716 12.518 -35.579 1.00 51.47 380 PRO A O 1
ATOM 3055 N N . GLU A 1 381 ? 18.479 11.839 -33.568 1.00 50.75 381 GLU A N 1
ATOM 3056 C CA . GLU A 1 381 ? 19.542 10.987 -34.101 1.00 50.75 381 GLU A CA 1
ATOM 3057 C C . GLU A 1 381 ? 18.910 9.712 -34.696 1.00 50.75 381 GLU A C 1
ATOM 3059 O O . GLU A 1 381 ? 18.053 9.056 -34.091 1.00 50.75 381 GLU A O 1
ATOM 3064 N N . ARG A 1 382 ? 19.279 9.393 -35.942 1.00 47.31 382 ARG A N 1
ATOM 3065 C CA . ARG A 1 382 ? 18.716 8.272 -36.708 1.00 47.31 382 ARG A CA 1
ATOM 3066 C C . ARG A 1 382 ? 19.677 7.089 -36.687 1.00 47.31 382 ARG A C 1
ATOM 3068 O O . ARG A 1 382 ? 20.842 7.242 -37.037 1.00 47.31 382 ARG A O 1
ATOM 3075 N N . ILE A 1 383 ? 19.172 5.919 -36.318 1.00 50.59 383 ILE A N 1
ATOM 3076 C CA . ILE A 1 383 ? 19.864 4.632 -36.372 1.00 50.59 383 ILE A CA 1
ATOM 3077 C C . ILE A 1 383 ? 19.079 3.716 -37.315 1.00 50.59 383 ILE A C 1
ATOM 3079 O O . ILE A 1 383 ? 17.931 3.364 -37.045 1.00 50.59 383 ILE A O 1
ATOM 3083 N N . SER A 1 384 ? 19.710 3.282 -38.400 1.00 43.31 384 SER A N 1
ATOM 3084 C CA . SER A 1 384 ? 19.149 2.256 -39.281 1.00 43.31 384 SER A CA 1
ATOM 3085 C C . SER A 1 384 ? 19.489 0.870 -38.735 1.00 43.31 384 SER A C 1
ATOM 3087 O O . SER A 1 384 ? 20.659 0.520 -38.577 1.00 43.31 384 SER A O 1
ATOM 3089 N N . LEU A 1 385 ? 18.465 0.071 -38.442 1.00 49.94 385 LEU A N 1
ATOM 3090 C CA . LEU A 1 385 ? 18.587 -1.363 -38.188 1.00 49.94 385 LEU A CA 1
ATOM 3091 C C . LEU A 1 385 ? 18.056 -2.120 -39.407 1.00 49.94 385 LEU A C 1
ATOM 3093 O O . LEU A 1 385 ? 17.268 -1.594 -40.187 1.00 49.94 385 LEU A O 1
ATOM 3097 N N . VAL A 1 386 ? 18.487 -3.367 -39.599 1.00 45.78 386 VAL A N 1
ATOM 3098 C CA . VAL A 1 386 ? 18.086 -4.182 -40.759 1.00 45.78 386 VAL A CA 1
ATOM 3099 C C . VAL A 1 386 ? 16.553 -4.238 -40.883 1.00 45.78 386 VAL A C 1
ATOM 3101 O O . VAL A 1 386 ? 15.881 -4.902 -40.094 1.00 45.78 386 VAL A O 1
ATOM 3104 N N . GLY A 1 387 ? 16.011 -3.544 -41.889 1.00 50.69 387 GLY A N 1
ATOM 3105 C CA . GLY A 1 387 ? 14.577 -3.475 -42.194 1.00 50.69 387 GLY A CA 1
ATOM 3106 C C . GLY A 1 387 ? 13.783 -2.360 -41.498 1.00 50.69 387 GLY A C 1
ATOM 3107 O O . GLY A 1 387 ? 12.586 -2.267 -41.748 1.00 50.69 387 GLY A O 1
ATOM 3108 N N . TYR A 1 388 ? 14.403 -1.518 -40.662 1.00 56.59 388 TYR A N 1
ATOM 3109 C CA . TYR A 1 388 ? 13.733 -0.404 -39.977 1.00 56.59 388 TYR A CA 1
ATOM 3110 C C . TYR A 1 388 ? 14.671 0.792 -39.777 1.00 56.59 388 TYR A C 1
ATOM 3112 O O . TYR A 1 388 ? 15.758 0.650 -39.219 1.00 56.59 388 TYR A O 1
ATOM 3120 N N . ASP A 1 389 ? 14.207 1.991 -40.120 1.00 59.25 389 ASP A N 1
ATOM 3121 C CA . ASP A 1 389 ? 14.849 3.233 -39.692 1.00 59.25 389 ASP A CA 1
ATOM 3122 C C . ASP A 1 389 ? 14.286 3.642 -38.334 1.00 59.25 389 ASP A C 1
ATOM 3124 O O . ASP A 1 389 ? 13.141 4.086 -38.227 1.00 59.25 389 ASP A O 1
ATOM 3128 N N . MET A 1 390 ? 15.086 3.491 -37.281 1.00 62.97 390 MET A N 1
ATOM 3129 C CA . MET A 1 390 ? 14.735 3.923 -35.934 1.00 62.97 390 MET A CA 1
ATOM 3130 C C . MET A 1 390 ? 15.306 5.312 -35.663 1.00 62.97 390 MET A C 1
ATOM 3132 O O . MET A 1 390 ? 16.454 5.619 -35.957 1.00 62.97 390 MET A O 1
ATOM 3136 N N . CYS A 1 391 ? 14.506 6.181 -35.073 1.00 61.50 391 CYS A N 1
ATOM 3137 C CA . CYS A 1 391 ? 14.934 7.469 -34.556 1.00 61.50 391 CYS A CA 1
ATOM 3138 C C . CYS A 1 391 ? 14.883 7.401 -33.033 1.00 61.50 391 CYS A C 1
ATOM 3140 O O . CYS A 1 391 ? 13.821 7.149 -32.457 1.00 61.50 391 CYS A O 1
ATOM 3142 N N . VAL A 1 392 ? 16.018 7.647 -32.383 1.00 62.72 392 VAL A N 1
ATOM 3143 C CA . VAL A 1 392 ? 16.078 7.797 -30.929 1.00 62.72 392 VAL A CA 1
ATOM 3144 C C . VAL A 1 392 ? 16.412 9.242 -30.635 1.00 62.72 392 VAL A C 1
ATOM 3146 O O . VAL A 1 392 ? 17.412 9.765 -31.116 1.00 62.72 392 VAL A O 1
ATOM 3149 N N . SER A 1 393 ? 15.580 9.905 -29.844 1.00 61.34 393 SER A N 1
ATOM 3150 C CA . SER A 1 393 ? 15.912 11.228 -29.331 1.00 61.34 393 SER A CA 1
ATOM 3151 C C . SER A 1 393 ? 15.804 11.244 -27.822 1.00 61.34 393 SER A C 1
ATOM 3153 O O . SER A 1 393 ? 14.840 10.757 -27.231 1.00 61.34 393 SER A O 1
ATOM 3155 N N . VAL A 1 394 ? 16.824 11.797 -27.179 1.00 63.03 394 VAL A N 1
ATOM 3156 C CA . VAL A 1 394 ? 16.820 12.021 -25.740 1.00 63.03 394 VAL A CA 1
ATOM 3157 C C . VAL A 1 394 ? 16.542 13.491 -25.511 1.00 63.03 394 VAL A C 1
ATOM 3159 O O . VAL A 1 394 ? 17.275 14.352 -25.986 1.00 63.03 394 VAL A O 1
ATOM 3162 N N . ARG A 1 395 ? 15.483 13.789 -24.765 1.00 63.22 395 ARG A N 1
ATOM 3163 C CA . ARG A 1 395 ? 15.150 15.149 -24.360 1.00 63.22 395 ARG A CA 1
ATOM 3164 C C . ARG A 1 395 ? 15.219 15.252 -22.850 1.00 63.22 395 ARG A C 1
ATOM 3166 O O . ARG A 1 395 ? 14.445 14.603 -22.147 1.00 63.22 395 ARG A O 1
ATOM 3173 N N . LEU A 1 396 ? 16.104 16.111 -22.359 1.00 63.66 396 LEU A N 1
ATOM 3174 C CA . LEU A 1 396 ? 16.025 16.591 -20.987 1.00 63.66 396 LEU A CA 1
ATOM 3175 C C . LEU A 1 396 ? 14.839 17.558 -20.901 1.00 63.66 396 LEU A C 1
ATOM 3177 O O . LEU A 1 396 ? 14.810 18.580 -21.586 1.00 63.66 396 LEU A O 1
ATOM 3181 N N . VAL A 1 397 ? 13.826 17.215 -20.113 1.00 61.22 397 VAL A N 1
ATOM 3182 C CA . VAL A 1 397 ? 12.656 18.072 -19.911 1.00 61.22 397 VAL A CA 1
ATOM 3183 C C . VAL A 1 397 ? 12.698 18.655 -18.518 1.00 61.22 397 VAL A C 1
ATOM 3185 O O . VAL A 1 397 ? 12.625 17.920 -17.542 1.00 61.22 397 VAL A O 1
ATOM 3188 N N . VAL A 1 398 ? 12.746 19.984 -18.454 1.00 55.41 398 VAL A N 1
ATOM 3189 C CA . VAL A 1 398 ? 12.531 20.757 -17.232 1.00 55.41 398 VAL A CA 1
ATOM 3190 C C . VAL A 1 398 ? 11.079 21.239 -17.248 1.00 55.41 398 VAL A C 1
ATOM 3192 O O . VAL A 1 398 ? 10.722 22.087 -18.060 1.00 55.41 398 VAL A O 1
ATOM 3195 N N . GLN A 1 399 ? 10.197 20.654 -16.431 1.00 51.09 399 GLN A N 1
ATOM 3196 C CA . GLN A 1 399 ? 8.811 21.147 -16.311 1.00 51.09 399 GLN A CA 1
ATOM 3197 C C . GLN A 1 399 ? 8.762 22.494 -15.568 1.00 51.09 399 GLN A C 1
ATOM 3199 O O . GLN A 1 399 ? 9.698 22.819 -14.840 1.00 51.09 399 GLN A O 1
ATOM 3204 N N . ASN A 1 400 ? 7.644 23.231 -15.685 1.00 36.69 400 ASN A N 1
ATOM 3205 C CA . ASN A 1 400 ? 7.393 24.547 -15.057 1.00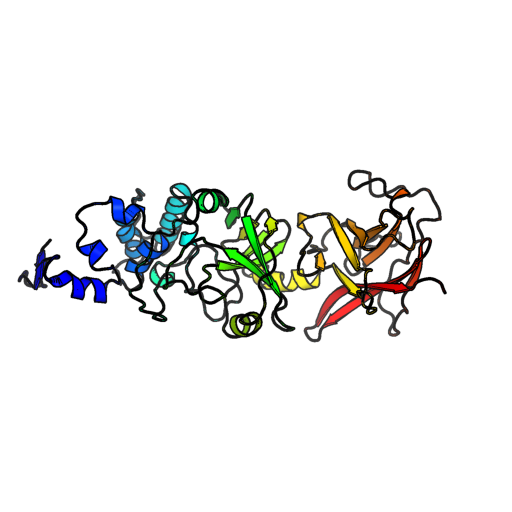 36.69 400 ASN A CA 1
ATOM 3206 C C . ASN A 1 400 ? 7.667 24.618 -13.541 1.00 36.69 400 ASN A C 1
ATOM 3208 O O . ASN A 1 400 ? 7.806 25.706 -12.995 1.00 36.69 400 ASN A O 1
ATOM 3212 N N . ASN A 1 401 ? 7.795 23.474 -12.870 1.00 39.41 401 ASN A N 1
ATOM 3213 C CA . ASN A 1 401 ? 8.152 23.377 -11.457 1.00 39.41 401 ASN A CA 1
ATOM 3214 C C . ASN A 1 401 ? 9.685 23.387 -11.225 1.00 39.41 401 ASN A C 1
ATOM 3216 O O . ASN A 1 401 ? 10.124 23.164 -10.100 1.00 39.41 401 ASN A O 1
ATOM 3220 N N . GLY A 1 402 ? 10.500 23.606 -12.271 1.00 42.91 402 GLY A N 1
ATOM 3221 C CA . GLY A 1 402 ? 11.967 23.715 -12.213 1.00 42.91 402 GLY A CA 1
ATOM 3222 C C . GLY A 1 402 ? 12.717 22.379 -12.197 1.00 42.91 402 GLY A C 1
ATOM 3223 O O . GLY A 1 402 ? 13.809 22.288 -11.646 1.00 42.91 402 GLY A O 1
ATOM 3224 N N . VAL A 1 403 ? 12.121 21.316 -12.743 1.00 49.69 403 VAL A N 1
ATOM 3225 C CA . VAL A 1 403 ? 12.532 19.933 -12.459 1.00 49.69 403 VAL A CA 1
ATOM 3226 C C . VAL A 1 403 ? 12.929 19.162 -13.731 1.00 49.69 403 VAL A C 1
ATOM 3228 O O . VAL A 1 403 ? 12.032 18.890 -14.535 1.00 49.69 403 VAL A O 1
ATOM 3231 N N . PRO A 1 404 ? 14.220 18.797 -13.917 1.00 53.81 404 PRO A N 1
ATOM 3232 C CA . PRO A 1 404 ? 14.693 18.009 -15.059 1.00 53.81 404 PRO A CA 1
ATOM 3233 C C . PRO A 1 404 ? 14.305 16.533 -14.919 1.00 53.81 404 PRO A C 1
ATOM 3235 O O . PRO A 1 404 ? 14.307 16.037 -13.803 1.00 53.81 404 PRO A O 1
ATOM 3238 N N . TYR A 1 405 ? 14.007 15.845 -16.023 1.00 63.69 405 TYR A N 1
ATOM 3239 C CA . TYR A 1 405 ? 14.024 14.380 -16.175 1.00 63.69 405 TYR A CA 1
ATOM 3240 C C . TYR A 1 405 ? 14.313 14.014 -17.639 1.00 63.69 405 TYR A C 1
ATOM 3242 O O . TYR A 1 405 ? 14.090 14.832 -18.539 1.00 63.69 405 TYR A O 1
ATOM 3250 N N . HIS A 1 406 ? 14.791 12.795 -17.907 1.00 64.69 406 HIS A N 1
ATOM 3251 C CA . HIS A 1 406 ? 15.118 12.365 -19.270 1.00 64.69 406 HIS A CA 1
ATOM 3252 C C . HIS A 1 406 ? 13.943 11.635 -19.923 1.00 64.69 406 HIS A C 1
ATOM 3254 O O . HIS A 1 406 ? 13.517 10.577 -19.457 1.00 64.69 406 HIS A O 1
ATOM 3260 N N . PHE A 1 407 ? 13.443 12.166 -21.039 1.00 66.06 407 PHE A N 1
ATOM 3261 C CA . PHE A 1 407 ? 12.649 11.385 -21.979 1.00 66.06 407 PHE A CA 1
ATOM 3262 C C . PHE A 1 407 ? 13.556 10.771 -23.031 1.00 66.06 407 PHE A C 1
ATOM 3264 O O . PHE A 1 407 ? 14.284 11.486 -23.711 1.00 66.06 407 PHE A O 1
ATOM 3271 N N . VAL A 1 408 ? 13.436 9.466 -23.219 1.00 65.69 408 VAL A N 1
ATOM 3272 C CA . VAL A 1 408 ? 13.945 8.770 -24.395 1.00 65.69 408 VAL A CA 1
ATOM 3273 C C . VAL A 1 408 ? 12.749 8.498 -25.294 1.00 65.69 408 VAL A C 1
ATOM 3275 O O . VAL A 1 408 ? 11.877 7.686 -24.970 1.00 65.69 408 VAL A O 1
ATOM 3278 N N . PHE A 1 409 ? 12.676 9.234 -26.395 1.00 64.25 409 PHE A N 1
ATOM 3279 C CA . PHE A 1 409 ? 11.702 9.018 -27.449 1.00 64.25 409 PHE A CA 1
ATOM 3280 C C . PHE A 1 409 ? 12.258 8.020 -28.454 1.00 64.25 409 PHE A C 1
ATOM 3282 O O . PHE A 1 409 ? 13.377 8.165 -28.941 1.00 64.25 409 PHE A O 1
ATOM 3289 N N . LEU A 1 410 ? 11.438 7.029 -28.775 1.00 63.56 410 LEU A N 1
ATOM 3290 C CA . LEU A 1 410 ? 11.683 6.052 -29.821 1.00 63.56 410 LEU A CA 1
ATOM 3291 C C . LEU A 1 410 ? 10.597 6.226 -30.890 1.00 63.56 410 LEU A C 1
ATOM 3293 O O . LEU A 1 410 ? 9.409 6.037 -30.611 1.00 63.56 410 LEU A O 1
ATOM 3297 N N . ASP A 1 411 ? 11.003 6.606 -32.098 1.00 61.06 411 ASP A N 1
ATOM 3298 C CA . ASP A 1 411 ? 10.164 6.668 -33.302 1.00 61.06 411 ASP A CA 1
ATOM 3299 C C . ASP A 1 411 ? 10.787 5.762 -34.379 1.00 61.06 411 ASP A C 1
ATOM 3301 O O . ASP A 1 411 ? 11.980 5.473 -34.320 1.00 61.06 411 ASP A O 1
ATOM 3305 N N . TRP A 1 412 ? 10.022 5.263 -35.345 1.00 62.38 412 TRP A N 1
ATOM 3306 C CA . TRP A 1 412 ? 10.571 4.417 -36.413 1.00 62.38 412 TRP A CA 1
ATOM 3307 C C . TRP A 1 412 ? 9.738 4.482 -37.687 1.00 62.38 412 TRP A C 1
ATOM 3309 O O . TRP A 1 412 ? 8.545 4.784 -37.658 1.00 62.38 412 TRP A O 1
ATOM 3319 N N . LYS A 1 413 ? 10.371 4.177 -38.821 1.00 56.16 413 LYS A N 1
ATOM 3320 C CA . LYS A 1 413 ? 9.742 4.071 -40.140 1.00 56.16 413 LYS A CA 1
ATOM 3321 C C . LYS A 1 413 ? 10.261 2.836 -40.872 1.00 56.16 413 LYS A C 1
ATOM 3323 O O . LYS A 1 413 ? 11.423 2.467 -40.720 1.00 56.16 413 LYS A O 1
ATOM 3328 N N . GLU A 1 414 ? 9.399 2.194 -41.656 1.00 52.50 414 GLU A N 1
ATOM 3329 C CA . GLU A 1 414 ? 9.864 1.221 -42.649 1.00 52.50 414 GLU A CA 1
ATOM 3330 C C . GLU A 1 414 ? 10.693 1.972 -43.709 1.00 52.50 414 GLU A C 1
ATOM 3332 O O . GLU A 1 414 ? 10.290 3.074 -44.107 1.00 52.50 414 GLU A O 1
ATOM 3337 N N . PRO A 1 415 ? 11.848 1.432 -44.136 1.00 51.91 415 PRO A N 1
ATOM 3338 C CA . PRO A 1 415 ? 12.561 1.973 -45.283 1.00 51.91 415 PRO A CA 1
ATOM 3339 C C . PRO A 1 415 ? 11.644 1.882 -46.511 1.00 51.91 415 PRO A C 1
ATOM 3341 O O . PRO A 1 415 ? 11.009 0.850 -46.731 1.00 51.91 415 PRO A O 1
ATOM 3344 N N . VAL A 1 416 ? 11.526 2.998 -47.240 1.00 48.41 416 VAL A N 1
ATOM 3345 C CA . VAL A 1 416 ? 10.666 3.142 -48.432 1.00 48.41 416 VAL A CA 1
ATOM 3346 C C . VAL A 1 416 ? 11.168 2.279 -49.579 1.00 48.41 416 VAL A C 1
ATOM 3348 O O . VAL A 1 416 ? 12.400 2.281 -49.802 1.00 48.41 416 VAL A O 1
#

pLDDT: mean 71.65, std 18.2, range [33.03, 96.94]

InterPro domains:
  IPR058525 Domain of unknown function DUF8212 [PF26640] (85-121)